Protein 1XLY (pdb70)

Solvent-accessible surface area: 18861 Å² total; per-residue (Å²): 159,52,69,9,58,115,30,0,27,114,6,1,80,79,5,6,55,6,0,10,75,0,0,46,10,0,20,102,5,2,57,72,4,13,53,28,2,142,163,29,80,73,0,128,27,11,65,42,5,0,42,35,6,5,108,0,0,108,16,2,13,83,8,6,121,70,16,83,0,66,125,63,18,69,73,28,178,114,129,65,127,124,110,6,24,26,0,45,40,7,0,2,27,0,0,8,1,0,2,9,0,0,3,8,0,17,6,0,10,63,12,5,8,75,5,1,16,108,12,0,70,81,60,39,158,61,128,86,6,15,20,24,70,90,0,35,131,14,0,65,51,2,16,45,35,0,0,21,1,0,23,14,0,10,77,8,18,211,13,35,21,52,0,4,40,6,28,38,10,59,141,18,71,161,57,77,122,205,181,97,51,19,60,142,88,122,32,103,52,119,45,11,135,57,8,55,91,58,7,65,52,31,71,75,76,0,54,42,54,0,53,52,0,46,102,42,9,76,70,0,18,114,72,55,132,64,132,25,18,61,79,13,2,56,5,0,12,88,0,0,46,6,0,20,93,6,2,59,84,1,16,75,89,2,164,237,40,84,78,0,148,36,13,42,38,5,0,41,38,5,2,105,0,0,101,25,1,11,84,8,5,108,65,3,101,19,99,134,212,44,62,32,61,16,6,14,5,6,1,0,2,6,0,0,3,6,0,15,5,0,10,61,13,3,8,63,4,2,17,95,12,0,81,52,51,32,150,67,117,92,16,11,18,28,69,101,0,36,122,14,0,58,54,2,17,70,45,0,5,124,2,0,51,43,10,11,111,52,62,223,31,34,15,40,3,14,63,7,20,47,58,112,194,104,132,169,132,81,32,86,74,58,8,65,50,36,55,79,77,0,49,39,52,4,62,47,0,52,112,43,4,76,77,0,20,112,80,48

Nearest PDB structures (foldseek):
  1xly-assembly1_A  TM=1.004E+00  e=1.108E-32  Saccharomyces cerevisiae
  5m0j-assembly1_D  TM=9.889E-01  e=7.949E-29  Saccharomyces cerevisiae RM11-1a
  5m0j-assembly1_B  TM=9.896E-01  e=7.174E-29  Saccharomyces cerevisiae RM11-1a
  5m0j-assembly1_C  TM=9.853E-01  e=4.551E-28  Saccharomyces cerevisiae RM11-1a
  5m0i-assembly1_B  TM=9.832E-01  e=1.337E-27  Saccharomyces cerevisiae RM11-1a

CATH classification: 1.20.200.20

Secondary structure (DSSP, 8-state):
--B--TTHHHHHHHHHHHHHHHHHHHHHHHHHHHHHHTT-GGGHHHHHHHHHHHHHHHHHHHHHHH--GGGG----SS--TTTSPBHHHHHHHHHHHHHHHHHHHHHHHHIIIIIHHHHHHHHH--GGGSPPHHHHHHHHHHHHHHHHHHHHHHHHTT---GGG--HHHHHHHHT-----TTSS-------HHHHHHHHHHHHHHHHHHHHHHHHHHHHHHHT-/-HHHHHHHHHHHHHHHHHHHHHHHHHHHHHTT-GGGHHHHHHHHHHHHHHHHHHHHHHH------HHHHHHHHHHHHHHHHHHHHHHHIIIIIHHHHHHHHHSSSTTSPPHHHHHHHHHHHHHHHHHHHHHHHHTT---TTT--HHHHH---HHHHHHHHHHHHHHHHHHHHHHHHHHHHHHH-

Organism: Saccharomyces cerevisiae (strain ATCC 204508 / S288c) (NCBI:txid559292)

B-factor: mean 51.94, std 16.59, range [25.86, 110.29]

InterPro domains:
  IPR024261 RNA binding protein She2 [PF11435] (18-222)
  IPR036827 She2 domain superfamily [G3DSA:1.20.200.20] (6-239)
  IPR036827 She2 domain superfamily [SSF116942] (7-237)

Structure (mmCIF, N/CA/C/O backbone):
data_1XLY
#
_entry.id   1XLY
#
_cell.length_a   97.199
_cell.length_b   103.647
_cell.length_c   56.733
_cell.angle_alpha   90.00
_cell.angle_beta   110.51
_cell.angle_gamma   90.00
#
_symmetry.space_group_name_H-M   'C 1 2 1'
#
loop_
_entity.id
_entity.type
_entity.pdbx_description
1 polymer SHE2p
2 water water
#
loop_
_atom_site.group_PDB
_atom_site.id
_atom_site.type_symbol
_atom_site.label_atom_id
_atom_site.label_alt_id
_atom_site.label_comp_id
_atom_site.label_asym_id
_atom_site.label_entity_id
_atom_site.label_seq_id
_atom_site.pdbx_PDB_ins_code
_atom_site.Cartn_x
_atom_site.Cartn_y
_atom_site.Cartn_z
_atom_site.occupancy
_atom_site.B_iso_or_equiv
_atom_site.auth_seq_id
_atom_site.auth_comp_id
_atom_site.auth_asym_id
_atom_site.auth_atom_id
_atom_site.pdbx_PDB_model_num
ATOM 1 N N . ASP A 1 1 ? -0.417 69.304 33.038 1.00 79.85 6 ASP A N 1
ATOM 2 C CA . ASP A 1 1 ? -1.105 67.997 33.323 1.00 80.01 6 ASP A CA 1
ATOM 3 C C . ASP A 1 1 ? -0.173 66.973 33.993 1.00 77.18 6 ASP A C 1
ATOM 4 O O . ASP A 1 1 ? -0.306 66.695 35.193 1.00 77.53 6 ASP A O 1
ATOM 9 N N . ILE A 1 2 ? 0.735 66.386 33.219 1.00 73.13 7 ILE A N 1
ATOM 10 C CA . ILE A 1 2 ? 1.664 65.419 33.788 1.00 70.67 7 ILE A CA 1
ATOM 11 C C . ILE A 1 2 ? 2.606 66.139 34.743 1.00 68.54 7 ILE A C 1
ATOM 12 O O . ILE A 1 2 ? 3.135 67.200 34.430 1.00 66.40 7 ILE A O 1
ATOM 17 N N . LYS A 1 3 ? 2.758 65.563 35.927 1.00 67.82 8 LYS A N 1
ATOM 18 C CA . LYS A 1 3 ? 3.599 66.148 36.956 1.00 66.94 8 LYS A CA 1
ATOM 19 C C . LYS A 1 3 ? 4.914 65.373 37.086 1.00 65.98 8 LYS A C 1
ATOM 20 O O . LYS A 1 3 ? 4.964 64.172 36.798 1.00 64.09 8 LYS A O 1
ATOM 26 N N . VAL A 1 4 ? 5.973 66.072 37.504 1.00 64.89 9 VAL A N 1
ATOM 27 C CA . VAL A 1 4 ? 7.251 65.403 37.786 1.00 65.26 9 VAL A CA 1
ATOM 28 C C . VAL A 1 4 ? 7.147 64.500 39.015 1.00 66.44 9 VAL A C 1
ATOM 29 O O . VAL A 1 4 ? 6.352 64.768 39.935 1.00 66.75 9 VAL A O 1
ATOM 33 N N . THR A 1 5 ? 7.947 63.447 39.037 1.00 66.75 10 THR A N 1
ATOM 34 C CA . THR A 1 5 ? 8.014 62.565 40.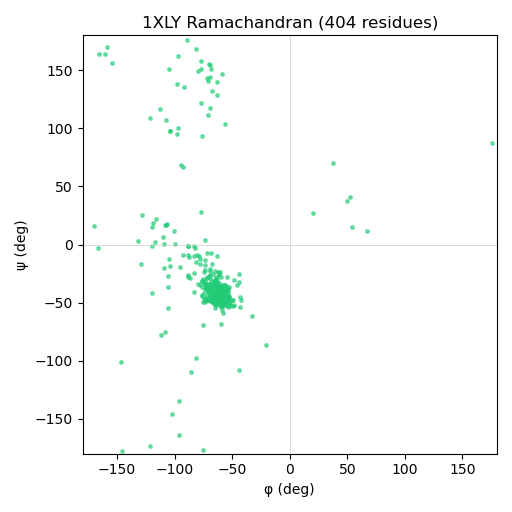192 1.00 68.65 10 THR A CA 1
ATOM 35 C C . THR A 1 5 ? 9.429 62.497 40.766 1.00 68.62 10 THR A C 1
ATOM 36 O O . THR A 1 5 ? 10.278 63.273 40.338 1.00 68.23 10 THR A O 1
ATOM 40 N N . PRO A 1 6 ? 9.687 61.618 41.753 1.00 68.56 11 PRO A N 1
ATOM 41 C CA . PRO A 1 6 ? 11.032 61.531 42.350 1.00 67.27 11 PRO A CA 1
ATOM 42 C C . PRO A 1 6 ? 12.064 60.764 41.480 1.00 64.62 11 PRO A C 1
ATOM 43 O O . PRO A 1 6 ? 13.255 60.900 41.774 1.00 65.05 11 PRO A O 1
ATOM 47 N N . GLY A 1 7 ? 11.609 59.983 40.488 1.00 61.59 12 GLY A N 1
ATOM 48 C CA . GLY A 1 7 ? 12.441 59.408 39.418 1.00 58.72 12 GLY A CA 1
ATOM 49 C C . GLY A 1 7 ? 12.777 60.359 38.223 1.00 56.87 12 GLY A C 1
ATOM 50 O O . GLY A 1 7 ? 13.684 60.083 37.476 1.00 56.13 12 GLY A O 1
ATOM 51 N N . THR A 1 8 ? 12.088 61.484 38.064 1.00 54.32 13 THR A N 1
ATOM 52 C CA . THR A 1 8 ? 12.322 62.389 36.936 1.00 53.22 13 THR A CA 1
ATOM 53 C C . THR A 1 8 ? 13.776 62.922 36.830 1.00 53.00 13 THR A C 1
ATOM 54 O O . THR A 1 8 ? 14.342 62.945 35.738 1.00 51.33 13 THR A O 1
ATOM 58 N N . SER A 1 9 ? 14.348 63.386 37.945 1.00 51.32 14 SER A N 1
ATOM 59 C CA . SER A 1 9 ? 15.676 63.938 37.836 1.00 51.74 14 SER A CA 1
ATOM 60 C C . SER A 1 9 ? 16.622 62.877 37.252 1.00 48.38 14 SER A C 1
ATOM 61 O O . SER A 1 9 ? 17.433 63.196 36.407 1.00 46.81 14 SER A O 1
ATOM 64 N N . GLU A 1 10 ? 16.494 61.625 37.673 1.00 47.41 15 GLU A N 1
ATOM 65 C CA . GLU A 1 10 ? 17.251 60.511 37.108 1.00 48.43 15 GLU A CA 1
ATOM 66 C C . GLU A 1 10 ? 17.018 60.373 35.581 1.00 48.20 15 GLU A C 1
ATOM 67 O O . GLU A 1 10 ? 17.928 60.133 34.780 1.00 45.47 15 GLU A O 1
ATOM 73 N N . LEU A 1 11 ? 15.767 60.485 35.170 1.00 45.43 16 LEU A N 1
ATOM 74 C CA . LEU A 1 11 ? 15.505 60.241 33.767 1.00 42.29 16 LEU A CA 1
ATOM 75 C C . LEU A 1 11 ? 16.230 61.383 32.956 1.00 39.07 16 LEU A C 1
ATOM 76 O O . LEU A 1 11 ? 16.849 61.097 31.912 1.00 38.94 16 LEU A O 1
ATOM 81 N N . VAL A 1 12 ? 16.124 62.632 33.440 1.00 39.46 17 VAL A N 1
ATOM 82 C CA . VAL A 1 12 ? 16.706 63.782 32.753 1.00 40.16 17 VAL A CA 1
ATOM 83 C C . VAL A 1 12 ? 18.235 63.572 32.632 1.00 41.91 17 VAL A C 1
ATOM 84 O O . VAL A 1 12 ? 18.849 63.855 31.592 1.00 38.68 17 VAL A O 1
ATOM 88 N N . GLU A 1 13 ? 18.870 63.070 33.701 1.00 41.31 18 GLU A N 1
ATOM 89 C CA . GLU A 1 13 ? 20.336 62.887 33.664 1.00 42.93 18 GLU A CA 1
ATOM 90 C C . GLU A 1 13 ? 20.750 61.791 32.720 1.00 42.62 18 GLU A C 1
ATOM 91 O O . GLU A 1 13 ? 21.768 61.912 32.056 1.00 39.67 18 GLU A O 1
ATOM 97 N N . GLN A 1 14 ? 19.931 60.742 32.616 1.00 42.23 19 GLN A N 1
ATOM 98 C CA . GLN A 1 14 ? 20.191 59.698 31.629 1.00 44.16 19 GLN A CA 1
ATOM 99 C C . GLN A 1 14 ? 20.053 60.184 30.180 1.00 40.30 19 GLN A C 1
ATOM 100 O O . GLN A 1 14 ? 20.798 59.781 29.305 1.00 39.92 19 GLN A O 1
ATOM 106 N N . ILE A 1 15 ? 19.052 61.010 29.924 1.00 40.78 20 ILE A N 1
ATOM 107 C CA . ILE A 1 15 ? 18.907 61.570 28.598 1.00 37.27 20 ILE A CA 1
ATOM 108 C C . ILE A 1 15 ? 20.084 62.483 28.265 1.00 38.18 20 ILE A C 1
ATOM 109 O O . ILE A 1 15 ? 20.669 62.360 27.179 1.00 35.15 20 ILE A O 1
ATOM 114 N N . LEU A 1 16 ? 20.469 63.357 29.219 1.00 38.08 21 LEU A N 1
ATOM 115 C CA . LEU A 1 16 ? 21.597 64.234 28.997 1.00 40.23 21 LEU A CA 1
ATOM 116 C C . LEU A 1 16 ? 22.901 63.457 28.854 1.00 38.31 21 LEU A C 1
ATOM 117 O O . LEU A 1 16 ? 23.848 63.923 28.152 1.00 37.70 21 LEU A O 1
ATOM 122 N N . ALA A 1 17 ? 22.996 62.311 29.519 1.00 40.26 22 ALA A N 1
ATOM 123 C CA . ALA A 1 17 ? 24.248 61.460 29.411 1.00 37.56 22 ALA A CA 1
ATOM 124 C C . ALA A 1 17 ? 24.426 60.941 28.001 1.00 38.22 22 ALA A C 1
ATOM 125 O O . ALA A 1 17 ? 25.501 60.783 27.551 1.00 34.89 22 ALA A O 1
ATOM 127 N N . LEU A 1 18 ? 23.347 60.584 27.305 1.00 34.07 23 LEU A N 1
ATOM 128 C CA . LEU A 1 18 ? 23.506 60.246 25.891 1.00 35.13 23 LEU A CA 1
ATOM 129 C C . LEU A 1 18 ? 24.088 61.343 25.054 1.00 32.26 23 LEU A C 1
ATOM 130 O O . LEU A 1 18 ? 24.915 61.050 24.223 1.00 33.89 23 LEU A O 1
ATOM 135 N N . LEU A 1 19 ? 23.591 62.568 25.208 1.00 31.94 24 LEU A N 1
ATOM 136 C CA . LEU A 1 19 ? 24.132 63.741 24.512 1.00 32.12 24 LEU A CA 1
ATOM 137 C C . LEU A 1 19 ? 25.612 63.945 24.862 1.00 33.38 24 LEU A C 1
ATOM 138 O O . LEU A 1 19 ? 26.443 64.199 23.992 1.00 33.87 24 LEU A O 1
ATOM 143 N N . SER A 1 20 ? 25.921 63.854 26.134 1.00 33.96 25 SER A N 1
ATOM 144 C CA . SER A 1 20 ? 27.383 63.926 26.485 1.00 33.23 25 SER A CA 1
ATOM 145 C C . SER A 1 20 ? 28.233 62.880 25.722 1.00 32.62 25 SER A C 1
ATOM 146 O O . SER A 1 20 ? 29.287 63.184 25.155 1.00 32.31 25 SER A O 1
ATOM 149 N N . ARG A 1 21 ? 27.700 61.619 25.601 1.00 34.83 26 ARG A N 1
ATOM 150 C CA . ARG A 1 21 ? 28.410 60.575 24.873 1.00 37.08 26 ARG A CA 1
ATOM 151 C C . ARG A 1 21 ? 28.516 60.899 23.391 1.00 32.89 26 ARG A C 1
ATOM 152 O O . ARG A 1 21 ? 29.527 60.617 22.765 1.00 34.70 26 ARG A O 1
ATOM 160 N N . TYR A 1 22 ? 27.455 61.464 22.799 1.00 34.36 27 TYR A N 1
ATOM 161 C CA . TYR A 1 22 ? 27.582 61.836 21.400 1.00 29.74 27 TYR A CA 1
ATOM 162 C C . TYR A 1 22 ? 28.678 62.956 21.223 1.00 33.17 27 TYR A C 1
ATOM 163 O O . TYR A 1 22 ? 29.589 62.841 20.374 1.00 34.38 27 TYR A O 1
ATOM 172 N N . LEU A 1 23 ? 28.634 63.992 22.069 1.00 32.55 28 LEU A N 1
ATOM 173 C CA . LEU A 1 23 ? 29.579 65.117 22.012 1.00 32.17 28 LEU A CA 1
ATOM 174 C C . LEU A 1 23 ? 31.008 64.596 22.232 1.00 35.23 28 LEU A C 1
ATOM 175 O O . LEU A 1 23 ? 31.918 64.971 21.487 1.00 34.47 28 LEU A O 1
ATOM 180 N N . SER A 1 24 ? 31.177 63.797 23.300 1.00 34.59 29 SER A N 1
ATOM 181 C CA . SER A 1 24 ? 32.545 63.211 23.698 1.00 35.86 29 SER A CA 1
ATOM 182 C C . SER A 1 24 ? 33.161 62.355 22.624 1.00 39.97 29 SER A C 1
ATOM 183 O O . SER A 1 24 ? 34.369 62.384 22.434 1.00 37.42 29 SER A O 1
ATOM 186 N N . SER A 1 25 ? 32.345 61.605 21.863 1.00 36.92 30 SER A N 1
ATOM 187 C CA . SER A 1 25 ? 32.864 60.846 20.735 1.00 40.35 30 SER A CA 1
ATOM 188 C C . SER A 1 25 ? 33.465 61.677 19.614 1.00 37.72 30 SER A C 1
ATOM 189 O O . SER A 1 25 ? 34.473 61.283 19.076 1.00 36.85 30 SER A O 1
ATOM 192 N N . TYR A 1 26 ? 32.798 62.744 19.161 1.00 36.56 31 TYR A N 1
ATOM 193 C CA . TYR A 1 26 ? 33.422 63.648 18.222 1.00 34.07 31 TYR A CA 1
ATOM 194 C C . TYR A 1 26 ? 34.660 64.344 18.872 1.00 32.80 31 TYR A C 1
ATOM 195 O O . TYR A 1 26 ? 35.692 64.506 18.265 1.00 32.97 31 TYR A O 1
ATOM 204 N N . ILE A 1 27 ? 34.491 64.748 20.115 1.00 30.77 32 ILE A N 1
ATOM 205 C CA . ILE A 1 27 ? 35.654 65.482 20.715 1.00 32.92 32 ILE A CA 1
ATOM 206 C C . ILE A 1 27 ? 36.902 64.565 20.492 1.00 33.37 32 ILE A C 1
ATOM 207 O O . ILE A 1 27 ? 37.926 65.010 19.973 1.00 35.89 32 ILE A O 1
ATOM 212 N N . HIS A 1 28 ? 36.764 63.317 20.869 1.00 35.43 33 HIS A N 1
ATOM 213 C CA . HIS A 1 28 ? 37.860 62.295 20.806 1.00 39.05 33 HIS A CA 1
ATOM 214 C C . HIS A 1 28 ? 38.392 62.107 19.400 1.00 37.39 33 HIS A C 1
ATOM 215 O O . HIS A 1 28 ? 39.571 62.178 19.168 1.00 35.34 33 HIS A O 1
ATOM 222 N N . VAL A 1 29 ? 37.529 61.839 18.402 1.00 33.83 34 VAL A N 1
ATOM 223 C CA . VAL A 1 29 ? 38.117 61.634 17.155 1.00 32.56 34 VAL A CA 1
ATOM 224 C C . VAL A 1 29 ? 38.620 62.946 16.532 1.00 30.60 34 VAL A C 1
ATOM 225 O O . VAL A 1 29 ? 39.577 62.945 15.753 1.00 35.69 34 VAL A O 1
ATOM 229 N N . LEU A 1 30 ? 37.957 64.078 16.742 1.00 30.89 35 LEU A N 1
ATOM 230 C CA . LEU A 1 30 ? 38.466 65.222 16.084 1.00 28.93 35 LEU A CA 1
ATOM 231 C C . LEU A 1 30 ? 39.792 65.699 16.817 1.00 31.10 35 LEU A C 1
ATOM 232 O O . LEU A 1 30 ? 40.664 66.231 16.210 1.00 31.14 35 LEU A O 1
ATOM 237 N N . ASN A 1 31 ? 39.854 65.524 18.086 1.00 31.39 36 ASN A N 1
ATOM 238 C CA . ASN A 1 31 ? 41.206 65.869 18.776 1.00 32.08 36 ASN A CA 1
ATOM 239 C C . ASN A 1 31 ? 42.362 65.098 18.061 1.00 34.07 36 ASN A C 1
ATOM 240 O O . ASN A 1 31 ? 43.437 65.643 17.800 1.00 36.92 36 ASN A O 1
ATOM 245 N N . LYS A 1 32 ? 42.147 63.810 17.759 1.00 36.54 37 LYS A N 1
ATOM 246 C CA . LYS A 1 32 ? 43.125 62.977 17.054 1.00 36.39 37 LYS A CA 1
ATOM 247 C C . LYS A 1 32 ? 43.396 63.439 15.639 1.00 35.77 37 LYS A C 1
ATOM 248 O O . LYS A 1 32 ? 44.527 63.513 15.210 1.00 32.97 37 LYS A O 1
ATOM 254 N N . PHE A 1 33 ? 42.336 63.710 14.869 1.00 33.75 38 PHE A N 1
ATOM 255 C CA . PHE A 1 33 ? 42.558 64.281 13.547 1.00 30.52 38 PHE A CA 1
ATOM 256 C C . PHE A 1 33 ? 43.226 65.613 13.543 1.00 30.03 38 PHE A C 1
ATOM 257 O O . PHE A 1 33 ? 44.046 65.849 12.676 1.00 33.56 38 PHE A O 1
ATOM 265 N N . ILE A 1 34 ? 42.833 66.555 14.430 1.00 31.71 39 ILE A N 1
ATOM 266 C CA . ILE A 1 34 ? 43.440 67.858 14.498 1.00 32.16 39 ILE A CA 1
ATOM 267 C C . ILE A 1 34 ? 44.918 67.658 14.850 1.00 32.58 39 ILE A C 1
ATOM 268 O O . ILE A 1 34 ? 45.804 68.335 14.292 1.00 33.73 39 ILE A O 1
ATOM 273 N N . SER A 1 35 ? 45.186 66.746 15.739 1.00 33.39 40 SER A N 1
ATOM 274 C CA . SER A 1 35 ? 46.642 66.557 16.097 1.00 33.06 40 SER A CA 1
ATOM 275 C C . SER A 1 35 ? 47.458 66.047 14.844 1.00 35.98 40 SER A C 1
ATOM 276 O O . SER A 1 35 ? 48.512 66.563 14.505 1.00 33.87 40 SER A O 1
ATOM 279 N N . HIS A 1 36 ? 46.946 65.059 14.124 1.00 33.44 41 HIS A N 1
ATOM 280 C CA . HIS A 1 36 ? 47.591 64.544 12.895 1.00 35.94 41 HIS A CA 1
ATOM 281 C C . HIS A 1 36 ? 47.761 65.687 11.839 1.00 35.09 41 HIS A C 1
ATOM 282 O O . HIS A 1 36 ? 48.756 65.732 11.090 1.00 35.65 41 HIS A O 1
ATOM 289 N N . LEU A 1 37 ? 46.774 66.586 11.753 1.00 34.98 42 LEU A N 1
ATOM 290 C CA . LEU A 1 37 ? 46.757 67.592 10.713 1.00 35.50 42 LEU A CA 1
ATOM 291 C C . LEU A 1 37 ? 47.878 68.602 11.069 1.00 33.59 42 LEU A C 1
ATOM 292 O O . LEU A 1 37 ? 48.338 69.400 10.237 1.00 32.29 42 LEU A O 1
ATOM 297 N N . ARG A 1 38 ? 48.513 68.475 12.270 1.00 34.53 43 ARG A N 1
ATOM 298 C CA . ARG A 1 38 ? 49.623 69.356 12.415 1.00 30.77 43 ARG A CA 1
ATOM 299 C C . ARG A 1 38 ? 50.700 69.112 11.382 1.00 30.58 43 ARG A C 1
ATOM 300 O O . ARG A 1 38 ? 51.524 69.993 11.105 1.00 34.18 43 ARG A O 1
ATOM 308 N N . ARG A 1 39 ? 50.793 67.909 10.832 1.00 30.85 44 ARG A N 1
ATOM 309 C CA . ARG A 1 39 ? 51.874 67.577 9.922 1.00 34.02 44 ARG A CA 1
ATOM 310 C C . ARG A 1 39 ? 51.672 67.985 8.491 1.00 36.29 44 ARG A C 1
ATOM 311 O O . ARG A 1 39 ? 52.602 67.868 7.715 1.00 37.61 44 ARG A O 1
ATOM 319 N N . VAL A 1 40 ? 50.444 68.421 8.163 1.00 34.44 45 VAL A N 1
ATOM 320 C CA . VAL A 1 40 ? 50.057 68.748 6.768 1.00 34.67 45 VAL A CA 1
ATOM 321 C C . VAL A 1 40 ? 49.941 70.266 6.622 1.00 34.19 45 VAL A C 1
ATOM 322 O O . VAL A 1 40 ? 48.992 70.876 7.062 1.00 37.20 45 VAL A O 1
ATOM 326 N N . ALA A 1 41 ? 50.881 70.878 5.957 1.00 34.04 46 ALA A N 1
ATOM 327 C CA . ALA A 1 41 ? 50.994 72.294 6.014 1.00 36.00 46 ALA A CA 1
ATOM 328 C C . ALA A 1 41 ? 49.932 72.976 5.213 1.00 36.87 46 ALA A C 1
ATOM 329 O O . ALA A 1 41 ? 49.544 74.065 5.584 1.00 41.28 46 ALA A O 1
ATOM 331 N N . THR A 1 42 ? 49.364 72.312 4.219 1.00 32.96 47 THR A N 1
ATOM 332 C CA . THR A 1 42 ? 48.313 73.021 3.420 1.00 35.75 47 THR A CA 1
ATOM 333 C C . THR A 1 42 ? 46.908 73.015 4.026 1.00 35.52 47 THR A C 1
ATOM 334 O O . THR A 1 42 ? 45.892 73.512 3.414 1.00 34.61 47 THR A O 1
ATOM 338 N N . LEU A 1 43 ? 46.752 72.334 5.161 1.00 33.44 48 LEU A N 1
ATOM 339 C CA . LEU A 1 43 ? 45.440 72.246 5.781 1.00 31.38 48 LEU A CA 1
ATOM 340 C C . LEU A 1 43 ? 45.385 73.077 7.032 1.00 34.85 48 LEU A C 1
ATOM 341 O O . LEU A 1 43 ? 44.558 72.801 7.863 1.00 33.84 48 LEU A O 1
ATOM 346 N N . ARG A 1 44 ? 46.356 74.008 7.190 1.00 34.34 49 ARG A N 1
ATOM 347 C CA . ARG A 1 44 ? 46.456 74.943 8.322 1.00 34.57 49 ARG A CA 1
ATOM 348 C C . ARG A 1 44 ? 45.153 75.554 8.754 1.00 36.86 49 ARG A C 1
ATOM 349 O O . ARG A 1 44 ? 44.877 75.619 9.935 1.00 31.20 49 ARG A O 1
ATOM 357 N N . PHE A 1 45 ? 44.349 76.072 7.768 1.00 30.76 50 PHE A N 1
ATOM 358 C CA . PHE A 1 45 ? 43.145 76.790 8.117 1.00 34.38 50 PHE A CA 1
ATOM 359 C C . PHE A 1 45 ? 41.894 75.933 8.271 1.00 32.28 50 PHE A C 1
ATOM 360 O O . PHE A 1 45 ? 41.087 76.258 9.093 1.00 31.16 50 PHE A O 1
ATOM 368 N N . GLU A 1 46 ? 41.832 74.795 7.616 1.00 33.29 51 GLU A N 1
ATOM 369 C CA . GLU A 1 46 ? 40.808 73.788 7.933 1.00 32.00 51 GLU A CA 1
ATOM 370 C C . GLU A 1 46 ? 41.010 73.295 9.352 1.00 34.57 51 GLU A C 1
ATOM 371 O O . GLU A 1 46 ? 40.107 73.028 10.070 1.00 34.45 51 GLU A O 1
ATOM 377 N N . ARG A 1 47 ? 42.274 73.169 9.760 1.00 32.99 52 ARG A N 1
ATOM 378 C CA . ARG A 1 47 ? 42.553 72.684 11.071 1.00 33.05 52 ARG A CA 1
ATOM 379 C C . ARG A 1 47 ? 42.035 73.636 12.127 1.00 32.37 52 ARG A C 1
ATOM 380 O O . ARG A 1 47 ? 41.358 73.174 13.073 1.00 31.81 52 ARG A O 1
ATOM 388 N N . THR A 1 48 ? 42.214 74.948 11.905 1.00 34.28 53 THR A N 1
ATOM 389 C CA . THR A 1 48 ? 41.664 75.932 12.832 1.00 35.26 53 THR A CA 1
ATOM 390 C C . THR A 1 48 ? 40.182 76.029 12.859 1.00 32.14 53 THR A C 1
ATOM 391 O O . THR A 1 48 ? 39.585 76.287 13.897 1.00 30.41 53 THR A O 1
ATOM 395 N N . THR A 1 49 ? 39.517 75.817 11.677 1.00 31.50 54 THR A N 1
ATOM 396 C CA . THR A 1 49 ? 38.133 75.624 11.780 1.00 28.54 54 THR A CA 1
ATOM 397 C C . THR A 1 49 ? 37.688 74.461 12.579 1.00 28.54 54 THR A C 1
ATOM 398 O O . THR A 1 49 ? 36.760 74.614 13.366 1.00 30.64 54 THR A O 1
ATOM 402 N N . LEU A 1 50 ? 38.325 73.291 12.426 1.00 27.14 55 LEU A N 1
ATOM 403 C CA . LEU A 1 50 ? 37.884 72.151 13.206 1.00 29.42 55 LEU A CA 1
ATOM 404 C C . LEU A 1 50 ? 38.128 72.444 14.666 1.00 30.75 55 LEU A C 1
ATOM 405 O O . LEU A 1 50 ? 37.341 72.021 15.525 1.00 29.74 55 LEU A O 1
ATOM 410 N N . ILE A 1 51 ? 39.274 73.090 14.965 1.00 30.83 56 ILE A N 1
ATOM 411 C CA . ILE A 1 51 ? 39.459 73.450 16.377 1.00 28.37 56 ILE A CA 1
ATOM 412 C C . ILE A 1 51 ? 38.389 74.408 16.998 1.00 27.71 56 ILE A C 1
ATOM 413 O O . ILE A 1 51 ? 37.863 74.164 18.096 1.00 29.10 56 ILE A O 1
ATOM 418 N N . LYS A 1 52 ? 37.935 75.359 16.205 1.00 31.06 57 LYS A N 1
ATOM 419 C CA . LYS A 1 52 ? 36.743 76.106 16.574 1.00 30.62 57 LYS A CA 1
ATOM 420 C C . LYS A 1 52 ? 35.560 75.179 16.936 1.00 29.96 57 LYS A C 1
ATOM 421 O O . LYS A 1 52 ? 34.869 75.422 17.961 1.00 29.25 57 LYS A O 1
ATOM 427 N N . PHE A 1 53 ? 35.225 74.237 16.057 1.00 32.43 58 PHE A N 1
ATOM 428 C CA . PHE A 1 53 ? 34.058 73.393 16.281 1.00 29.36 58 PHE A CA 1
ATOM 429 C C . PHE A 1 53 ? 34.336 72.530 17.512 1.00 30.69 58 PHE A C 1
ATOM 430 O O . PHE A 1 53 ? 33.464 72.353 18.346 1.00 31.33 58 PHE A O 1
ATOM 438 N N . VAL A 1 54 ? 35.551 71.990 17.631 1.00 34.63 59 VAL A N 1
ATOM 439 C CA . VAL A 1 54 ? 35.771 71.240 18.876 1.00 33.34 59 VAL A CA 1
ATOM 440 C C . VAL A 1 54 ? 35.627 71.985 20.162 1.00 31.43 59 VAL A C 1
ATOM 441 O O . VAL A 1 54 ? 35.132 71.417 21.119 1.00 31.07 59 VAL A O 1
ATOM 445 N N . LYS A 1 55 ? 36.105 73.217 20.203 1.00 34.89 60 LYS A N 1
ATOM 446 C CA . LYS A 1 55 ? 35.935 74.060 21.415 1.00 34.89 60 LYS A CA 1
ATOM 447 C C . LYS A 1 55 ? 34.474 74.216 21.738 1.00 34.32 60 LYS A C 1
ATOM 448 O O . LYS A 1 55 ? 34.036 74.216 22.888 1.00 28.21 60 LYS A O 1
ATOM 454 N N . LYS A 1 56 ? 33.639 74.335 20.671 1.00 30.56 61 LYS A N 1
ATOM 455 C CA . LYS A 1 56 ? 32.240 74.459 20.984 1.00 29.21 61 LYS A CA 1
ATOM 456 C C . LYS A 1 56 ? 31.599 73.188 21.572 1.00 30.08 61 LYS A C 1
ATOM 457 O O . LYS A 1 56 ? 30.826 73.285 22.555 1.00 30.96 61 LYS A O 1
ATOM 463 N N . LEU A 1 57 ? 31.896 72.019 20.974 1.00 28.27 62 LEU A N 1
ATOM 464 C CA . LEU A 1 57 ? 31.375 70.774 21.409 1.00 28.35 62 LEU A CA 1
ATOM 465 C C . LEU A 1 57 ? 31.857 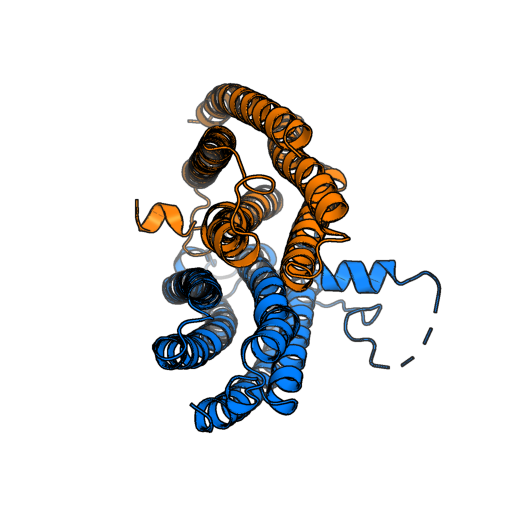70.499 22.836 1.00 32.24 62 LEU A C 1
ATOM 466 O O . LEU A 1 57 ? 31.110 70.014 23.655 1.00 26.79 62 LEU A O 1
ATOM 471 N N . ARG A 1 58 ? 33.120 70.834 23.088 1.00 30.31 63 ARG A N 1
ATOM 472 C CA . ARG A 1 58 ? 33.567 70.667 24.514 1.00 32.32 63 ARG A CA 1
ATOM 473 C C . ARG A 1 58 ? 32.826 71.571 25.439 1.00 29.93 63 ARG A C 1
ATOM 474 O O . ARG A 1 58 ? 32.543 71.203 26.587 1.00 36.99 63 ARG A O 1
ATOM 482 N N . PHE A 1 59 ? 32.573 72.816 25.012 1.00 34.09 64 PHE A N 1
ATOM 483 C CA . PHE A 1 59 ? 31.740 73.683 25.807 1.00 31.56 64 PHE A CA 1
ATOM 484 C C . PHE A 1 59 ? 30.395 73.131 26.090 1.00 32.40 64 PHE A C 1
ATOM 485 O O . PHE A 1 59 ? 29.908 73.090 27.237 1.00 29.56 64 PHE A O 1
ATOM 493 N N . TYR A 1 60 ? 29.685 72.663 25.038 1.00 31.25 65 TYR A N 1
ATOM 494 C CA . TYR A 1 60 ? 28.409 71.955 25.339 1.00 31.15 65 TYR A CA 1
ATOM 495 C C . TYR A 1 60 ? 28.488 70.732 26.248 1.00 32.15 65 TYR A C 1
ATOM 496 O O . TYR A 1 60 ? 27.633 70.512 27.076 1.00 33.95 65 TYR A O 1
ATOM 505 N N . ASN A 1 61 ? 29.510 69.910 26.050 1.00 31.65 66 ASN A N 1
ATOM 506 C CA . ASN A 1 61 ? 29.646 68.744 26.841 1.00 34.37 66 ASN A CA 1
ATOM 507 C C . ASN A 1 61 ? 29.918 69.171 28.298 1.00 32.00 66 ASN A C 1
ATOM 508 O O . ASN A 1 61 ? 29.334 68.585 29.205 1.00 30.21 66 ASN A O 1
ATOM 513 N N . ASP A 1 62 ? 30.851 70.055 28.498 1.00 35.04 67 ASP A N 1
ATOM 514 C CA . ASP A 1 62 ? 31.070 70.566 29.904 1.00 36.66 67 ASP A CA 1
ATOM 515 C C . ASP A 1 62 ? 29.749 71.189 30.538 1.00 37.63 67 ASP A C 1
ATOM 516 O O . ASP A 1 62 ? 29.410 70.933 31.689 1.00 36.36 67 ASP A O 1
ATOM 521 N N . SER A 1 63 ? 28.918 71.908 29.747 1.00 34.58 68 SER A N 1
ATOM 522 C CA . SER A 1 63 ? 27.655 72.396 30.264 1.00 33.51 68 SER A CA 1
ATOM 523 C C . SER A 1 63 ? 26.697 71.230 30.662 1.00 33.99 68 SER A C 1
ATOM 524 O O . SER A 1 63 ? 26.026 71.283 31.719 1.00 33.26 68 SER A O 1
ATOM 527 N N . VAL A 1 64 ? 26.497 70.256 29.755 1.00 34.20 69 VAL A N 1
ATOM 528 C CA . VAL A 1 64 ? 25.657 69.121 30.062 1.00 34.44 69 VAL A CA 1
ATOM 529 C C . VAL A 1 64 ? 26.094 68.355 31.346 1.00 36.95 69 VAL A C 1
ATOM 530 O O . VAL A 1 64 ? 25.278 67.947 32.182 1.00 35.05 69 VAL A O 1
ATOM 534 N N . LEU A 1 65 ? 27.396 68.194 31.490 1.00 35.83 70 LEU A N 1
ATOM 535 C CA . LEU A 1 65 ? 27.880 67.406 32.606 1.00 38.66 70 LEU A CA 1
ATOM 536 C C . LEU A 1 65 ? 27.845 68.217 33.927 1.00 38.61 70 LEU A C 1
ATOM 537 O O . LEU A 1 65 ? 28.150 67.662 35.006 1.00 41.26 70 LEU A O 1
ATOM 542 N N . SER A 1 66 ? 27.645 69.517 33.822 1.00 39.16 71 SER A N 1
ATOM 543 C CA . SER A 1 66 ? 27.494 70.391 34.977 1.00 41.45 71 SER A CA 1
ATOM 544 C C . SER A 1 66 ? 26.077 70.594 35.385 1.00 42.42 71 SER A C 1
ATOM 545 O O . SER A 1 66 ? 25.854 71.185 36.428 1.00 38.72 71 SER A O 1
ATOM 548 N N . TYR A 1 67 ? 25.100 70.131 34.579 1.00 39.04 72 TYR A N 1
ATOM 549 C CA . TYR A 1 67 ? 23.721 70.425 34.902 1.00 40.53 72 TYR A CA 1
ATOM 550 C C . TYR A 1 67 ? 23.240 69.531 36.017 1.00 36.32 7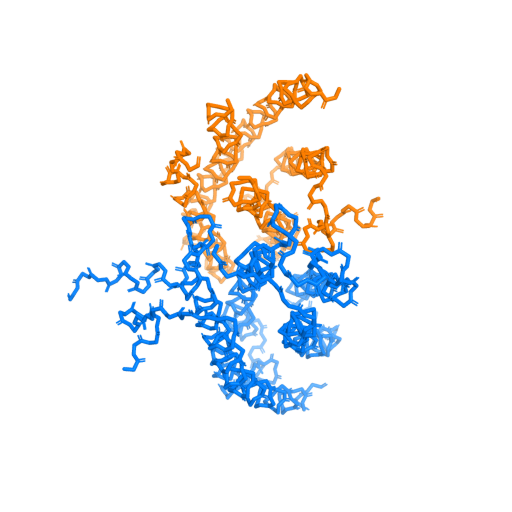2 TYR A C 1
ATOM 551 O O . TYR A 1 67 ? 23.277 68.332 35.945 1.00 37.66 72 TYR A O 1
ATOM 560 N N . ASN A 1 68 ? 22.795 70.147 37.091 1.00 37.26 73 ASN A N 1
ATOM 561 C CA . ASN A 1 68 ? 22.281 69.399 38.222 1.00 40.32 73 ASN A CA 1
ATOM 562 C C . ASN A 1 68 ? 20.757 69.392 38.065 1.00 40.29 73 ASN A C 1
ATOM 563 O O . ASN A 1 68 ? 20.124 70.408 38.389 1.00 42.05 73 ASN A O 1
ATOM 568 N N . ALA A 1 69 ? 20.188 68.344 37.457 1.00 41.28 74 ALA A N 1
ATOM 569 C CA . ALA A 1 69 ? 18.750 68.391 37.067 1.00 42.83 74 ALA A CA 1
ATOM 570 C C . ALA A 1 69 ? 17.799 68.745 38.223 1.00 44.55 74 ALA A C 1
ATOM 571 O O . ALA A 1 69 ? 16.803 69.529 38.036 1.00 45.17 74 ALA A O 1
ATOM 573 N N . SER A 1 70 ? 18.098 68.165 39.391 1.00 44.95 75 SER A N 1
ATOM 574 C CA . SER A 1 70 ? 17.466 68.455 40.689 1.00 49.86 75 SER A CA 1
ATOM 575 C C . SER A 1 70 ? 17.240 69.941 41.012 1.00 51.85 75 SER A C 1
ATOM 576 O O . SER A 1 70 ? 16.170 70.328 41.520 1.00 52.46 75 SER A O 1
ATOM 579 N N . GLU A 1 71 ? 18.243 70.769 40.765 1.00 51.59 76 GLU A N 1
ATOM 580 C CA . GLU A 1 71 ? 18.118 72.204 40.970 1.00 53.62 76 GLU A CA 1
ATOM 581 C C . GLU A 1 71 ? 16.904 72.792 40.206 1.00 53.74 76 GLU A C 1
ATOM 582 O O . GLU A 1 71 ? 16.359 73.797 40.621 1.00 52.19 76 GLU A O 1
ATOM 588 N N . PHE A 1 72 ? 16.498 72.179 39.092 1.00 54.19 77 PHE A N 1
ATOM 589 C CA . PHE A 1 72 ? 15.533 72.822 38.190 1.00 53.25 77 PHE A CA 1
ATOM 590 C C . PHE A 1 72 ? 14.204 72.073 38.281 1.00 54.06 77 PHE A C 1
ATOM 591 O O . PHE A 1 72 ? 13.234 72.348 37.527 1.00 53.65 77 PHE A O 1
ATOM 599 N N . ILE A 1 73 ? 14.156 71.122 39.212 1.00 51.73 78 ILE A N 1
ATOM 600 C CA . ILE A 1 73 ? 12.985 70.282 39.302 1.00 53.66 78 ILE A CA 1
ATOM 601 C C . ILE A 1 73 ? 12.358 70.409 40.705 1.00 57.63 78 ILE A C 1
ATOM 602 O O . ILE A 1 73 ? 12.949 69.976 41.697 1.00 54.88 78 ILE A O 1
ATOM 607 N N . ASN A 1 74 ? 11.197 71.076 40.763 1.00 60.37 79 ASN A N 1
ATOM 608 C CA . ASN A 1 74 ? 10.387 71.125 41.976 1.00 65.80 79 ASN A CA 1
ATOM 609 C C . ASN A 1 74 ? 9.267 70.096 41.973 1.00 67.10 79 ASN A C 1
ATOM 610 O O . ASN A 1 74 ? 8.210 70.268 41.347 1.00 68.47 79 ASN A O 1
ATOM 615 N N . GLU A 1 75 ? 9.517 69.011 42.678 1.00 71.33 80 GLU A N 1
ATOM 616 C CA . GLU A 1 75 ? 8.507 68.010 42.935 1.00 75.41 80 GLU A CA 1
ATOM 617 C C . GLU A 1 75 ? 7.519 68.505 43.999 1.00 78.28 80 GLU A C 1
ATOM 618 O O . GLU A 1 75 ? 7.607 69.648 44.481 1.00 78.66 80 GLU A O 1
ATOM 624 N N . GLY A 1 76 ? 6.577 67.644 44.376 1.00 81.64 81 GLY A N 1
ATOM 625 C CA . GLY A 1 76 ? 5.749 67.914 45.545 1.00 86.69 81 GLY A CA 1
ATOM 626 C C . GLY A 1 76 ? 6.174 67.112 46.770 1.00 89.67 81 GLY A C 1
ATOM 627 O O . GLY A 1 76 ? 7.380 66.871 46.994 1.00 89.74 81 GLY A O 1
ATOM 628 N N . LYS A 1 77 ? 5.183 66.734 47.582 1.00 91.80 82 LYS A N 1
ATOM 629 C CA . LYS A 1 77 ? 5.332 65.633 48.535 1.00 94.66 82 LYS A CA 1
ATOM 630 C C . LYS A 1 77 ? 4.536 64.465 47.926 1.00 96.89 82 LYS A C 1
ATOM 631 O O . LYS A 1 77 ? 4.833 63.282 48.153 1.00 97.14 82 LYS A O 1
ATOM 637 N N . ASN A 1 78 ? 3.534 64.844 47.130 1.00 98.08 83 ASN A N 1
ATOM 638 C CA . ASN A 1 78 ? 2.610 63.950 46.438 1.00 99.23 83 ASN A CA 1
ATOM 639 C C . ASN A 1 78 ? 1.654 64.941 45.792 1.00 100.17 83 ASN A C 1
ATOM 640 O O . ASN A 1 78 ? 0.644 65.313 46.396 1.00 100.21 83 ASN A O 1
ATOM 645 N N . GLU A 1 79 ? 2.007 65.399 44.587 1.00 100.45 84 GLU A N 1
ATOM 646 C CA . GLU A 1 79 ? 1.321 66.520 43.914 1.00 100.92 84 GLU A CA 1
ATOM 647 C C . GLU A 1 79 ? 0.880 67.648 44.862 1.00 100.29 84 GLU A C 1
ATOM 648 O O . GLU A 1 79 ? -0.329 67.815 45.108 1.00 99.90 84 GLU A O 1
ATOM 654 N N . LEU A 1 80 ? 1.863 68.392 45.399 1.00 99.50 85 LEU A N 1
ATOM 655 C CA . LEU A 1 80 ? 1.596 69.679 46.047 1.00 98.79 85 LEU A CA 1
ATOM 656 C C . LEU A 1 80 ? 0.866 70.539 45.013 1.00 98.20 85 LEU A C 1
ATOM 657 O O . LEU A 1 80 ? 1.474 71.023 44.054 1.00 98.24 85 LEU A O 1
ATOM 662 N N . ASP A 1 81 ? -0.449 70.675 45.203 1.00 97.61 86 ASP A N 1
ATOM 663 C CA . ASP A 1 81 ? -1.354 71.295 44.232 1.00 96.43 86 ASP A CA 1
ATOM 664 C C . ASP A 1 81 ? -0.633 72.208 43.237 1.00 95.31 86 ASP A C 1
ATOM 665 O O . ASP A 1 81 ? -0.230 71.754 42.145 1.00 96.30 86 ASP A O 1
ATOM 670 N N . PRO A 1 82 ? -0.445 73.473 43.642 1.00 93.10 87 PRO A N 1
ATOM 671 C CA . PRO A 1 82 ? 0.087 74.541 42.772 1.00 89.59 87 PRO A CA 1
ATOM 672 C C . PRO A 1 82 ? 1.619 74.585 42.534 1.00 86.66 87 PRO A C 1
ATOM 673 O O . PRO A 1 82 ? 2.022 75.363 41.657 1.00 86.73 87 PRO A O 1
ATOM 677 N N . GLU A 1 83 ? 2.426 73.800 43.267 1.00 82.88 88 GLU A N 1
ATOM 678 C CA . GLU A 1 83 ? 3.907 73.869 43.188 1.00 79.02 88 GLU A CA 1
ATOM 679 C C . GLU A 1 83 ? 4.694 72.688 42.525 1.00 76.12 88 GLU A C 1
ATOM 680 O O . GLU A 1 83 ? 5.858 72.872 42.150 1.00 75.68 88 GLU A O 1
ATOM 686 N N . ALA A 1 84 ? 4.107 71.492 42.405 1.00 72.57 89 ALA A N 1
ATOM 687 C CA . ALA A 1 84 ? 4.796 70.409 41.684 1.00 69.88 89 ALA A CA 1
ATOM 688 C C . ALA A 1 84 ? 4.953 70.857 40.236 1.00 67.59 89 ALA A C 1
ATOM 689 O O . ALA A 1 84 ? 3.967 71.304 39.585 1.00 66.85 89 ALA A O 1
ATOM 691 N N . ASP A 1 85 ? 6.194 70.752 39.749 1.00 64.74 90 ASP A N 1
ATOM 692 C CA . ASP A 1 85 ? 6.503 71.079 38.357 1.00 62.63 90 ASP A CA 1
ATOM 693 C C . ASP A 1 85 ? 5.783 70.155 37.363 1.00 59.21 90 ASP A C 1
ATOM 694 O O . ASP A 1 85 ? 5.636 68.956 37.567 1.00 57.44 90 ASP A O 1
ATOM 699 N N . SER A 1 86 ? 5.304 70.761 36.292 1.00 57.19 91 SER A N 1
ATOM 700 C CA . SER A 1 86 ? 4.767 70.024 35.176 1.00 56.56 91 SER A CA 1
ATOM 701 C C . SER A 1 86 ? 5.950 69.347 34.469 1.00 54.86 91 SER A C 1
ATOM 702 O O . SER A 1 86 ? 7.005 69.939 34.346 1.00 52.62 91 SER A O 1
ATOM 705 N N . PHE A 1 87 ? 5.741 68.118 34.026 1.00 51.97 92 PHE A N 1
ATOM 706 C CA . PHE A 1 87 ? 6.720 67.348 33.293 1.00 50.92 92 PHE A CA 1
ATOM 707 C C . PHE A 1 87 ? 7.170 68.018 32.010 1.00 51.23 92 PHE A C 1
ATOM 708 O O . PHE A 1 87 ? 8.381 68.129 31.771 1.00 49.13 92 PHE A O 1
ATOM 716 N N . ASP A 1 88 ? 6.213 68.437 31.161 1.00 51.59 93 ASP A N 1
ATOM 717 C CA . ASP A 1 88 ? 6.581 69.091 29.933 1.00 51.87 93 ASP A CA 1
ATOM 718 C C . ASP A 1 88 ? 7.528 70.257 30.196 1.00 52.47 93 ASP A C 1
ATOM 719 O O . ASP A 1 88 ? 8.479 70.462 29.420 1.00 53.64 93 ASP A O 1
ATOM 724 N N . LYS A 1 89 ? 7.337 70.976 31.300 1.00 49.50 94 LYS A N 1
ATOM 725 C CA . LYS A 1 89 ? 8.215 72.119 31.588 1.00 50.63 94 LYS A CA 1
ATOM 726 C C . LYS A 1 89 ? 9.609 71.651 32.008 1.00 47.87 94 LYS A C 1
ATOM 727 O O . LYS A 1 89 ? 10.605 72.359 31.782 1.00 49.84 94 LYS A O 1
ATOM 733 N N . VAL A 1 90 ? 9.703 70.492 32.608 1.00 47.47 95 VAL A N 1
ATOM 734 C CA . VAL A 1 90 ? 11.050 69.994 32.993 1.00 47.92 95 VAL A CA 1
ATOM 735 C C . VAL A 1 90 ? 11.866 69.511 31.752 1.00 46.64 95 VAL A C 1
ATOM 736 O O . VAL A 1 90 ? 13.077 69.772 31.637 1.00 43.63 95 VAL A O 1
ATOM 740 N N . ILE A 1 91 ? 11.184 68.869 30.812 1.00 43.07 96 ILE A N 1
ATOM 741 C CA . ILE A 1 91 ? 11.825 68.437 29.606 1.00 42.75 96 ILE A CA 1
ATOM 742 C C . ILE A 1 91 ? 12.210 69.556 28.583 1.00 42.17 96 ILE A C 1
ATOM 743 O O . ILE A 1 91 ? 13.155 69.357 27.807 1.00 40.86 96 ILE A O 1
ATOM 748 N N . LEU A 1 92 ? 11.501 70.680 28.550 1.00 40.14 97 LEU A N 1
ATOM 749 C CA . LEU A 1 92 ? 11.722 71.723 27.528 1.00 43.76 97 LEU A CA 1
ATOM 750 C C . LEU A 1 92 ? 13.217 72.202 27.397 1.00 43.58 97 LEU A C 1
ATOM 751 O O . LEU A 1 92 ? 13.795 72.310 26.332 1.00 43.21 97 LEU A O 1
ATOM 756 N N . PRO A 1 93 ? 13.823 72.551 28.517 1.00 42.55 98 PRO A N 1
ATOM 757 C CA . PRO A 1 93 ? 15.230 72.985 28.465 1.00 41.14 98 PRO A CA 1
ATOM 758 C C . PRO A 1 93 ? 16.161 71.870 27.903 1.00 38.15 98 PRO A C 1
ATOM 759 O O . P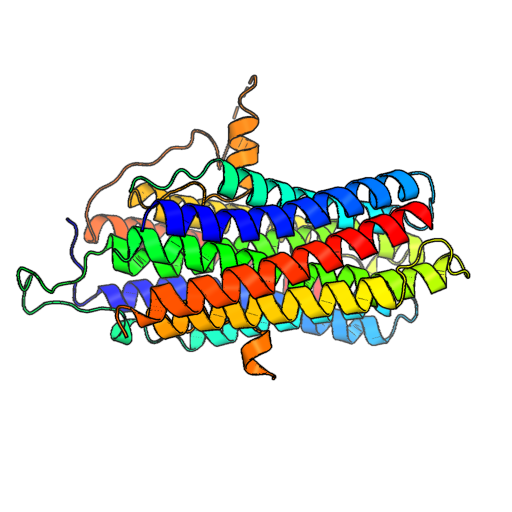RO A 1 93 ? 17.155 72.184 27.242 1.00 38.83 98 PRO A O 1
ATOM 763 N N . ILE A 1 94 ? 15.864 70.607 28.220 1.00 37.34 99 ILE A N 1
ATOM 764 C CA . ILE A 1 94 ? 16.639 69.469 27.727 1.00 37.42 99 ILE A CA 1
ATOM 765 C C . ILE A 1 94 ? 16.472 69.357 26.221 1.00 37.76 99 ILE A C 1
ATOM 766 O O . ILE A 1 94 ? 17.426 69.197 25.460 1.00 36.02 99 ILE A O 1
ATOM 771 N N . ALA A 1 95 ? 15.216 69.358 25.776 1.00 38.65 100 ALA A N 1
ATOM 772 C CA . ALA A 1 95 ? 14.941 69.369 24.330 1.00 39.70 100 ALA A CA 1
ATOM 773 C C . ALA A 1 95 ? 15.571 70.505 23.590 1.00 39.17 100 ALA A C 1
ATOM 774 O O . ALA A 1 95 ? 16.117 70.290 22.510 1.00 38.04 100 ALA A O 1
ATOM 776 N N . SER A 1 96 ? 15.518 71.705 24.182 1.00 38.97 101 SER A N 1
ATOM 777 C CA . SER A 1 96 ? 16.254 72.884 23.691 1.00 40.25 101 SER A CA 1
ATOM 778 C C . SER A 1 96 ? 17.769 72.628 23.514 1.00 38.41 101 SER A C 1
ATOM 779 O O . SER A 1 96 ? 18.358 72.933 22.474 1.00 38.46 101 SER A O 1
ATOM 782 N N . MET A 1 97 ? 18.375 72.016 24.521 1.00 37.00 102 MET A N 1
ATOM 783 C CA . MET A 1 97 ? 19.813 71.701 24.411 1.00 37.91 102 MET A CA 1
ATOM 784 C C . MET A 1 97 ? 20.075 70.658 23.269 1.00 35.34 102 MET A C 1
ATOM 785 O O . MET A 1 97 ? 21.015 70.785 22.470 1.00 32.69 102 MET A O 1
ATOM 790 N N . PHE A 1 98 ? 19.162 69.695 23.132 1.00 35.67 103 PHE A N 1
ATOM 791 C CA . PHE A 1 98 ? 19.291 68.734 22.056 1.00 35.06 103 PHE A CA 1
ATOM 792 C C . PHE A 1 98 ? 19.222 69.411 20.742 1.00 31.10 103 PHE A C 1
ATOM 793 O O . PHE A 1 98 ? 20.015 69.071 19.819 1.00 33.37 103 PHE A O 1
ATOM 801 N N . VAL A 1 99 ? 18.217 70.264 20.586 1.00 36.56 104 VAL A N 1
ATOM 802 C CA . VAL A 1 99 ? 18.034 70.979 19.287 1.00 34.60 104 VAL A CA 1
ATOM 803 C C . VAL A 1 99 ? 19.268 71.816 18.916 1.00 35.34 104 VAL A C 1
ATOM 804 O O . VAL A 1 99 ? 19.803 71.700 17.835 1.00 31.33 104 VAL A O 1
ATOM 808 N N . LYS A 1 100 ? 19.804 72.581 19.876 1.00 36.24 105 LYS A N 1
ATOM 809 C CA . LYS A 1 100 ? 20.942 73.428 19.579 1.00 35.60 105 LYS A CA 1
ATOM 810 C C . LYS A 1 100 ? 22.124 72.494 19.213 1.00 32.42 105 LYS A C 1
ATOM 811 O O . LYS A 1 100 ? 22.905 72.816 18.322 1.00 33.11 105 LYS A O 1
ATOM 817 N N . SER A 1 101 ? 22.304 71.383 19.936 1.00 32.48 106 SER A N 1
ATOM 818 C CA . SER A 1 101 ? 23.426 70.497 19.655 1.00 32.52 106 SER A CA 1
ATOM 819 C C . SER A 1 101 ? 23.256 69.778 18.331 1.00 34.75 106 SER A C 1
ATOM 820 O O . SER A 1 101 ? 24.174 69.669 17.555 1.00 34.70 106 SER A O 1
ATOM 823 N N . VAL A 1 102 ? 22.045 69.305 18.040 1.00 34.44 107 VAL A N 1
ATOM 824 C CA . VAL A 1 102 ? 21.837 68.725 16.702 1.00 34.46 107 VAL A CA 1
ATOM 825 C C . VAL A 1 102 ? 22.138 69.681 15.548 1.00 31.59 107 VAL A C 1
ATOM 826 O O . VAL A 1 102 ? 22.736 69.293 14.571 1.00 32.96 107 VAL A O 1
ATOM 830 N N . GLU A 1 103 ? 21.712 70.923 15.613 1.00 35.39 108 GLU A N 1
ATOM 831 C CA . GLU A 1 103 ? 22.000 71.894 14.554 1.00 35.70 108 GLU A CA 1
ATOM 832 C C . GLU A 1 103 ? 23.508 72.187 14.453 1.00 34.63 108 GLU A C 1
ATOM 833 O O . GLU A 1 103 ? 24.049 72.334 13.361 1.00 33.04 108 GLU A O 1
ATOM 839 N N . THR A 1 104 ? 24.238 72.151 15.573 1.00 32.45 109 THR A N 1
ATOM 840 C CA . THR A 1 104 ? 25.685 72.255 15.426 1.00 29.51 109 THR A CA 1
ATOM 841 C C . THR A 1 104 ? 26.253 71.067 14.676 1.00 30.17 109 THR A C 1
ATOM 842 O O . THR A 1 104 ? 27.119 71.231 13.830 1.00 30.93 109 THR A O 1
ATOM 846 N N . PHE A 1 105 ? 25.804 69.833 15.007 1.00 30.08 110 PHE A N 1
ATOM 847 C CA . PHE A 1 105 ? 26.369 68.634 14.432 1.00 30.78 110 PHE A CA 1
ATOM 848 C C . PHE A 1 105 ? 25.967 68.658 12.969 1.00 30.50 110 PHE A C 1
ATOM 849 O O . PHE A 1 105 ? 26.694 68.181 12.145 1.00 33.27 110 PHE A O 1
ATOM 857 N N . ASP A 1 106 ? 24.809 69.243 12.674 1.00 31.29 111 ASP A N 1
ATOM 858 C CA . ASP A 1 106 ? 24.452 69.321 11.186 1.00 31.22 111 ASP A CA 1
ATOM 859 C C . ASP A 1 106 ? 25.547 70.115 10.425 1.00 33.94 111 ASP A C 1
ATOM 860 O O . ASP A 1 106 ? 26.008 69.675 9.356 1.00 33.47 111 ASP A O 1
ATOM 865 N N . LEU A 1 107 ? 25.971 71.275 10.961 1.00 32.21 112 LEU A N 1
ATOM 866 C CA . LEU A 1 107 ? 26.947 72.160 10.326 1.00 32.31 112 LEU A CA 1
ATOM 867 C C . LEU A 1 107 ? 28.284 71.460 10.334 1.00 33.06 112 LEU A C 1
ATOM 868 O O . LEU A 1 107 ? 29.035 71.425 9.349 1.00 31.80 112 LEU A O 1
ATOM 873 N N . LEU A 1 108 ? 28.636 70.918 11.496 1.00 31.25 113 LEU A N 1
ATOM 874 C CA . LEU A 1 108 ? 29.954 70.245 11.543 1.00 30.17 113 LEU A CA 1
ATOM 875 C C . LEU A 1 108 ? 30.036 68.978 10.611 1.00 30.69 113 LEU A C 1
ATOM 876 O O . LEU A 1 108 ? 31.017 68.799 9.922 1.00 31.54 113 LEU A O 1
ATOM 881 N N . ASN A 1 109 ? 29.032 68.103 10.638 1.00 31.84 114 ASN A N 1
ATOM 882 C CA . ASN A 1 109 ? 28.994 66.967 9.709 1.00 34.83 114 ASN A CA 1
ATOM 883 C C . ASN A 1 109 ? 29.149 67.363 8.293 1.00 28.89 114 ASN A C 1
ATOM 884 O O . ASN A 1 109 ? 29.808 66.688 7.538 1.00 30.62 114 ASN A O 1
ATOM 889 N N . TYR A 1 110 ? 28.462 68.395 7.892 1.00 32.95 115 TYR A N 1
ATOM 890 C CA . TYR A 1 110 ? 28.551 68.845 6.492 1.00 35.32 115 TYR A CA 1
ATOM 891 C C . TYR A 1 110 ? 30.006 69.368 6.196 1.00 36.43 115 TYR A C 1
ATOM 892 O O . TYR A 1 110 ? 30.684 68.956 5.221 1.00 35.79 115 TYR A O 1
ATOM 901 N N . TYR A 1 111 ? 30.558 70.152 7.106 1.00 33.46 116 TYR A N 1
ATOM 902 C CA . TYR A 1 111 ? 31.929 70.590 6.880 1.00 33.13 116 TYR A CA 1
ATOM 903 C C . TYR A 1 111 ? 32.874 69.338 6.819 1.00 30.49 116 TYR A C 1
ATOM 904 O O . TYR A 1 111 ? 33.708 69.192 5.898 1.00 31.77 116 TYR A O 1
ATOM 913 N N . LEU A 1 112 ? 32.711 68.432 7.757 1.00 32.80 117 LEU A N 1
ATOM 914 C CA . LEU A 1 112 ? 33.722 67.381 8.000 1.00 33.25 117 LEU A CA 1
ATOM 915 C C . LEU A 1 112 ? 33.588 66.257 6.908 1.00 36.33 117 LEU A C 1
ATOM 916 O O . LEU A 1 112 ? 34.601 65.816 6.320 1.00 36.79 117 LEU A O 1
ATOM 921 N N . THR A 1 113 ? 32.350 65.992 6.476 1.00 35.42 118 THR A N 1
ATOM 922 C CA . THR A 1 113 ? 32.122 64.870 5.558 1.00 36.69 118 THR A CA 1
ATOM 923 C C . THR A 1 113 ? 31.896 65.253 4.143 1.00 38.90 118 THR A C 1
ATOM 924 O O . THR A 1 113 ? 32.035 64.391 3.269 1.00 38.04 118 THR A O 1
ATOM 928 N N . GLN A 1 114 ? 31.543 66.495 3.866 1.00 37.54 119 GLN A N 1
ATOM 929 C CA . GLN A 1 114 ? 31.420 66.911 2.521 1.00 39.27 119 GLN A CA 1
ATOM 930 C C . GLN A 1 114 ? 32.547 67.838 2.118 1.00 39.90 119 GLN A C 1
ATOM 931 O O . GLN A 1 114 ? 33.476 67.401 1.436 1.00 39.86 119 GLN A O 1
ATOM 937 N N . SER A 1 115 ? 32.489 69.087 2.580 1.00 36.49 120 SER A N 1
ATOM 938 C CA . SER A 1 115 ? 33.351 70.178 2.102 1.00 37.77 120 SER A CA 1
ATOM 939 C C . SER A 1 115 ? 34.792 69.824 2.312 1.00 36.58 120 SER A C 1
ATOM 940 O O . SER A 1 115 ? 35.618 70.005 1.421 1.00 35.44 120 SER A O 1
ATOM 943 N N . LEU A 1 116 ? 35.112 69.434 3.529 1.00 34.86 121 LEU A N 1
ATOM 944 C CA . LEU A 1 116 ? 36.538 69.192 3.890 1.00 34.20 121 LEU A CA 1
ATOM 945 C C . LEU A 1 116 ? 37.068 67.998 3.138 1.00 33.88 121 LEU A C 1
ATOM 946 O O . LEU A 1 116 ? 38.237 67.939 2.751 1.00 34.70 121 LEU A O 1
ATOM 951 N N . GLN A 1 117 ? 36.235 66.976 2.957 1.00 33.70 122 GLN A N 1
ATOM 952 C CA . GLN A 1 117 ? 36.753 65.815 2.268 1.00 32.02 122 GLN A CA 1
ATOM 953 C C . GLN A 1 117 ? 37.185 66.169 0.856 1.00 32.82 122 GLN A C 1
ATOM 954 O O . GLN A 1 117 ? 38.174 65.631 0.326 1.00 30.09 122 GLN A O 1
ATOM 960 N N . LYS A 1 118 ? 36.300 66.897 0.124 1.00 32.95 123 LYS A N 1
ATOM 961 C CA . LYS A 1 118 ? 36.691 67.334 -1.177 1.00 34.56 123 LYS A CA 1
ATOM 962 C C . LYS A 1 118 ? 37.925 68.202 -1.141 1.00 35.99 123 LYS A C 1
ATOM 963 O O . LYS A 1 118 ? 38.748 68.073 -2.014 1.00 35.19 123 LYS A O 1
ATOM 969 N N . GLU A 1 119 ? 38.006 69.113 -0.174 1.00 30.93 124 GLU A N 1
ATOM 970 C CA . GLU A 1 119 ? 39.134 69.993 -0.141 1.00 32.92 124 GLU A CA 1
ATOM 971 C C . GLU A 1 119 ? 40.406 69.197 0.105 1.00 30.97 124 GLU A C 1
ATOM 972 O O . GLU A 1 119 ? 41.473 69.494 -0.495 1.00 32.93 124 GLU A O 1
ATOM 978 N N . ILE A 1 120 ? 40.303 68.191 0.961 1.00 32.00 125 ILE A N 1
ATOM 979 C CA . ILE A 1 120 ? 41.565 67.397 1.281 1.00 31.66 125 ILE A CA 1
ATOM 980 C C . ILE A 1 120 ? 42.024 66.667 0.064 1.00 33.54 125 ILE A C 1
ATOM 981 O O . ILE A 1 120 ? 43.223 66.649 -0.271 1.00 32.00 125 ILE A O 1
ATOM 986 N N . LEU A 1 121 ? 41.049 66.161 -0.717 1.00 35.37 126 LEU A N 1
ATOM 987 C CA . LEU A 1 121 ? 41.466 65.442 -1.909 1.00 34.36 126 LEU A CA 1
ATOM 988 C C . LEU A 1 121 ? 42.066 66.407 -2.943 1.00 33.79 126 LEU A C 1
ATOM 989 O O . LEU A 1 121 ? 43.084 66.042 -3.657 1.00 37.24 126 LEU A O 1
ATOM 994 N N . SER A 1 122 ? 41.446 67.600 -3.067 1.00 33.07 127 SER A N 1
ATOM 995 C CA . SER A 1 122 ? 41.856 68.580 -4.059 1.00 33.53 127 SER A CA 1
ATOM 996 C C . SER A 1 122 ? 43.264 69.105 -3.722 1.00 35.02 127 SER A C 1
ATOM 997 O O . SER A 1 122 ? 44.038 69.298 -4.626 1.00 32.06 127 SER A O 1
ATOM 1000 N N . LYS A 1 123 ? 43.589 69.199 -2.424 1.00 33.29 128 LYS A N 1
ATOM 1001 C CA . LYS A 1 123 ? 44.888 69.787 -2.004 1.00 36.26 128 LYS A CA 1
ATOM 1002 C C . LYS A 1 123 ? 46.064 68.779 -1.923 1.00 34.75 128 LYS A C 1
ATOM 1003 O O . LYS A 1 123 ? 47.274 69.156 -2.094 1.00 35.44 128 LYS A O 1
ATOM 1009 N N . THR A 1 124 ? 45.718 67.546 -1.664 1.00 34.71 129 THR A N 1
ATOM 1010 C CA . THR A 1 124 ? 46.718 66.525 -1.358 1.00 35.05 129 THR A CA 1
ATOM 1011 C C . THR A 1 124 ? 46.615 65.249 -2.153 1.00 36.35 129 THR A C 1
ATOM 1012 O O . THR A 1 124 ? 47.548 64.477 -2.151 1.00 31.74 129 THR A O 1
ATOM 1016 N N . LEU A 1 125 ? 45.468 64.992 -2.798 1.00 33.84 130 LEU A N 1
ATOM 1017 C CA . LEU A 1 125 ? 45.247 63.616 -3.305 1.00 37.24 130 LEU A CA 1
ATOM 1018 C C . LEU A 1 125 ? 45.379 62.434 -2.282 1.00 37.34 130 LEU A C 1
ATOM 1019 O O . LEU A 1 125 ? 45.513 61.256 -2.659 1.00 38.96 130 LEU A O 1
ATOM 1024 N N . ASN A 1 126 ? 45.364 62.746 -1.002 1.00 35.85 131 ASN A N 1
ATOM 1025 C CA . ASN A 1 126 ? 45.837 61.836 -0.016 1.00 31.25 131 ASN A CA 1
ATOM 1026 C C . ASN A 1 126 ? 44.693 61.179 0.723 1.00 32.67 131 ASN A C 1
ATOM 1027 O O . ASN A 1 126 ? 44.043 61.754 1.643 1.00 32.40 131 ASN A O 1
ATOM 1032 N N . GLU A 1 127 ? 44.358 59.950 0.277 1.00 38.23 132 GLU A N 1
ATOM 1033 C CA . GLU A 1 127 ? 43.164 59.231 0.798 1.00 40.30 132 GLU A CA 1
ATOM 1034 C C . GLU A 1 127 ? 43.331 58.794 2.213 1.00 42.00 132 GLU A C 1
ATOM 1035 O O . GLU A 1 127 ? 42.343 58.581 2.929 1.00 42.47 132 GLU A O 1
ATOM 1041 N N . ASP A 1 128 ? 44.567 58.689 2.664 1.00 39.25 133 ASP A N 1
ATOM 1042 C CA . ASP A 1 128 ? 44.754 58.504 4.057 1.00 41.85 133 ASP A CA 1
ATOM 1043 C C . ASP A 1 128 ? 44.227 59.608 4.972 1.00 41.24 133 ASP A C 1
ATOM 1044 O O . ASP A 1 128 ? 44.088 59.385 6.161 1.00 45.82 133 ASP A O 1
ATOM 1049 N N . LEU A 1 129 ? 44.081 60.814 4.480 1.00 39.29 134 LEU A N 1
ATOM 1050 C CA . LEU A 1 129 ? 43.566 61.907 5.304 1.00 37.43 134 LEU A CA 1
ATOM 1051 C C . LEU A 1 129 ? 42.035 62.001 5.264 1.00 38.66 134 LEU A C 1
ATOM 1052 O O . LEU A 1 129 ? 41.454 62.870 5.896 1.00 39.95 134 LEU A O 1
ATOM 1057 N N . THR A 1 130 ? 41.393 61.135 4.501 1.00 37.61 135 THR A N 1
ATOM 1058 C CA . THR A 1 130 ? 39.928 61.189 4.390 1.00 39.95 135 THR A CA 1
ATOM 1059 C C . THR A 1 130 ? 39.215 60.191 5.330 1.00 41.21 135 THR A C 1
ATOM 1060 O O . THR A 1 130 ? 39.808 59.249 5.855 1.00 41.97 135 THR A O 1
ATOM 1064 N N . LEU A 1 131 ? 37.950 60.433 5.546 1.00 40.45 136 LEU A N 1
ATOM 1065 C CA . LEU A 1 131 ? 37.141 59.532 6.317 1.00 40.18 136 LEU A CA 1
ATOM 1066 C C . LEU A 1 131 ? 36.808 58.358 5.419 1.00 46.04 136 LEU A C 1
ATOM 1067 O O . LEU A 1 131 ? 36.636 58.485 4.227 1.00 47.46 136 LEU A O 1
ATOM 1072 N N . THR A 1 132 ? 36.617 57.230 6.054 1.00 46.66 137 THR A N 1
ATOM 1073 C CA . THR A 1 132 ? 36.125 56.050 5.410 1.00 49.42 137 THR A CA 1
ATOM 1074 C C . THR A 1 132 ? 34.641 56.208 5.019 1.00 49.09 137 THR A C 1
ATOM 1075 O O . THR A 1 132 ? 33.849 56.984 5.613 1.00 43.10 137 THR A O 1
ATOM 1079 N N . ALA A 1 133 ? 34.213 55.465 4.017 1.00 48.16 138 ALA A N 1
ATOM 1080 C CA . ALA A 1 133 ? 32.820 55.539 3.686 1.00 47.99 138 ALA A CA 1
ATOM 1081 C C . ALA A 1 133 ? 31.944 55.011 4.846 1.00 49.47 138 ALA A C 1
ATOM 1082 O O . ALA A 1 133 ? 30.837 55.497 5.050 1.00 48.63 138 ALA A O 1
ATOM 1084 N N . GLU A 1 134 ? 32.469 54.092 5.668 1.00 48.39 139 GLU A N 1
ATOM 1085 C CA . GLU A 1 134 ? 31.642 53.535 6.699 1.00 49.07 139 GLU A CA 1
ATOM 1086 C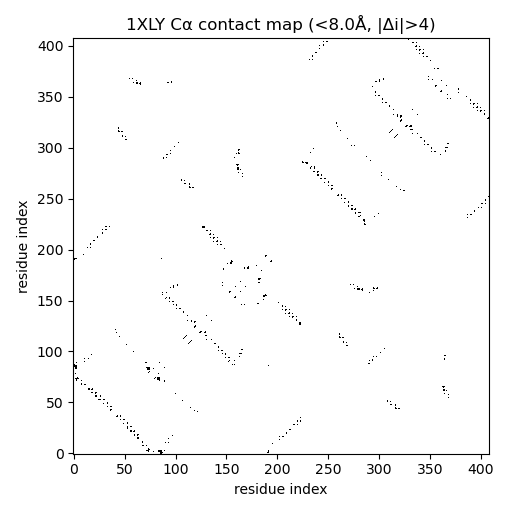 C . GLU A 1 134 ? 31.504 54.553 7.816 1.00 47.33 139 GLU A C 1
ATOM 1087 O O . GLU A 1 134 ? 30.472 54.610 8.468 1.00 45.29 139 GLU A O 1
ATOM 1093 N N . SER A 1 135 ? 32.527 55.380 8.045 1.00 45.60 140 SER A N 1
ATOM 1094 C CA . SER A 1 135 ? 32.400 56.376 9.108 1.00 40.22 140 SER A CA 1
ATOM 1095 C C . SER A 1 135 ? 31.353 57.396 8.673 1.00 39.62 140 SER A C 1
ATOM 1096 O O . SER A 1 135 ? 30.570 57.810 9.465 1.00 40.69 140 SER A O 1
ATOM 1099 N N . ILE A 1 136 ? 31.330 57.811 7.426 1.00 36.89 141 ILE A N 1
ATOM 1100 C CA . ILE A 1 136 ? 30.354 58.871 7.067 1.00 41.29 141 ILE A CA 1
ATOM 1101 C C . ILE A 1 136 ? 28.943 58.284 7.269 1.00 43.01 141 ILE A C 1
ATOM 1102 O O . ILE A 1 136 ? 28.058 58.891 7.849 1.00 42.59 141 ILE A O 1
ATOM 1107 N N . LEU A 1 137 ? 28.773 57.045 6.830 1.00 45.87 142 LEU A N 1
ATOM 1108 C CA . LEU A 1 137 ? 27.493 56.355 7.018 1.00 47.06 142 LEU A CA 1
ATOM 1109 C C . LEU A 1 137 ? 27.101 56.346 8.497 1.00 43.93 142 LEU A C 1
ATOM 1110 O O . LEU A 1 137 ? 25.987 56.684 8.825 1.00 42.61 142 LEU A O 1
ATOM 1115 N N . ALA A 1 138 ? 28.022 55.975 9.403 1.00 42.77 143 ALA A N 1
ATOM 1116 C CA . ALA A 1 138 ? 27.702 55.974 10.812 1.00 39.62 143 ALA A CA 1
ATOM 1117 C C . ALA A 1 138 ? 27.420 57.405 11.350 1.00 37.76 143 ALA A C 1
ATOM 1118 O O . ALA A 1 138 ? 26.621 57.576 12.256 1.00 42.72 143 ALA A O 1
ATOM 1120 N N . ILE A 1 139 ? 28.113 58.413 10.816 1.00 35.42 144 ILE A N 1
ATOM 1121 C CA . ILE A 1 139 ? 27.853 59.793 11.257 1.00 35.43 144 ILE A CA 1
ATOM 1122 C C . ILE A 1 139 ? 26.441 60.129 10.851 1.00 36.33 144 ILE A C 1
ATOM 1123 O O . ILE A 1 139 ? 25.699 60.692 11.606 1.00 35.88 144 ILE A O 1
ATOM 1128 N N . ASP A 1 140 ? 26.085 59.808 9.614 1.00 35.76 145 ASP A N 1
ATOM 1129 C CA . ASP A 1 140 ? 24.735 60.251 9.162 1.00 39.49 145 ASP A CA 1
ATOM 1130 C C . ASP A 1 140 ? 23.637 59.514 9.969 1.00 39.17 145 ASP A C 1
ATOM 1131 O O . ASP A 1 140 ? 22.622 60.092 10.331 1.00 41.25 145 ASP A O 1
ATOM 1136 N N . ASP A 1 141 ? 23.912 58.269 10.323 1.00 39.78 146 ASP A N 1
ATOM 1137 C CA . ASP A 1 141 ? 22.907 57.389 10.969 1.00 40.96 146 ASP A CA 1
ATOM 1138 C C . ASP A 1 141 ? 22.703 57.878 12.358 1.00 39.60 146 ASP A C 1
ATOM 1139 O O . ASP A 1 141 ? 21.562 57.952 12.896 1.00 37.73 146 ASP A O 1
ATOM 1144 N N . THR A 1 142 ? 23.829 58.197 13.028 1.00 35.40 147 THR A N 1
ATOM 1145 C CA . THR A 1 142 ? 23.626 58.688 14.363 1.00 37.08 147 THR A CA 1
ATOM 1146 C C . THR A 1 142 ? 22.949 59.982 14.402 1.00 34.66 147 THR A C 1
ATOM 1147 O O . THR A 1 142 ? 22.090 60.240 15.248 1.00 39.03 147 THR A O 1
ATOM 1151 N N . TYR A 1 143 ? 23.348 60.873 13.517 1.00 36.17 148 TYR A N 1
ATOM 1152 C CA . TYR A 1 143 ? 22.707 62.147 13.517 1.00 35.22 148 TYR A CA 1
ATOM 1153 C C . TYR A 1 143 ? 21.173 61.967 13.270 1.00 37.15 148 TYR A C 1
ATOM 1154 O O . TYR A 1 143 ? 20.322 62.649 13.906 1.00 36.89 148 TYR A O 1
ATOM 1163 N N . ASN A 1 144 ? 20.817 61.159 12.262 1.00 35.35 149 ASN A N 1
ATOM 1164 C CA . ASN A 1 144 ? 19.376 61.045 11.980 1.00 36.83 149 ASN A CA 1
ATOM 1165 C C . ASN A 1 144 ? 18.603 60.527 13.209 1.00 34.52 149 ASN A C 1
ATOM 1166 O O . ASN A 1 144 ? 17.541 60.990 13.525 1.00 37.59 149 ASN A O 1
ATOM 1171 N N . HIS A 1 145 ? 19.177 59.623 13.969 1.00 37.17 150 HIS A N 1
ATOM 1172 C CA . HIS A 1 145 ? 18.498 59.115 15.135 1.00 38.36 150 HIS A CA 1
ATOM 1173 C C . HIS A 1 145 ? 18.435 60.097 16.304 1.00 37.17 150 HIS A C 1
ATOM 1174 O O . HIS A 1 145 ? 17.489 60.044 17.089 1.00 35.15 150 HIS A O 1
ATOM 1181 N N . PHE A 1 146 ? 19.444 60.982 16.487 1.00 39.20 151 PHE A N 1
ATOM 1182 C CA . PHE A 1 146 ? 19.320 61.989 17.522 1.00 33.98 151 PHE A CA 1
ATOM 1183 C C . PHE A 1 146 ? 18.259 63.037 17.082 1.00 34.36 151 PHE A C 1
ATOM 1184 O O . PHE A 1 146 ? 17.581 63.614 17.883 1.00 34.27 151 PHE A O 1
ATOM 1192 N N . VAL A 1 147 ? 18.225 63.318 15.811 1.00 33.19 152 VAL A N 1
ATOM 1193 C CA . VAL A 1 147 ? 17.217 64.249 15.304 1.00 35.92 152 VAL A CA 1
ATOM 1194 C C . VAL A 1 147 ? 15.847 63.613 15.638 1.00 35.92 152 VAL A C 1
ATOM 1195 O O . VAL A 1 147 ? 14.976 64.283 16.175 1.00 40.48 152 VAL A O 1
ATOM 1199 N N . LYS A 1 148 ? 15.636 62.358 15.255 1.00 40.96 153 LYS A N 1
ATOM 1200 C CA . LYS A 1 148 ? 14.309 61.706 15.517 1.00 39.27 153 LYS A CA 1
ATOM 1201 C C . LYS A 1 148 ? 14.031 61.613 17.006 1.00 40.12 153 LYS A C 1
ATOM 1202 O O . LYS A 1 148 ? 12.922 61.896 17.462 1.00 38.28 153 LYS A O 1
ATOM 1208 N N . PHE A 1 149 ? 15.055 61.286 17.824 1.00 36.42 154 PHE A N 1
ATOM 1209 C CA . PHE A 1 149 ? 14.798 61.314 19.242 1.00 36.33 154 PHE A CA 1
ATOM 1210 C C . PHE A 1 149 ? 14.316 62.648 19.705 1.00 36.58 154 PHE A C 1
ATOM 1211 O O . PHE A 1 149 ? 13.402 62.723 20.540 1.00 37.17 154 PHE A O 1
ATOM 1219 N N . SER A 1 150 ? 14.957 63.726 19.241 1.00 38.45 155 SER A N 1
ATOM 1220 C CA . SER A 1 150 ? 14.643 65.063 19.692 1.00 38.13 155 SER A CA 1
ATOM 1221 C C . SER A 1 150 ? 13.181 65.365 19.230 1.00 39.13 155 SER A C 1
ATOM 1222 O O . SER A 1 150 ? 12.377 65.876 19.965 1.00 34.40 155 SER A O 1
ATOM 1225 N N . GLN A 1 151 ? 12.879 65.069 17.981 1.00 41.86 156 GLN A N 1
ATOM 1226 C CA . GLN A 1 151 ? 11.509 65.291 17.518 1.00 43.94 156 GLN A CA 1
ATOM 1227 C C . GLN A 1 151 ? 10.550 64.529 18.448 1.00 43.57 156 GLN A C 1
ATOM 1228 O O . GLN A 1 151 ? 9.545 65.069 18.832 1.00 47.94 156 GLN A O 1
ATOM 1234 N N . TRP A 1 152 ? 10.891 63.283 18.813 1.00 43.76 157 TRP A N 1
ATOM 1235 C CA . TRP A 1 152 ? 10.076 62.413 19.662 1.00 41.38 157 TRP A CA 1
ATOM 1236 C C . TRP A 1 152 ? 9.770 63.018 21.023 1.00 45.57 157 TRP A C 1
ATOM 1237 O O . TRP A 1 152 ? 8.589 63.142 21.416 1.00 42.56 157 TRP A O 1
ATOM 1248 N N . MET A 1 153 ? 10.817 63.463 21.760 1.00 39.48 158 MET A N 1
ATOM 1249 C CA . MET A 1 153 ? 10.568 64.176 22.976 1.00 39.14 158 MET A CA 1
ATOM 1250 C C . MET A 1 153 ? 9.658 65.384 22.848 1.00 40.65 158 MET A C 1
ATOM 1251 O O . MET A 1 153 ? 8.777 65.603 23.709 1.00 43.06 158 MET A O 1
ATOM 1256 N N . ILE A 1 154 ? 9.874 66.184 21.812 1.00 39.32 159 ILE A N 1
ATOM 1257 C CA . ILE A 1 154 ? 9.234 67.463 21.714 1.00 41.51 159 ILE A CA 1
ATOM 1258 C C . ILE A 1 154 ? 7.735 67.240 21.361 1.00 44.15 159 ILE A C 1
ATOM 1259 O O . ILE A 1 154 ? 6.822 67.753 22.068 1.00 41.71 159 ILE A O 1
ATOM 1264 N N . GLU A 1 155 ? 7.513 66.406 20.336 1.00 45.30 160 GLU A N 1
ATOM 1265 C CA . GLU A 1 155 ? 6.138 66.135 19.850 1.00 48.60 160 GLU A CA 1
ATOM 1266 C C . GLU A 1 155 ? 5.323 65.250 20.789 1.00 49.11 160 GLU A C 1
ATOM 1267 O O . GLU A 1 155 ? 4.173 65.519 20.974 1.00 50.48 160 GLU A O 1
ATOM 1273 N N . SER A 1 156 ? 5.925 64.246 21.452 1.00 48.16 161 SER A N 1
ATOM 1274 C CA . SER A 1 156 ? 5.190 63.436 22.405 1.00 47.48 161 SER A CA 1
ATOM 1275 C C . SER A 1 156 ? 4.714 64.247 23.621 1.00 49.24 161 SER A C 1
ATOM 1276 O O . SER A 1 156 ? 3.756 63.864 24.255 1.00 48.14 161 SER A O 1
ATOM 1279 N N . LEU A 1 157 ? 5.355 65.380 23.932 1.00 47.24 162 LEU A N 1
ATOM 1280 C CA . LEU A 1 157 ? 4.898 66.274 24.991 1.00 47.08 162 LEU A CA 1
ATOM 1281 C C . LEU A 1 157 ? 4.130 67.456 24.450 1.00 47.73 162 LEU A C 1
ATOM 1282 O O . LEU A 1 157 ? 3.721 68.300 25.211 1.00 48.51 162 LEU A O 1
ATOM 1287 N N . ARG A 1 158 ? 3.959 67.546 23.135 1.00 49.69 163 ARG A N 1
ATOM 1288 C CA . ARG A 1 158 ? 3.331 68.726 22.554 1.00 51.17 163 ARG A CA 1
ATOM 1289 C C . ARG A 1 158 ? 4.000 70.010 23.011 1.00 51.83 163 ARG A C 1
ATOM 1290 O O . ARG A 1 158 ? 3.303 70.980 23.289 1.00 49.76 163 ARG A O 1
ATOM 1298 N N . ILE A 1 159 ? 5.342 70.025 23.093 1.00 49.72 164 ILE A N 1
ATOM 1299 C CA . ILE A 1 159 ? 6.061 71.273 23.429 1.00 48.27 164 ILE A CA 1
ATOM 1300 C C . ILE A 1 159 ? 6.661 71.978 22.195 1.00 48.76 164 ILE A C 1
ATOM 1301 O O . ILE A 1 159 ? 7.433 72.918 22.322 1.00 48.86 164 ILE A O 1
ATOM 1306 N N . GLY A 1 160 ? 6.270 71.544 21.005 1.00 46.08 165 GLY A N 1
ATOM 1307 C CA . GLY A 1 160 ? 6.908 72.008 19.794 1.00 49.47 165 GLY A CA 1
ATOM 1308 C C . GLY A 1 160 ? 6.450 73.392 19.411 1.00 51.12 165 GLY A C 1
ATOM 1309 O O . GLY A 1 160 ? 5.400 73.844 19.854 1.00 53.21 165 GLY A O 1
ATOM 1310 N N . SER A 1 161 ? 7.256 74.084 18.623 1.00 51.68 166 SER A N 1
ATOM 1311 C CA . SER A 1 161 ? 6.928 75.432 18.147 1.00 50.86 166 SER A CA 1
ATOM 1312 C C . SER A 1 161 ? 7.904 75.696 17.031 1.00 51.00 166 SER A C 1
ATOM 1313 O O . SER A 1 161 ? 8.876 74.927 16.886 1.00 48.14 166 SER A O 1
ATOM 1316 N N . ASN A 1 162 ? 7.628 76.714 16.203 1.00 47.73 167 ASN A N 1
ATOM 1317 C CA . ASN A 1 162 ? 8.594 77.145 15.218 1.00 49.41 167 ASN A CA 1
ATOM 1318 C C . ASN A 1 162 ? 10.050 77.277 15.790 1.00 48.50 167 ASN A C 1
ATOM 1319 O O . ASN A 1 162 ? 11.025 77.060 15.086 1.00 48.46 167 ASN A O 1
ATOM 1324 N N . LEU A 1 163 ? 10.149 77.691 17.035 1.00 46.44 168 LEU A N 1
ATOM 1325 C CA . LEU A 1 163 ? 11.437 78.013 17.637 1.00 48.01 168 LEU A CA 1
ATOM 1326 C C . LEU A 1 163 ? 12.202 76.775 18.106 1.00 48.50 168 LEU A C 1
ATOM 1327 O O . LEU A 1 163 ? 13.358 76.883 18.552 1.00 53.49 168 LEU A O 1
ATOM 1332 N N . LEU A 1 164 ? 11.564 75.618 18.088 1.00 44.62 169 LEU A N 1
ATOM 1333 C CA . LEU A 1 164 ? 12.176 74.402 18.555 1.00 46.40 169 LEU A CA 1
ATOM 1334 C C . LEU A 1 164 ? 12.258 73.438 17.321 1.00 45.75 169 LEU A C 1
ATOM 1335 O O . LEU A 1 164 ? 12.736 72.305 17.388 1.00 47.97 169 LEU A O 1
ATOM 1340 N N . ASP A 1 165 ? 11.821 73.909 16.146 1.00 44.55 170 ASP A N 1
ATOM 1341 C CA . ASP A 1 165 ? 11.872 73.044 14.968 1.00 44.11 170 ASP A CA 1
ATOM 1342 C C . ASP A 1 165 ? 13.335 72.860 14.491 1.00 41.51 170 ASP A C 1
ATOM 1343 O O . ASP A 1 165 ? 14.122 73.807 14.489 1.00 40.84 170 ASP A O 1
ATOM 1348 N N . LEU A 1 166 ? 13.639 71.653 14.020 1.00 38.92 171 LEU A N 1
ATOM 1349 C CA . LEU A 1 166 ? 14.881 71.333 13.340 1.00 40.98 171 LEU A CA 1
ATOM 1350 C C . LEU A 1 166 ? 14.781 71.490 11.849 1.00 40.73 171 LEU A C 1
ATOM 1351 O O . LEU A 1 166 ? 13.808 70.972 11.252 1.00 42.58 171 LEU A O 1
ATOM 1356 N N . GLU A 1 167 ? 15.804 72.113 11.270 1.00 41.44 172 GLU A N 1
ATOM 1357 C CA . GLU A 1 167 ? 15.992 72.252 9.808 1.00 40.24 172 GLU A CA 1
ATOM 1358 C C . GLU A 1 167 ? 15.729 71.047 9.006 1.00 43.91 172 GLU A C 1
ATOM 1359 O O . GLU A 1 167 ? 14.849 71.115 8.082 1.00 40.99 172 GLU A O 1
ATOM 1365 N N . VAL A 1 168 ? 16.364 69.945 9.343 1.00 37.46 173 VAL A N 1
ATOM 1366 C CA . VAL A 1 168 ? 16.274 68.771 8.521 1.00 41.74 173 VAL A CA 1
ATOM 1367 C C . VAL A 1 168 ? 14.813 68.179 8.500 1.00 46.20 173 VAL A C 1
ATOM 1368 O O . VAL A 1 168 ? 14.426 67.570 7.503 1.00 44.72 173 VAL A O 1
ATOM 1372 N N . VAL A 1 169 ? 14.077 68.330 9.597 1.00 46.64 174 VAL A N 1
ATOM 1373 C CA . VAL A 1 169 ? 12.737 67.744 9.740 1.00 48.57 174 VAL A CA 1
ATOM 1374 C C . VAL A 1 169 ? 11.801 68.622 8.893 1.00 49.59 174 VAL A C 1
ATOM 1375 O O . VAL A 1 169 ? 11.022 68.128 8.047 1.00 50.08 174 VAL A O 1
ATOM 1379 N N . GLN A 1 170 ? 11.904 69.929 9.092 1.00 48.14 175 GLN A N 1
ATOM 1380 C CA . GLN A 1 170 ? 11.123 70.863 8.286 1.00 50.46 175 GLN A CA 1
ATOM 1381 C C . GLN A 1 170 ? 11.370 70.730 6.796 1.00 52.73 175 GLN A C 1
ATOM 1382 O O . GLN A 1 170 ? 10.402 70.884 5.976 1.00 52.33 175 GLN A O 1
ATOM 1388 N N . PHE A 1 171 ? 12.638 70.483 6.441 1.00 51.54 176 PHE A N 1
ATOM 1389 C CA . PHE A 1 171 ? 13.033 70.201 5.077 1.00 53.97 176 PHE A CA 1
ATOM 1390 C C . PHE A 1 171 ? 12.339 68.947 4.529 1.00 55.91 176 PHE A C 1
ATOM 1391 O O . PHE A 1 171 ? 11.827 69.000 3.409 1.00 53.87 176 PHE A O 1
ATOM 1399 N N . ALA A 1 172 ? 12.346 67.840 5.290 1.00 56.03 177 ALA A N 1
ATOM 1400 C CA . ALA A 1 172 ? 11.668 66.614 4.910 1.00 59.23 177 ALA A CA 1
ATOM 1401 C C . ALA A 1 172 ? 10.156 66.853 4.757 1.00 62.94 177 ALA A C 1
ATOM 1402 O O . ALA A 1 172 ? 9.544 66.347 3.810 1.00 63.52 177 ALA A O 1
ATOM 1404 N N . ILE A 1 173 ? 9.569 67.591 5.693 1.00 65.29 178 ILE A N 1
ATOM 1405 C CA . ILE A 1 173 ? 8.160 67.942 5.620 1.00 68.93 178 ILE A CA 1
ATOM 1406 C C . ILE A 1 173 ? 7.941 68.725 4.334 1.00 72.41 178 ILE A C 1
ATOM 1407 O O . ILE A 1 173 ? 7.348 68.170 3.418 1.00 74.24 178 ILE A O 1
ATOM 1412 N N . LYS A 1 174 ? 8.467 69.945 4.228 1.00 75.10 179 LYS A N 1
ATOM 1413 C CA . LYS A 1 174 ? 8.344 70.782 3.011 1.00 79.36 179 LYS A CA 1
ATOM 1414 C C . LYS A 1 174 ? 8.587 70.056 1.675 1.00 81.22 179 LYS A C 1
ATOM 1415 O O . LYS A 1 174 ? 8.078 70.470 0.611 1.00 81.78 179 LYS A O 1
ATOM 1421 N N . SER A 1 175 ? 9.351 68.975 1.733 1.00 83.11 180 SER A N 1
ATOM 1422 C CA . SER A 1 175 ? 9.486 68.091 0.601 1.00 85.55 180 SER A CA 1
ATOM 1423 C C . SER A 1 175 ? 8.226 67.199 0.481 1.00 88.31 180 SER A C 1
ATOM 1424 O O . SER A 1 175 ? 8.308 66.075 -0.023 1.00 88.68 180 SER A O 1
ATOM 1427 N N . ALA A 1 176 ? 7.084 67.722 0.972 1.00 91.61 181 ALA A N 1
ATOM 1428 C CA . ALA A 1 176 ? 5.709 67.238 0.674 1.00 94.41 181 ALA A CA 1
ATOM 1429 C C . ALA A 1 176 ? 5.135 68.051 -0.486 1.00 96.12 181 ALA A C 1
ATOM 1430 O O . ALA A 1 176 ? 4.223 68.872 -0.313 1.00 95.70 181 ALA A O 1
ATOM 1432 N N . ASP A 1 177 ? 5.736 67.822 -1.652 1.00 98.81 182 ASP A N 1
ATOM 1433 C CA . ASP A 1 177 ? 5.323 68.353 -2.939 1.00 101.35 182 ASP A CA 1
ATOM 1434 C C . ASP A 1 177 ? 5.246 67.141 -3.847 1.00 102.62 182 ASP A C 1
ATOM 1435 O O . ASP A 1 177 ? 5.403 67.240 -5.066 1.00 103.03 182 ASP A O 1
ATOM 1440 N N . GLU A 1 178 ? 5.032 65.988 -3.215 1.00 104.06 183 GLU A N 1
ATOM 1441 C CA . GLU A 1 178 ? 4.858 64.707 -3.894 1.00 105.26 183 GLU A CA 1
ATOM 1442 C C . GLU A 1 178 ? 3.877 63.842 -3.099 1.00 105.00 183 GLU A C 1
ATOM 1443 O O . GLU A 1 178 ? 2.901 64.354 -2.540 1.00 104.56 183 GLU A O 1
ATOM 1449 N N . ASP A 1 187 ? 10.625 54.108 4.584 1.00 84.34 192 ASP A N 1
ATOM 1450 C CA . ASP A 1 187 ? 11.851 54.235 5.372 1.00 84.92 192 ASP A CA 1
ATOM 1451 C C . ASP A 1 187 ? 12.124 55.698 5.712 1.00 83.32 192 ASP A C 1
ATOM 1452 O O . ASP A 1 187 ? 13.280 56.083 5.937 1.00 83.79 192 ASP A O 1
ATOM 1457 N N . ASN A 1 188 ? 11.026 56.462 5.773 1.00 80.79 193 ASN A N 1
ATOM 1458 C CA . ASN A 1 188 ? 10.945 57.925 5.644 1.00 78.06 193 ASN A CA 1
ATOM 1459 C C . ASN A 1 188 ? 11.018 58.648 7.031 1.00 75.37 193 ASN A C 1
ATOM 1460 O O . ASN A 1 188 ? 10.039 59.247 7.506 1.00 72.07 193 ASN A O 1
ATOM 1465 N N . ILE A 1 189 ? 12.175 58.547 7.684 1.00 72.09 194 ILE A N 1
ATOM 1466 C CA . ILE A 1 189 ? 12.257 58.648 9.158 1.00 69.91 194 ILE A CA 1
ATOM 1467 C C . ILE A 1 189 ? 11.653 59.874 9.851 1.00 66.64 194 ILE A C 1
ATOM 1468 O O . ILE A 1 189 ? 11.024 59.760 10.902 1.00 65.13 194 ILE A O 1
ATOM 1473 N N . PHE A 1 190 ? 11.794 61.037 9.243 1.00 64.37 195 PHE A N 1
ATOM 1474 C CA . PHE A 1 190 ? 11.358 62.276 9.880 1.00 64.66 195 PHE A CA 1
ATOM 1475 C C . PHE A 1 190 ? 9.920 62.620 9.615 1.00 68.14 195 PHE A C 1
ATOM 1476 O O . PHE A 1 190 ? 9.370 63.552 10.188 1.00 66.77 195 PHE A O 1
ATOM 1484 N N . LEU A 1 191 ? 9.310 61.871 8.710 1.00 73.96 196 LEU A N 1
ATOM 1485 C CA . LEU A 1 191 ? 8.295 62.481 7.864 1.00 79.83 196 LEU A CA 1
ATOM 1486 C C . LEU A 1 191 ? 6.905 62.624 8.451 1.00 83.50 196 LEU A C 1
ATOM 1487 O O . LEU A 1 191 ? 6.589 63.620 9.129 1.00 86.27 196 LEU A O 1
ATOM 1492 N N . GLN A 1 192 ? 6.053 61.671 8.097 1.00 86.62 197 GLN A N 1
ATOM 1493 C CA . GLN A 1 192 ? 4.674 61.630 8.548 1.00 89.04 197 GLN A CA 1
ATOM 1494 C C . GLN A 1 192 ? 4.723 60.346 9.350 1.00 90.86 197 GLN A C 1
ATOM 1495 O O . GLN A 1 192 ? 3.683 59.653 9.537 1.00 91.54 197 GLN A O 1
ATOM 1501 N N . GLU A 1 193 ? 5.961 60.000 9.757 1.00 90.11 198 GLU A N 1
ATOM 1502 C CA . GLU A 1 193 ? 6.156 59.057 10.829 1.00 89.05 198 GLU A CA 1
ATOM 1503 C C . GLU A 1 193 ? 5.819 59.966 11.991 1.00 87.48 198 GLU A C 1
ATOM 1504 O O . GLU A 1 193 ? 6.634 60.764 12.426 1.00 86.86 198 GLU A O 1
ATOM 1510 N N . ILE A 1 194 ? 4.547 59.911 12.388 1.00 86.64 199 ILE A N 1
ATOM 1511 C CA . ILE A 1 194 ? 3.990 60.765 13.438 1.00 84.77 199 ILE A CA 1
ATOM 1512 C C . ILE A 1 194 ? 4.159 60.081 14.784 1.00 82.70 199 ILE A C 1
ATOM 1513 O O . ILE A 1 194 ? 4.639 58.948 14.859 1.00 81.51 199 ILE A O 1
ATOM 1518 N N . LEU A 1 195 ? 3.770 60.788 15.837 1.00 82.25 200 LEU A N 1
ATOM 1519 C CA . LEU A 1 195 ? 3.733 60.240 17.189 1.00 82.28 200 LEU A CA 1
ATOM 1520 C C . LEU A 1 195 ? 2.714 60.987 18.036 1.00 82.63 200 LEU A C 1
ATOM 1521 O O . LEU A 1 195 ? 2.392 62.145 17.707 1.00 81.13 200 LEU A O 1
ATOM 1526 N N . PRO A 1 196 ? 2.206 60.330 19.103 1.00 84.25 201 PRO A N 1
ATOM 1527 C CA . PRO A 1 196 ? 1.144 60.887 19.974 1.00 84.61 201 PRO A CA 1
ATOM 1528 C C . PRO A 1 196 ? 1.277 61.171 21.514 1.00 84.03 201 PRO A C 1
ATOM 1529 O O . PRO A 1 196 ? 0.773 62.212 21.942 1.00 83.84 201 PRO A O 1
ATOM 1533 N N . VAL A 1 197 ? 1.904 60.280 22.297 1.00 84.31 202 VAL A N 1
ATOM 1534 C CA . VAL A 1 197 ? 1.337 59.784 23.599 1.00 82.36 202 VAL A CA 1
ATOM 1535 C C . VAL A 1 197 ? 1.701 60.371 25.011 1.00 81.62 202 VAL A C 1
ATOM 1536 O O . VAL A 1 197 ? 2.374 61.364 25.019 1.00 79.44 202 VAL A O 1
ATOM 1540 N N . ASN A 1 198 ? 1.394 59.640 26.138 1.00 81.40 203 ASN A N 1
ATOM 1541 C CA . ASN A 1 198 ? 0.459 60.006 27.299 1.00 79.58 203 ASN A CA 1
ATOM 1542 C C . ASN A 1 198 ? 0.608 59.967 28.902 1.00 78.53 203 ASN A C 1
ATOM 1543 O O . ASN A 1 198 ? -0.398 60.246 29.587 1.00 78.51 203 ASN A O 1
ATOM 1548 N N . SER A 1 199 ? 1.753 59.607 29.510 1.00 75.51 204 SER A N 1
ATOM 1549 C CA . SER A 1 199 ? 1.983 59.769 30.981 1.00 71.32 204 SER A CA 1
ATOM 1550 C C . SER A 1 199 ? 3.491 59.782 31.260 1.00 69.23 204 SER A C 1
ATOM 1551 O O . SER A 1 199 ? 4.217 59.437 30.356 1.00 66.46 204 SER A O 1
ATOM 1554 N N . GLU A 1 200 ? 3.976 60.118 32.465 1.00 67.45 205 GLU A N 1
ATOM 1555 C CA . GLU A 1 200 ? 5.454 60.053 32.695 1.00 67.33 205 GLU A CA 1
ATOM 1556 C C . GLU A 1 200 ? 5.992 58.627 32.602 1.00 66.15 205 GLU A C 1
ATOM 1557 O O . GLU A 1 200 ? 7.098 58.401 32.103 1.00 64.70 205 GLU A O 1
ATOM 1563 N N . GLU A 1 201 ? 5.223 57.680 33.123 1.00 64.72 206 GLU A N 1
ATOM 1564 C CA . GLU A 1 201 ? 5.483 56.256 32.920 1.00 62.19 206 GLU A CA 1
ATOM 1565 C C . GLU A 1 201 ? 5.591 55.870 31.429 1.00 58.94 206 GLU A C 1
ATOM 1566 O O . GLU A 1 201 ? 6.483 55.131 31.033 1.00 56.98 206 GLU A O 1
ATOM 1572 N N . GLU A 1 202 ? 4.691 56.365 30.592 1.00 58.24 207 GLU A N 1
ATOM 1573 C CA . GLU A 1 202 ? 4.761 55.993 29.197 1.00 56.48 207 GLU A CA 1
ATOM 1574 C C . GLU A 1 202 ? 5.975 56.690 28.493 1.00 53.35 207 GLU A C 1
ATOM 1575 O O . GLU A 1 202 ? 6.666 56.086 27.680 1.00 51.87 207 GLU A O 1
ATOM 1581 N N . PHE A 1 203 ? 6.240 57.935 28.877 1.00 51.55 208 PHE A N 1
ATOM 1582 C CA . PHE A 1 203 ? 7.437 58.630 28.449 1.00 49.34 208 PHE A CA 1
ATOM 1583 C C . PHE A 1 203 ? 8.667 57.830 28.848 1.00 49.89 208 PHE A C 1
ATOM 1584 O O . PHE A 1 203 ? 9.588 57.705 28.043 1.00 49.02 208 PHE A O 1
ATOM 1592 N N . GLN A 1 204 ? 8.693 57.314 30.079 1.00 50.21 209 GLN A N 1
ATOM 1593 C CA . GLN A 1 204 ? 9.926 56.687 30.610 1.00 52.38 209 GLN A CA 1
ATOM 1594 C C . GLN A 1 204 ? 10.200 55.408 29.778 1.00 52.42 209 GLN A C 1
ATOM 1595 O O . GLN A 1 204 ? 11.339 55.079 29.457 1.00 55.67 209 GLN A O 1
ATOM 1601 N N . THR A 1 205 ? 9.136 54.716 29.395 1.00 50.35 210 THR A N 1
ATOM 1602 C CA . THR A 1 205 ? 9.245 53.493 28.646 1.00 48.90 210 THR A CA 1
ATOM 1603 C C . THR A 1 205 ? 9.829 53.695 27.253 1.00 45.93 210 THR A C 1
ATOM 1604 O O . THR A 1 205 ? 10.694 52.928 26.799 1.00 43.50 210 THR A O 1
ATOM 1608 N N . LEU A 1 206 ? 9.289 54.671 26.551 1.00 45.68 211 LEU A N 1
ATOM 1609 C CA . LEU A 1 206 ? 9.728 54.928 25.208 1.00 46.03 211 LEU A CA 1
ATOM 1610 C C . LEU A 1 206 ? 11.136 55.501 25.250 1.00 46.10 211 LEU A C 1
ATOM 1611 O O . LEU A 1 206 ? 11.890 55.275 24.356 1.00 43.63 211 LEU A O 1
ATOM 1616 N N . SER A 1 207 ? 11.501 56.171 26.353 1.00 45.38 212 SER A N 1
ATOM 1617 C CA . SER A 1 207 ? 12.799 56.804 26.393 1.00 47.33 212 SER A CA 1
ATOM 1618 C C . SER A 1 207 ? 13.782 55.704 26.804 1.00 46.57 212 SER A C 1
ATOM 1619 O O . SER A 1 207 ? 14.940 55.739 26.393 1.00 44.79 212 SER A O 1
ATOM 1622 N N . ALA A 1 208 ? 13.302 54.660 27.499 1.00 44.76 213 ALA A N 1
ATOM 1623 C CA . ALA A 1 208 ? 14.156 53.485 27.696 1.00 44.18 213 ALA A CA 1
ATOM 1624 C C . ALA A 1 208 ? 14.510 52.771 26.374 1.00 43.06 213 ALA A C 1
ATOM 1625 O O . ALA A 1 208 ? 15.628 52.359 26.176 1.00 41.37 213 ALA A O 1
ATOM 1627 N N . ALA A 1 209 ? 13.530 52.583 25.488 1.00 41.28 214 ALA A N 1
ATOM 1628 C CA . ALA A 1 209 ? 13.777 52.045 24.160 1.00 43.40 214 ALA A CA 1
ATOM 1629 C C . ALA A 1 209 ? 14.766 52.971 23.356 1.00 42.48 214 ALA A C 1
ATOM 1630 O O . ALA A 1 209 ? 15.717 52.486 22.765 1.00 41.59 214 ALA A O 1
ATOM 1632 N N . TRP A 1 210 ? 14.453 54.265 23.283 1.00 43.06 215 TRP A N 1
ATOM 1633 C CA . TRP A 1 210 ? 15.334 55.233 22.566 1.00 43.00 215 TRP A CA 1
ATOM 1634 C C . TRP A 1 210 ? 16.778 55.220 23.159 1.00 43.15 215 TRP A C 1
ATOM 1635 O O . TRP A 1 210 ? 17.766 55.253 22.459 1.00 45.98 215 TRP A O 1
ATOM 1646 N N . HIS A 1 211 ? 16.873 55.132 24.449 1.00 45.11 216 HIS A N 1
ATOM 1647 C CA . HIS A 1 211 ? 18.210 55.059 25.081 1.00 44.75 216 HIS A CA 1
ATOM 1648 C C . HIS A 1 211 ? 18.972 53.928 24.481 1.00 45.66 216 HIS A C 1
ATOM 1649 O O . HIS A 1 211 ? 20.179 54.042 24.174 1.00 45.32 216 HIS A O 1
ATOM 1656 N N . SER A 1 212 ? 18.297 52.780 24.309 1.00 43.72 217 SER A N 1
ATOM 1657 C CA . SER A 1 212 ? 18.969 51.623 23.792 1.00 41.43 217 SER A CA 1
ATOM 1658 C C . SER A 1 212 ? 19.315 51.772 22.288 1.00 39.09 217 SER A C 1
ATOM 1659 O O . SER A 1 212 ? 20.349 51.347 21.816 1.00 42.52 217 SER A O 1
ATOM 1662 N N . ILE A 1 213 ? 18.425 52.324 21.492 1.00 38.69 218 ILE A N 1
ATOM 1663 C CA . ILE A 1 213 ? 18.710 52.533 20.094 1.00 40.15 218 ILE A CA 1
ATOM 1664 C C . ILE A 1 213 ? 19.953 53.544 19.961 1.00 41.31 218 ILE A C 1
ATOM 1665 O O . ILE A 1 213 ? 20.924 53.314 19.200 1.00 40.65 218 ILE A O 1
ATOM 1670 N N . LEU A 1 214 ? 19.920 54.609 20.749 1.00 40.21 219 LEU A N 1
ATOM 1671 C CA . LEU A 1 214 ? 20.983 55.635 20.664 1.00 41.44 219 LEU A CA 1
ATOM 1672 C C . LEU A 1 214 ? 22.307 55.096 21.199 1.00 42.76 219 LEU A C 1
ATOM 1673 O O . LEU A 1 214 ? 23.368 55.310 20.612 1.00 45.10 219 LEU A O 1
ATOM 1678 N N . ASP A 1 215 ? 22.230 54.332 22.255 1.00 43.47 220 ASP A N 1
ATOM 1679 C CA . ASP A 1 215 ? 23.442 53.697 22.775 1.00 47.26 220 ASP A CA 1
ATOM 1680 C C . ASP A 1 215 ? 24.107 52.762 21.734 1.00 46.86 220 ASP A C 1
ATOM 1681 O O . ASP A 1 215 ? 25.365 52.748 21.567 1.00 45.29 220 ASP A O 1
ATOM 1686 N N . GLY A 1 216 ? 23.289 51.995 21.005 1.00 44.26 221 GLY A N 1
ATOM 1687 C CA . GLY A 1 216 ? 23.799 51.210 19.885 1.00 44.63 221 GLY A CA 1
ATOM 1688 C C . GLY A 1 216 ? 24.371 52.048 18.705 1.00 44.01 221 GLY A C 1
ATOM 1689 O O . GLY A 1 216 ? 25.369 51.678 18.097 1.00 41.54 221 GLY A O 1
ATOM 1690 N N . LYS A 1 217 ? 23.670 53.093 18.285 1.00 42.81 222 LYS A N 1
ATOM 1691 C CA . LYS A 1 217 ? 24.244 53.977 17.276 1.00 42.20 222 LYS A CA 1
ATOM 1692 C C . LYS A 1 217 ? 25.628 54.540 17.719 1.00 41.50 222 LYS A C 1
ATOM 1693 O O . LYS A 1 217 ? 26.549 54.613 16.929 1.00 44.93 222 LYS A O 1
ATOM 1699 N N . LEU A 1 218 ? 25.702 54.968 18.950 1.00 38.51 223 LEU A N 1
ATOM 1700 C CA . LEU A 1 218 ? 26.955 55.542 19.492 1.00 42.72 223 LEU A CA 1
ATOM 1701 C C . LEU A 1 218 ? 28.088 54.543 19.573 1.00 44.86 223 LEU A C 1
ATOM 1702 O O . LEU A 1 218 ? 29.250 54.906 19.346 1.00 45.32 223 LEU A O 1
ATOM 1707 N N . SER A 1 219 ? 27.788 53.279 19.890 1.00 44.94 224 SER A N 1
ATOM 1708 C CA . SER A 1 219 ? 28.889 52.264 19.876 1.00 44.96 224 SER A CA 1
ATOM 1709 C C . SER A 1 219 ? 29.297 51.989 18.473 1.00 43.46 224 SER A C 1
ATOM 1710 O O . SER A 1 219 ? 30.453 51.829 18.165 1.00 43.66 224 SER A O 1
ATOM 1713 N N . ALA A 1 220 ? 28.351 51.972 17.541 1.00 41.76 225 ALA A N 1
ATOM 1714 C CA . ALA A 1 220 ? 28.793 51.770 16.203 1.00 43.06 225 ALA A CA 1
ATOM 1715 C C . ALA A 1 220 ? 29.692 52.925 15.717 1.00 44.72 225 ALA A C 1
ATOM 1716 O O . ALA A 1 220 ? 30.650 52.676 14.990 1.00 44.85 225 ALA A O 1
ATOM 1718 N N . LEU A 1 221 ? 29.337 54.174 16.082 1.00 44.67 226 LEU A N 1
ATOM 1719 C CA . LEU A 1 221 ? 30.037 55.379 15.641 1.00 43.33 226 LEU A CA 1
ATOM 1720 C C . LEU A 1 221 ? 31.466 55.301 16.149 1.00 42.32 226 LEU A C 1
ATOM 1721 O O . LEU A 1 221 ? 32.391 55.572 15.421 1.00 40.85 226 LEU A O 1
ATOM 1726 N N . ASP A 1 222 ? 31.587 55.028 17.437 1.00 46.21 227 ASP A N 1
ATOM 1727 C CA . ASP A 1 222 ? 32.884 54.872 18.115 1.00 49.44 227 ASP A CA 1
ATOM 1728 C C . ASP A 1 222 ? 33.738 53.837 17.470 1.00 52.00 227 ASP A C 1
ATOM 1729 O O . ASP A 1 222 ? 34.984 54.009 17.426 1.00 51.08 227 ASP A O 1
ATOM 1734 N N . GLU A 1 223 ? 33.095 52.765 16.972 1.00 50.54 228 GLU A N 1
ATOM 1735 C CA . GLU A 1 223 ? 33.871 51.730 16.322 1.00 49.81 228 GLU A CA 1
ATOM 1736 C C . GLU A 1 223 ? 34.371 52.257 14.978 1.00 48.67 228 GLU A C 1
ATOM 1737 O O . GLU A 1 223 ? 35.508 52.059 14.642 1.00 48.07 228 GLU A O 1
ATOM 1743 N N . GLU A 1 224 ? 33.512 52.870 14.174 1.00 48.70 229 GLU A N 1
ATOM 1744 C CA . GLU A 1 224 ? 33.989 53.460 12.945 1.00 46.65 229 GLU A CA 1
ATOM 1745 C C . GLU A 1 224 ? 35.058 54.561 13.231 1.00 44.22 229 GLU A C 1
ATOM 1746 O O . GLU A 1 224 ? 36.009 54.693 12.477 1.00 42.59 229 GLU A O 1
ATOM 1752 N N . PHE A 1 225 ? 34.862 55.355 14.265 1.00 46.18 230 PHE A N 1
ATOM 1753 C CA . PHE A 1 225 ? 35.821 56.408 14.588 1.00 48.53 230 PHE A CA 1
ATOM 1754 C C . PHE A 1 225 ? 37.159 55.750 14.937 1.00 50.64 230 PHE A C 1
ATOM 1755 O O . PHE A 1 225 ? 38.224 56.293 14.579 1.00 51.95 230 PHE A O 1
ATOM 1763 N N . ASP A 1 226 ? 37.128 54.617 15.654 1.00 51.85 231 ASP A N 1
ATOM 1764 C CA . ASP A 1 226 ? 38.415 53.947 16.035 1.00 53.70 231 ASP A CA 1
ATOM 1765 C C . ASP A 1 226 ? 39.111 53.436 14.812 1.00 50.73 231 ASP A C 1
ATOM 1766 O O . ASP A 1 226 ? 40.300 53.498 14.743 1.00 49.36 231 ASP A O 1
ATOM 1771 N N . VAL A 1 227 ? 38.340 52.973 13.826 1.00 49.53 232 VAL A N 1
ATOM 1772 C CA . VAL A 1 227 ? 38.909 52.457 12.606 1.00 48.60 232 VAL A CA 1
ATOM 1773 C C . VAL A 1 227 ? 39.546 53.596 11.777 1.00 49.71 232 VAL A C 1
ATOM 1774 O O . VAL A 1 227 ? 40.657 53.448 11.287 1.00 50.06 232 VAL A O 1
ATOM 1778 N N . VAL A 1 228 ? 38.850 54.709 11.567 1.00 45.43 233 VAL A N 1
ATOM 1779 C CA . VAL A 1 228 ? 39.411 55.741 10.754 1.00 46.62 233 VAL A CA 1
ATOM 1780 C C . VAL A 1 228 ? 40.671 56.318 11.408 1.00 45.78 233 VAL A C 1
ATOM 1781 O O . VAL A 1 228 ? 41.607 56.666 10.706 1.00 49.26 233 VAL A O 1
ATOM 1785 N N . ALA A 1 229 ? 40.706 56.384 12.721 1.00 45.08 234 ALA A N 1
ATOM 1786 C CA . ALA A 1 229 ? 41.848 57.027 13.406 1.00 48.89 234 ALA A CA 1
ATOM 1787 C C . ALA A 1 229 ? 43.089 56.151 13.362 1.00 51.02 234 ALA A C 1
ATOM 1788 O O . ALA A 1 229 ? 44.190 56.630 13.650 1.00 52.22 234 ALA A O 1
ATOM 1790 N N . THR A 1 230 ? 42.890 54.887 12.984 1.00 52.31 235 THR A N 1
ATOM 1791 C CA . THR A 1 230 ? 43.946 53.936 12.593 1.00 56.19 235 THR A CA 1
ATOM 1792 C C . THR A 1 230 ? 44.844 54.511 11.522 1.00 56.02 235 THR A C 1
ATOM 1793 O O . THR A 1 230 ? 46.055 54.380 11.594 1.00 57.27 235 THR A O 1
ATOM 1797 N N . LYS A 1 231 ? 44.231 55.130 10.513 1.00 56.98 236 LYS A N 1
ATOM 1798 C CA . LYS A 1 231 ? 44.961 55.695 9.405 1.00 56.00 236 LYS A CA 1
ATOM 1799 C C . LYS A 1 231 ? 45.891 56.831 9.804 1.00 55.59 236 LYS A C 1
ATOM 1800 O O . LYS A 1 231 ? 46.617 57.253 8.914 1.00 58.35 236 LYS A O 1
ATOM 1806 N N . TRP A 1 232 ? 45.844 57.361 11.052 1.00 52.97 237 TRP A N 1
ATOM 1807 C CA . TRP A 1 232 ? 46.495 58.648 11.432 1.00 52.41 237 TRP A CA 1
ATOM 1808 C C . TRP A 1 232 ? 47.607 58.470 12.454 1.00 55.35 237 TRP A C 1
ATOM 1809 O O . TRP A 1 232 ? 47.489 58.986 13.592 1.00 57.64 237 TRP A O 1
ATOM 1820 N N . THR B 1 8 ? 3.367 92.849 26.595 1.00 83.17 13 THR B N 1
ATOM 1821 C CA . THR B 1 8 ? 4.316 91.714 26.705 1.00 82.77 13 THR B CA 1
ATOM 1822 C C . THR B 1 8 ? 4.367 90.976 25.376 1.00 82.08 13 THR B C 1
ATOM 1823 O O . THR B 1 8 ? 5.426 90.521 24.962 1.00 81.71 13 THR B O 1
ATOM 1827 N N . SER B 1 9 ? 3.222 90.868 24.706 1.00 81.47 14 SER B N 1
ATOM 1828 C CA . SER B 1 9 ? 3.155 90.220 23.393 1.00 79.92 14 SER B CA 1
ATOM 1829 C C . SER B 1 9 ? 3.958 91.020 22.346 1.00 78.86 14 SER B C 1
ATOM 1830 O O . SER B 1 9 ? 4.770 90.444 21.603 1.00 77.84 14 SER B O 1
ATOM 1833 N N . GLU B 1 10 ? 3.738 92.337 22.307 1.00 76.11 15 GLU B N 1
ATOM 1834 C CA . GLU B 1 10 ? 4.371 93.215 21.327 1.00 73.43 15 GLU B CA 1
ATOM 1835 C C . GLU B 1 10 ? 5.846 93.405 21.701 1.00 71.38 15 GLU B C 1
ATOM 1836 O O . GLU B 1 10 ? 6.656 93.843 20.884 1.00 70.26 15 GLU B O 1
ATOM 1842 N N . LEU B 1 11 ? 6.171 93.092 22.949 1.00 68.57 16 LEU B N 1
ATOM 1843 C CA . LEU B 1 11 ? 7.544 93.120 23.410 1.00 66.16 16 LEU B CA 1
ATOM 1844 C C . LEU B 1 11 ? 8.294 91.893 22.877 1.00 64.21 16 LEU B C 1
ATOM 1845 O O . LEU B 1 11 ? 9.418 92.017 22.402 1.00 62.82 16 LEU B O 1
ATOM 1850 N N . VAL B 1 12 ? 7.669 90.721 22.945 1.00 62.70 17 VAL B N 1
ATOM 1851 C CA . VAL B 1 12 ? 8.285 89.563 22.327 1.00 63.16 17 VAL B CA 1
ATOM 1852 C C . VAL B 1 12 ? 8.424 89.707 20.797 1.00 63.49 17 VAL B C 1
ATOM 1853 O O . VAL B 1 12 ? 9.394 89.214 20.218 1.00 60.06 17 VAL B O 1
ATOM 1857 N N . GLU B 1 13 ? 7.507 90.420 20.157 1.00 61.82 18 GLU B N 1
ATOM 1858 C CA . GLU B 1 13 ? 7.621 90.625 18.729 1.00 64.40 18 GLU B CA 1
ATOM 1859 C C . GLU B 1 13 ? 8.755 91.599 18.418 1.00 62.82 18 GLU B C 1
ATOM 1860 O O . GLU B 1 13 ? 9.451 91.448 17.414 1.00 62.76 18 GLU B O 1
ATOM 1866 N N . GLN B 1 14 ? 8.961 92.576 19.292 1.00 61.35 19 GLN B N 1
ATOM 1867 C CA . GLN B 1 14 ? 10.070 93.482 19.129 1.00 60.52 19 GLN B CA 1
ATOM 1868 C C . GLN B 1 14 ? 11.418 92.761 19.276 1.00 58.30 19 GLN B C 1
ATOM 1869 O O . GLN B 1 14 ? 12.350 93.072 18.572 1.00 55.61 19 GLN B O 1
ATOM 1875 N N . ILE B 1 15 ? 11.519 91.859 20.245 1.00 56.47 20 ILE B N 1
ATOM 1876 C CA . ILE B 1 15 ? 12.796 91.206 20.542 1.00 54.51 20 ILE B CA 1
ATOM 1877 C C . ILE B 1 15 ? 13.110 90.283 19.362 1.00 52.52 20 ILE B C 1
ATOM 1878 O O . ILE B 1 15 ? 14.200 90.277 18.855 1.00 52.55 20 ILE B O 1
ATOM 1883 N N . LEU B 1 16 ? 12.122 89.522 18.920 1.00 51.33 21 LEU B N 1
ATOM 1884 C CA . LEU B 1 16 ? 12.302 88.602 17.812 1.00 50.95 21 LEU B CA 1
ATOM 1885 C C . LEU B 1 16 ? 12.622 89.306 16.507 1.00 51.24 21 LEU B C 1
ATOM 1886 O O . LEU B 1 16 ? 13.434 88.798 15.715 1.00 51.43 21 LEU B O 1
ATOM 1891 N N . ALA B 1 17 ? 12.010 90.479 16.275 1.00 50.02 22 ALA B N 1
ATOM 1892 C CA . ALA B 1 17 ? 12.370 91.307 15.123 1.00 48.30 22 ALA B CA 1
ATOM 1893 C C . ALA B 1 17 ? 13.841 91.741 15.105 1.00 47.51 22 ALA B C 1
ATOM 1894 O O . ALA B 1 17 ? 14.413 91.843 14.047 1.00 48.15 22 ALA B O 1
ATOM 1896 N N . LEU B 1 18 ? 14.458 92.043 16.249 1.00 45.99 23 LEU B N 1
ATOM 1897 C CA . LEU B 1 18 ? 15.895 92.338 16.231 1.00 45.79 23 LEU B CA 1
ATOM 1898 C C . LEU B 1 18 ? 16.644 91.102 15.722 1.00 43.17 23 LEU B C 1
ATOM 1899 O O . LEU B 1 18 ? 17.510 91.210 14.892 1.00 44.42 23 LEU B O 1
ATOM 1904 N N . LEU B 1 19 ? 16.291 89.938 16.243 1.00 44.54 24 LEU B N 1
ATOM 1905 C CA . LEU B 1 19 ? 16.949 88.696 15.803 1.00 44.03 24 LEU B CA 1
ATOM 1906 C C . LEU B 1 19 ? 16.733 88.477 14.303 1.00 43.48 24 LEU B C 1
ATOM 1907 O O . LEU B 1 19 ? 17.659 88.132 13.592 1.00 40.49 24 LEU B O 1
ATOM 1912 N N . SER B 1 20 ? 15.503 88.626 13.819 1.00 43.73 25 SER B N 1
ATOM 1913 C CA . SER B 1 20 ? 15.294 88.552 12.360 1.00 43.95 25 SER B CA 1
ATOM 1914 C C . SER B 1 20 ? 16.115 89.541 11.516 1.00 43.75 25 SER B C 1
ATOM 1915 O O . SER B 1 20 ? 16.545 89.219 10.405 1.00 44.80 25 SER B O 1
ATOM 1918 N N . ARG B 1 21 ? 16.335 90.728 12.032 1.00 43.99 26 ARG B N 1
ATOM 1919 C CA . ARG B 1 21 ? 17.141 91.699 11.298 1.00 47.23 26 ARG B CA 1
ATOM 1920 C C . ARG B 1 21 ? 18.623 91.265 11.234 1.00 42.97 26 ARG B C 1
ATOM 1921 O O . ARG B 1 21 ? 19.289 91.437 10.219 1.00 42.26 26 ARG B O 1
ATOM 1929 N N . TYR B 1 22 ? 19.127 90.750 12.347 1.00 44.26 27 TYR B N 1
ATOM 1930 C CA . TYR B 1 22 ? 20.526 90.242 12.405 1.00 40.95 27 TYR B CA 1
ATOM 1931 C C . TYR B 1 22 ? 20.713 89.120 11.438 1.00 40.42 27 TYR B C 1
ATOM 1932 O O . TYR B 1 22 ? 21.631 89.159 10.581 1.00 43.13 27 TYR B O 1
ATOM 1941 N N . LEU B 1 23 ? 19.805 88.146 11.498 1.00 40.79 28 LEU B N 1
ATOM 1942 C CA . LEU B 1 23 ? 19.838 87.040 10.551 1.00 41.64 28 LEU B CA 1
ATOM 1943 C C . LEU B 1 23 ? 19.713 87.484 9.081 1.00 44.91 28 LEU B C 1
ATOM 1944 O O . LEU B 1 23 ? 20.515 87.069 8.241 1.00 43.89 28 LEU B O 1
ATOM 1949 N N . SER B 1 24 ? 18.702 88.305 8.770 1.00 44.85 29 SER B N 1
ATOM 1950 C CA . SER B 1 24 ? 18.503 88.757 7.348 1.00 45.76 29 SER B CA 1
ATOM 1951 C C . SER B 1 24 ? 19.615 89.551 6.746 1.00 45.05 29 SER B C 1
ATOM 1952 O O . SER B 1 24 ? 19.848 89.465 5.580 1.00 48.32 29 SER B O 1
ATOM 1955 N N . SER B 1 25 ? 20.293 90.328 7.557 1.00 46.34 30 SER B N 1
ATOM 1956 C CA . SER B 1 25 ? 21.449 91.078 7.161 1.00 48.03 30 SER B CA 1
ATOM 1957 C C . SER B 1 25 ? 22.641 90.163 6.700 1.00 47.55 30 SER B C 1
ATOM 1958 O O . SER B 1 25 ? 23.264 90.394 5.645 1.00 43.87 30 SER B O 1
ATOM 1961 N N . TYR B 1 26 ? 22.942 89.109 7.469 1.00 45.71 31 TYR B N 1
ATOM 1962 C CA . TYR B 1 26 ? 23.915 88.109 6.987 1.00 42.88 31 TYR B CA 1
ATOM 1963 C C . TYR B 1 26 ? 23.415 87.372 5.785 1.00 41.60 31 TYR B C 1
ATOM 1964 O O . TYR B 1 26 ? 24.161 87.148 4.868 1.00 43.15 31 TYR B O 1
ATOM 1973 N N . ILE B 1 27 ? 22.144 86.988 5.787 1.00 42.46 32 ILE B N 1
ATOM 1974 C CA . ILE B 1 27 ? 21.633 86.226 4.657 1.00 44.55 32 ILE B CA 1
ATOM 1975 C C . ILE B 1 27 ? 21.920 87.043 3.391 1.00 47.91 32 ILE B C 1
ATOM 1976 O O . ILE B 1 27 ? 22.450 86.517 2.402 1.00 47.39 32 ILE B O 1
ATOM 1981 N N . HIS B 1 28 ? 21.589 88.330 3.452 1.00 49.89 33 HIS B N 1
ATOM 1982 C CA . HIS B 1 28 ? 21.705 89.255 2.311 1.00 52.02 33 HIS B CA 1
ATOM 1983 C C . HIS B 1 28 ? 23.143 89.355 1.800 1.00 51.32 33 HIS B C 1
ATOM 1984 O O . HIS B 1 28 ? 23.380 89.109 0.628 1.00 49.67 33 HIS B O 1
ATOM 1991 N N . VAL B 1 29 ? 24.102 89.668 2.683 1.00 48.97 34 VAL B N 1
ATOM 1992 C CA . VAL B 1 29 ? 25.465 89.864 2.240 1.00 47.12 34 VAL B CA 1
ATOM 1993 C C . VAL B 1 29 ? 26.157 88.536 1.828 1.00 47.37 34 VAL B C 1
ATOM 1994 O O . VAL B 1 29 ? 26.875 88.496 0.857 1.00 47.13 34 VAL B O 1
ATOM 1998 N N . LEU B 1 30 ? 25.857 87.419 2.494 1.00 48.35 35 LEU B N 1
ATOM 1999 C CA . LEU B 1 30 ? 26.403 86.125 2.071 1.00 47.61 35 LEU B CA 1
ATOM 2000 C C . LEU B 1 30 ? 25.755 85.599 0.767 1.00 47.87 35 LEU B C 1
ATOM 2001 O O . LEU B 1 30 ? 26.402 84.977 -0.027 1.00 46.26 35 LEU B O 1
ATOM 2006 N N . ASN B 1 31 ? 24.473 85.843 0.561 1.00 49.21 36 ASN B N 1
ATOM 2007 C CA . ASN B 1 31 ? 23.894 85.503 -0.743 1.00 50.97 36 ASN B CA 1
ATOM 2008 C C . ASN B 1 31 ? 24.677 86.169 -1.879 1.00 48.64 36 ASN B C 1
ATOM 2009 O O . ASN B 1 31 ? 24.927 85.533 -2.879 1.00 48.10 36 ASN B O 1
ATOM 2014 N N . LYS B 1 32 ? 25.113 87.405 -1.678 1.00 50.36 37 LYS B N 1
ATOM 2015 C CA . LYS B 1 32 ? 25.911 88.184 -2.673 1.00 51.19 37 LYS B CA 1
ATOM 2016 C C . LYS B 1 32 ? 27.360 87.648 -2.790 1.00 51.15 37 LYS B C 1
ATOM 2017 O O . LYS B 1 32 ? 27.890 87.473 -3.890 1.00 49.55 37 LYS B O 1
ATOM 2023 N N . PHE B 1 33 ? 28.001 87.406 -1.645 1.00 49.33 38 PHE B N 1
ATOM 2024 C CA . PHE B 1 33 ? 29.285 86.718 -1.637 1.00 47.16 38 PHE B CA 1
ATOM 2025 C C . PHE B 1 33 ? 29.285 85.371 -2.360 1.00 45.99 38 PHE B C 1
ATOM 2026 O O . PHE B 1 33 ? 30.106 85.124 -3.232 1.00 48.72 38 PHE B O 1
ATOM 2034 N N . ILE B 1 34 ? 28.379 84.488 -1.999 1.00 47.16 39 ILE B N 1
ATOM 2035 C CA . ILE B 1 34 ? 28.181 83.202 -2.665 1.00 46.06 39 ILE B CA 1
ATOM 2036 C C . ILE B 1 34 ? 27.969 83.328 -4.197 1.00 48.22 39 ILE B C 1
ATOM 2037 O O . ILE B 1 34 ? 28.460 82.512 -4.970 1.00 46.04 39 ILE B O 1
ATOM 2042 N N . SER B 1 35 ? 27.249 84.354 -4.635 1.00 50.02 40 SER B N 1
ATOM 2043 C CA . SER B 1 35 ? 27.030 84.531 -6.078 1.00 53.25 40 SER B CA 1
ATOM 2044 C C . SER B 1 35 ? 28.365 84.870 -6.739 1.00 51.70 40 SER B C 1
ATOM 2045 O O . SER B 1 35 ? 28.783 84.251 -7.706 1.00 50.09 40 SER B O 1
ATOM 2048 N N . HIS B 1 36 ? 29.061 85.837 -6.165 1.00 53.82 41 HIS B N 1
ATOM 2049 C CA . HIS B 1 36 ? 30.316 86.272 -6.697 1.00 57.96 41 HIS B CA 1
ATOM 2050 C C . HIS B 1 36 ? 31.377 85.154 -6.692 1.00 59.68 41 HIS B C 1
ATOM 2051 O O . HIS B 1 36 ? 32.356 85.245 -7.448 1.00 57.99 41 HIS B O 1
ATOM 2058 N N . LEU B 1 37 ? 31.217 84.143 -5.816 1.00 57.42 42 LEU B N 1
ATOM 2059 C CA . LEU B 1 37 ? 32.234 83.078 -5.704 1.00 56.83 42 LEU B CA 1
ATOM 2060 C C . LEU B 1 37 ? 31.887 82.026 -6.703 1.00 56.37 42 LEU B C 1
ATOM 2061 O O . LEU B 1 37 ? 32.672 81.116 -6.921 1.00 55.18 42 LEU B O 1
ATOM 2066 N N . ARG B 1 38 ? 30.697 82.123 -7.280 1.00 58.54 43 ARG B N 1
ATOM 2067 C CA . ARG B 1 38 ? 30.205 81.111 -8.227 1.00 62.79 43 ARG B CA 1
ATOM 2068 C C . ARG B 1 38 ? 31.233 80.648 -9.271 1.00 63.60 43 ARG B C 1
ATOM 2069 O O . ARG B 1 38 ? 31.192 79.476 -9.686 1.00 63.79 43 ARG B O 1
ATOM 2077 N N . ARG B 1 39 ? 32.135 81.547 -9.692 1.00 64.01 44 ARG B N 1
ATOM 2078 C CA . ARG B 1 39 ? 33.071 81.223 -10.785 1.00 67.22 44 ARG B CA 1
ATOM 2079 C C . ARG B 1 39 ? 34.576 81.274 -10.411 1.00 65.83 44 ARG B C 1
ATOM 2080 O O . ARG B 1 39 ? 35.450 81.360 -11.307 1.00 66.02 44 ARG B O 1
ATOM 2088 N N . VAL B 1 40 ? 34.866 81.213 -9.108 1.00 60.86 45 VAL B N 1
ATOM 2089 C CA . VAL B 1 40 ? 36.236 81.171 -8.640 1.00 57.73 45 VAL B CA 1
ATOM 2090 C C . VAL B 1 40 ? 36.467 79.735 -8.243 1.00 55.93 45 VAL B C 1
ATOM 2091 O O . VAL B 1 40 ? 36.085 79.280 -7.134 1.00 54.30 45 VAL B O 1
ATOM 2095 N N . ALA B 1 41 ? 37.066 78.993 -9.162 1.00 53.33 46 ALA B N 1
ATOM 2096 C CA . ALA B 1 41 ? 37.076 77.554 -8.976 1.00 51.39 46 ALA B CA 1
ATOM 2097 C C . ALA B 1 41 ? 37.892 77.171 -7.731 1.00 49.59 46 ALA B C 1
ATOM 2098 O O . ALA B 1 41 ? 37.582 76.173 -7.113 1.00 49.75 46 ALA B O 1
ATOM 2100 N N . THR B 1 42 ? 38.919 77.944 -7.388 1.00 46.24 47 THR B N 1
ATOM 2101 C CA . THR B 1 42 ? 39.752 77.577 -6.231 1.00 47.11 47 THR B CA 1
ATOM 2102 C C . THR B 1 42 ? 38.967 77.711 -4.911 1.00 45.78 47 THR B C 1
ATOM 2103 O O . THR B 1 42 ? 39.479 77.288 -3.841 1.00 43.96 47 THR B O 1
ATOM 2107 N N . LEU B 1 43 ? 37.750 78.270 -4.983 1.00 42.44 48 LEU B N 1
ATOM 2108 C CA . LEU B 1 43 ? 36.984 78.575 -3.793 1.00 43.17 48 LEU B CA 1
ATOM 2109 C C . LEU B 1 43 ? 35.670 77.862 -3.739 1.00 42.14 48 LEU B C 1
ATOM 2110 O O . LEU B 1 43 ? 34.840 78.128 -2.897 1.00 42.92 48 LEU B O 1
ATOM 2115 N N . ARG B 1 44 ? 35.544 76.857 -4.591 1.00 43.29 49 ARG B N 1
ATOM 2116 C CA . ARG B 1 44 ? 34.347 76.057 -4.787 1.00 41.25 49 ARG B CA 1
ATOM 2117 C C . ARG B 1 44 ? 33.772 75.411 -3.463 1.00 41.04 49 ARG B C 1
ATOM 2118 O O . ARG B 1 44 ? 32.558 75.336 -3.205 1.00 37.73 49 ARG B O 1
ATOM 2126 N N . PHE B 1 45 ? 34.642 74.797 -2.663 1.00 38.66 50 PHE B N 1
ATOM 2127 C CA . PHE B 1 45 ? 34.155 74.004 -1.530 1.00 37.48 50 PHE B CA 1
ATOM 2128 C C . PHE B 1 45 ? 33.966 74.927 -0.352 1.00 37.70 50 PHE B C 1
ATOM 2129 O O . PHE B 1 45 ? 33.063 74.676 0.410 1.00 39.69 50 PHE B O 1
ATOM 2137 N N . GLU B 1 46 ? 34.726 76.013 -0.261 1.00 35.05 51 GLU B N 1
ATOM 2138 C CA . GLU B 1 46 ? 34.381 77.112 0.665 1.00 35.74 51 GLU B CA 1
ATOM 2139 C C . GLU B 1 46 ? 33.000 77.733 0.406 1.00 41.50 51 GLU B C 1
ATOM 2140 O O . GLU B 1 46 ? 32.263 78.053 1.355 1.00 38.70 51 GLU B O 1
ATOM 2146 N N . ARG B 1 47 ? 32.674 77.864 -0.878 1.00 38.82 52 ARG B N 1
ATOM 2147 C CA . ARG B 1 47 ? 31.415 78.442 -1.284 1.00 42.17 52 ARG B CA 1
ATOM 2148 C C . ARG B 1 47 ? 30.329 77.502 -0.773 1.00 39.84 52 ARG B C 1
ATOM 2149 O O . ARG B 1 47 ? 29.376 77.991 -0.197 1.00 40.84 52 ARG B O 1
ATOM 2157 N N . THR B 1 48 ? 30.502 76.181 -0.922 1.00 39.73 53 THR B N 1
ATOM 2158 C CA . THR B 1 48 ? 29.544 75.222 -0.405 1.00 40.61 53 THR B CA 1
ATOM 2159 C C . THR B 1 48 ? 29.385 75.221 1.096 1.00 38.38 53 THR B C 1
ATOM 2160 O O . THR B 1 48 ? 28.317 75.023 1.583 1.00 34.35 53 THR B O 1
ATOM 2164 N N . THR B 1 49 ? 30.477 75.393 1.861 1.00 35.78 54 THR B N 1
ATOM 2165 C CA . THR B 1 49 ? 30.247 75.604 3.275 1.00 34.44 54 THR B CA 1
ATOM 2166 C C . THR B 1 49 ? 29.518 76.851 3.663 1.00 33.37 54 THR B C 1
ATOM 2167 O O . THR B 1 49 ? 28.723 76.839 4.557 1.00 37.46 54 THR B O 1
ATOM 2171 N N . LEU B 1 50 ? 29.756 77.947 2.988 1.00 35.19 55 LEU B N 1
ATOM 2172 C CA . LEU B 1 50 ? 28.964 79.119 3.221 1.00 36.14 55 LEU B CA 1
ATOM 2173 C C . LEU B 1 50 ? 27.531 78.866 2.871 1.00 34.39 55 LEU B C 1
ATOM 2174 O O . LEU B 1 50 ? 26.638 79.371 3.549 1.00 35.16 55 LEU B O 1
ATOM 2179 N N . ILE B 1 51 ? 27.286 78.204 1.777 1.00 37.49 56 ILE B N 1
ATOM 2180 C CA . ILE B 1 51 ? 25.844 77.893 1.477 1.00 36.37 56 ILE B CA 1
ATOM 2181 C C . ILE B 1 51 ? 25.094 77.091 2.579 1.00 38.67 56 ILE B C 1
ATOM 2182 O O . ILE B 1 51 ? 23.934 77.358 2.944 1.00 37.71 56 ILE B O 1
ATOM 2187 N N . LYS B 1 52 ? 25.780 76.089 3.158 1.00 37.43 57 LYS B N 1
ATOM 2188 C CA . LYS B 1 52 ? 25.256 75.381 4.308 1.00 34.01 57 LYS B CA 1
ATOM 2189 C C . LYS B 1 52 ? 24.898 76.371 5.468 1.00 33.94 57 LYS B C 1
ATOM 2190 O O . LYS B 1 52 ? 23.828 76.220 6.073 1.00 33.71 57 LYS B O 1
ATOM 2196 N N . PHE B 1 53 ? 25.841 77.252 5.880 1.00 35.48 58 PHE B N 1
ATOM 2197 C CA . PHE B 1 53 ? 25.560 78.193 6.960 1.00 34.68 58 PHE B CA 1
ATOM 2198 C C . PHE B 1 53 ? 24.352 79.096 6.564 1.00 38.42 58 PHE B C 1
ATOM 2199 O O . PHE B 1 53 ? 23.471 79.398 7.366 1.00 37.47 58 PHE B O 1
ATOM 2207 N N . VAL B 1 54 ? 24.389 79.604 5.358 1.00 36.99 59 VAL B N 1
ATOM 2208 C CA . VAL B 1 54 ? 23.265 80.515 4.985 1.00 41.95 59 VAL B CA 1
ATOM 2209 C C . VAL B 1 54 ? 21.933 79.785 5.039 1.00 38.95 59 VAL B C 1
ATOM 2210 O O . VAL B 1 54 ? 20.925 80.361 5.454 1.00 41.97 59 VAL B O 1
ATOM 2214 N N . LYS B 1 55 ? 21.918 78.528 4.619 1.00 41.31 60 LYS B N 1
ATOM 2215 C CA . LYS B 1 55 ? 20.661 77.778 4.671 1.00 41.38 60 LYS B CA 1
ATOM 2216 C C . LYS B 1 55 ? 20.119 77.647 6.083 1.00 44.03 60 LYS B C 1
ATOM 2217 O O . LYS B 1 55 ? 18.880 77.638 6.304 1.00 39.52 60 LYS B O 1
ATOM 2223 N N . LYS B 1 56 ? 21.032 77.483 7.050 1.00 37.67 61 LYS B N 1
ATOM 2224 C CA . LYS B 1 56 ? 20.611 77.432 8.435 1.00 37.20 61 LYS B CA 1
ATOM 2225 C C . LYS B 1 56 ? 20.153 78.791 8.935 1.00 35.14 61 LYS B C 1
ATOM 2226 O O . LYS B 1 56 ? 19.238 78.822 9.737 1.00 36.40 61 LYS B O 1
ATOM 2232 N N . LEU B 1 57 ? 20.832 79.887 8.554 1.00 33.74 62 LEU B N 1
ATOM 2233 C CA . LEU B 1 57 ? 20.370 81.189 8.999 1.00 36.20 62 LEU B CA 1
ATOM 2234 C C . LEU B 1 57 ? 18.969 81.455 8.401 1.00 38.03 62 LEU B C 1
ATOM 2235 O O . LEU B 1 57 ? 18.112 82.024 9.072 1.00 39.14 62 LEU B O 1
ATOM 2240 N N . ARG B 1 58 ? 18.787 81.073 7.150 1.00 40.55 63 ARG B N 1
ATOM 2241 C CA . ARG B 1 58 ? 17.450 81.228 6.513 1.00 43.39 63 ARG B CA 1
ATOM 2242 C C . ARG B 1 58 ? 16.386 80.479 7.248 1.00 40.88 63 ARG B C 1
ATOM 2243 O O . ARG B 1 58 ? 15.259 80.990 7.413 1.00 45.95 63 ARG B O 1
ATOM 2251 N N . PHE B 1 59 ? 16.680 79.232 7.583 1.00 41.04 64 PHE B N 1
ATOM 2252 C CA . PHE B 1 59 ? 15.817 78.426 8.397 1.00 37.42 64 PHE B CA 1
ATOM 2253 C C . PHE B 1 59 ? 15.476 79.085 9.740 1.00 42.13 64 PHE B C 1
ATOM 2254 O O . PHE B 1 59 ? 14.282 79.195 10.112 1.00 40.69 64 PHE B O 1
ATOM 2262 N N . TYR B 1 60 ? 16.493 79.565 10.505 1.00 37.99 65 TYR B N 1
ATOM 2263 C CA . TYR B 1 60 ? 16.158 80.255 11.717 1.00 38.89 65 TYR B CA 1
ATOM 2264 C C . TYR B 1 60 ? 15.252 81.503 11.472 1.00 40.47 65 TYR B C 1
ATOM 2265 O O . TYR B 1 60 ? 14.406 81.811 12.303 1.00 39.90 65 TYR B O 1
ATOM 2274 N N . ASN B 1 61 ? 15.555 82.243 10.422 1.00 41.10 66 ASN B N 1
ATOM 2275 C CA . ASN B 1 61 ? 14.854 83.471 10.145 1.00 44.48 66 ASN B CA 1
ATOM 2276 C C . ASN B 1 61 ? 13.411 83.129 9.840 1.00 45.63 66 ASN B C 1
ATOM 2277 O O . ASN B 1 61 ? 12.519 83.715 10.445 1.00 50.75 66 ASN B O 1
ATOM 2282 N N . ASP B 1 62 ? 13.184 82.185 8.929 1.00 46.20 67 ASP B N 1
ATOM 2283 C CA . ASP B 1 62 ? 11.810 81.738 8.653 1.00 48.24 67 ASP B CA 1
ATOM 2284 C C . ASP B 1 62 ? 11.100 81.240 9.920 1.00 50.73 67 ASP B C 1
ATOM 2285 O O . ASP B 1 62 ? 9.858 81.391 10.099 1.00 48.53 67 ASP B O 1
ATOM 2290 N N . SER B 1 63 ? 11.864 80.592 10.802 1.00 46.30 68 SER B N 1
ATOM 2291 C CA . SER B 1 63 ? 11.238 80.086 12.003 1.00 47.17 68 SER B CA 1
ATOM 2292 C C . SER B 1 63 ? 10.737 81.234 12.845 1.00 47.64 68 SER B C 1
ATOM 2293 O O . SER B 1 63 ? 9.594 81.185 13.330 1.00 48.12 68 SER B O 1
ATOM 2296 N N . VAL B 1 64 ? 11.592 82.243 13.033 1.00 48.37 69 VAL B N 1
ATOM 2297 C CA . VAL B 1 64 ? 11.279 83.368 13.875 1.00 48.69 69 VAL B CA 1
ATOM 2298 C C . VAL B 1 64 ? 10.063 84.156 13.251 1.00 51.35 69 VAL B C 1
ATOM 2299 O O . VAL B 1 64 ? 9.096 84.492 13.951 1.00 50.08 69 VAL B O 1
ATOM 2303 N N . LEU B 1 65 ? 10.125 84.409 11.956 1.00 52.17 70 LEU B N 1
ATOM 2304 C CA . LEU B 1 65 ? 9.068 85.163 11.258 1.00 56.61 70 LEU B CA 1
ATOM 2305 C C . LEU B 1 65 ? 7.722 84.438 11.324 1.00 59.29 70 LEU B C 1
ATOM 2306 O O . LEU B 1 65 ? 6.700 85.077 11.519 1.00 62.46 70 LEU B O 1
ATOM 2311 N N . SER B 1 66 ? 7.721 83.116 11.199 1.00 61.03 71 SER B N 1
ATOM 2312 C CA . SER B 1 66 ? 6.518 82.322 11.387 1.00 62.40 71 SER B CA 1
ATOM 2313 C C . SER B 1 66 ? 6.010 82.265 12.806 1.00 63.75 71 SER B C 1
ATOM 2314 O O . SER B 1 66 ? 4.837 81.962 13.037 1.00 63.25 71 SER B O 1
ATOM 2317 N N . TYR B 1 67 ? 6.888 82.504 13.765 1.00 65.14 72 TYR B N 1
ATOM 2318 C CA . TYR B 1 67 ? 6.469 82.447 15.144 1.00 67.80 72 TYR B CA 1
ATOM 2319 C C . TYR B 1 67 ? 5.528 83.620 15.440 1.00 71.10 72 TYR B C 1
ATOM 2320 O O . TYR B 1 67 ? 5.894 84.814 15.368 1.00 71.62 72 TYR B O 1
ATOM 2329 N N . ASN B 1 68 ? 4.302 83.287 15.791 1.00 75.08 73 ASN B N 1
ATOM 2330 C CA . ASN B 1 68 ? 3.428 84.371 16.204 1.00 79.31 73 ASN B CA 1
ATOM 2331 C C . ASN B 1 68 ? 3.076 84.295 17.690 1.00 81.37 73 ASN B C 1
ATOM 2332 O O . ASN B 1 68 ? 2.557 83.286 18.185 1.00 80.92 73 ASN B O 1
ATOM 2337 N N . ALA B 1 69 ? 3.521 85.336 18.394 1.00 84.12 74 ALA B N 1
ATOM 2338 C CA . ALA B 1 69 ? 3.457 85.410 19.846 1.00 87.90 74 ALA B CA 1
ATOM 2339 C C . ALA B 1 69 ? 1.995 85.585 20.262 1.00 90.18 74 ALA B C 1
ATOM 2340 O O . ALA B 1 69 ? 1.384 86.629 19.994 1.00 90.69 74 ALA B O 1
ATOM 2342 N N . SER B 1 70 ? 1.452 84.542 20.896 1.00 92.96 75 SER B N 1
ATOM 2343 C CA . SER B 1 70 ? 0.008 84.359 21.075 1.00 95.29 75 SER B CA 1
ATOM 2344 C C . SER B 1 70 ? -0.218 83.268 22.094 1.00 96.96 75 SER B C 1
ATOM 2345 O O . SER B 1 70 ? -1.362 82.945 22.414 1.00 97.71 75 SER B O 1
ATOM 2348 N N . GLU B 1 71 ? 0.870 82.666 22.561 1.00 98.65 76 GLU B N 1
ATOM 2349 C CA . GLU B 1 71 ? 0.780 81.626 23.571 1.00 100.34 76 GLU B CA 1
ATOM 2350 C C . GLU B 1 71 ? 1.010 82.227 24.965 1.00 100.49 76 GLU B C 1
ATOM 2351 O O . GLU B 1 71 ? 0.744 83.421 25.191 1.00 100.63 76 GLU B O 1
ATOM 2357 N N . PHE B 1 87 ? 4.396 80.872 30.397 1.00 99.70 92 PHE B N 1
ATOM 2358 C CA . PHE B 1 87 ? 5.324 81.058 31.503 1.00 99.47 92 PHE B CA 1
ATOM 2359 C C . PHE B 1 87 ? 6.729 80.650 31.006 1.00 97.60 92 PHE B C 1
ATOM 2360 O O . PHE B 1 87 ? 7.334 81.332 30.173 1.00 96.53 92 PHE B O 1
ATOM 2368 N N . ASP B 1 88 ? 7.216 79.525 31.522 1.00 96.08 93 ASP B N 1
ATOM 2369 C CA . ASP B 1 88 ? 8.408 78.839 31.028 1.00 94.96 93 ASP B CA 1
ATOM 2370 C C . ASP B 1 88 ? 8.263 78.425 29.557 1.00 92.91 93 ASP B C 1
ATOM 2371 O O . ASP B 1 88 ? 9.256 78.303 28.833 1.00 91.46 93 ASP B O 1
ATOM 2376 N N . LYS B 1 89 ? 7.024 78.202 29.125 1.00 90.45 94 LYS B N 1
ATOM 2377 C CA . LYS B 1 89 ? 6.772 77.689 27.778 1.00 88.40 94 LYS B CA 1
ATOM 2378 C C . LYS B 1 89 ? 6.647 78.787 26.703 1.00 86.46 94 LYS B C 1
ATOM 2379 O O . LYS B 1 89 ? 6.466 78.487 25.523 1.00 86.06 94 LYS B O 1
ATOM 2385 N N . VAL B 1 90 ? 6.753 80.052 27.119 1.00 83.77 95 VAL B N 1
ATOM 2386 C CA . VAL B 1 90 ? 6.959 81.176 26.199 1.00 81.65 95 VAL B CA 1
ATOM 2387 C C . VAL B 1 90 ? 8.417 81.720 26.241 1.00 79.52 95 VAL B C 1
ATOM 2388 O O . VAL B 1 90 ? 9.085 81.797 25.194 1.00 79.41 95 VAL B O 1
ATOM 2392 N N . ILE B 1 91 ? 8.892 82.087 27.439 1.00 75.74 96 ILE B N 1
ATOM 2393 C CA . ILE B 1 91 ? 10.272 82.551 27.645 1.00 73.34 96 ILE B CA 1
ATOM 2394 C C . ILE B 1 91 ? 11.327 81.605 27.018 1.00 70.42 96 ILE B C 1
ATOM 2395 O O . ILE B 1 91 ? 12.155 82.021 26.224 1.00 69.37 96 ILE B O 1
ATOM 2400 N N . LEU B 1 92 ? 11.249 80.327 27.361 1.00 68.32 97 LEU B N 1
ATOM 2401 C CA . LEU B 1 92 ? 12.359 79.398 27.120 1.00 67.43 97 LEU B CA 1
ATOM 2402 C C . LEU B 1 92 ? 12.629 79.063 25.665 1.00 64.45 97 LEU B C 1
ATOM 2403 O O . LEU B 1 92 ? 13.793 79.049 25.290 1.00 64.99 97 LEU B O 1
ATOM 2408 N N . PRO B 1 93 ? 11.606 78.790 24.852 1.00 62.36 98 PRO B N 1
ATOM 2409 C CA . PRO B 1 93 ? 11.823 78.675 23.400 1.00 57.94 98 PRO B CA 1
ATOM 2410 C C . PRO B 1 93 ? 12.430 79.969 22.828 1.00 55.75 98 PRO B C 1
ATOM 2411 O O . PRO B 1 93 ? 13.272 79.818 21.964 1.00 53.48 98 PRO B O 1
ATOM 2415 N N . ILE B 1 94 ? 12.088 81.163 23.324 1.00 52.64 99 ILE B N 1
ATOM 2416 C CA . ILE B 1 94 ? 12.667 82.411 22.798 1.00 53.34 99 ILE B CA 1
ATOM 2417 C C . ILE B 1 94 ? 14.145 82.630 23.199 1.00 52.28 99 ILE B C 1
ATOM 2418 O O . ILE B 1 94 ? 14.965 82.978 22.349 1.00 49.88 99 ILE B O 1
ATOM 2423 N N . ALA B 1 95 ? 14.464 82.451 24.485 1.00 52.26 100 ALA B N 1
ATOM 2424 C CA . ALA B 1 95 ? 15.844 82.464 24.985 1.00 49.72 100 ALA B CA 1
ATOM 2425 C C . ALA B 1 95 ? 16.665 81.384 24.263 1.00 47.83 100 ALA B C 1
ATOM 2426 O O . ALA B 1 95 ? 17.817 81.604 23.949 1.00 48.02 100 ALA B O 1
ATOM 2428 N N . SER B 1 96 ? 16.037 80.245 24.027 1.00 45.85 101 SER B N 1
ATOM 2429 C CA . SER B 1 96 ? 16.661 79.110 23.410 1.00 48.16 101 SER B CA 1
ATOM 2430 C C . SER B 1 96 ? 17.012 79.472 21.972 1.00 46.91 101 SER B C 1
ATOM 2431 O O . SER B 1 96 ? 18.116 79.176 21.490 1.00 42.50 101 SER B O 1
ATOM 2434 N N . MET B 1 97 ? 16.081 80.166 21.296 1.00 43.67 102 MET B N 1
ATOM 2435 C CA . MET B 1 97 ? 16.326 80.563 19.956 1.00 42.68 102 MET B CA 1
ATOM 2436 C C . MET B 1 97 ? 17.487 81.569 19.920 1.00 40.56 102 MET B C 1
ATOM 2437 O O . MET B 1 97 ? 18.323 81.449 19.065 1.00 41.51 102 MET B O 1
ATOM 2442 N N . PHE B 1 98 ? 17.548 82.558 20.809 1.00 36.52 103 PHE B N 1
ATOM 2443 C CA . PHE B 1 98 ? 18.596 83.526 20.732 1.00 39.41 103 PHE B CA 1
ATOM 2444 C C . PHE B 1 98 ? 19.951 82.767 20.972 1.00 33.82 103 PHE B C 1
ATOM 2445 O O . PHE B 1 98 ? 20.921 83.055 20.310 1.00 37.64 103 PHE B O 1
ATOM 2453 N N . VAL B 1 99 ? 19.961 81.880 21.922 1.00 36.31 104 VAL B N 1
ATOM 2454 C CA . VAL B 1 99 ? 21.268 81.180 22.324 1.00 37.20 104 VAL B CA 1
ATOM 2455 C C . VAL B 1 99 ? 21.799 80.351 21.125 1.00 36.41 104 VAL B C 1
ATOM 2456 O O . VAL B 1 99 ? 22.946 80.469 20.683 1.00 35.73 104 VAL B O 1
ATOM 2460 N N . LYS B 1 100 ? 20.896 79.612 20.513 1.00 35.47 105 LYS B N 1
ATOM 2461 C CA . LYS B 1 100 ? 21.229 78.802 19.389 1.00 37.44 105 LYS B CA 1
ATOM 2462 C C . LYS B 1 100 ? 21.690 79.670 18.188 1.00 36.62 105 LYS B C 1
ATOM 2463 O O . LYS B 1 100 ? 22.681 79.306 17.491 1.00 35.07 105 LYS B O 1
ATOM 2469 N N . SER B 1 101 ? 20.988 80.806 17.929 1.00 35.74 106 SER B N 1
ATOM 2470 C CA . SER B 1 101 ? 21.370 81.732 16.861 1.00 37.27 106 SER B CA 1
ATOM 2471 C C . SER B 1 101 ? 22.765 82.343 17.163 1.00 38.24 106 SER B C 1
ATOM 2472 O O . SER B 1 101 ? 23.632 82.413 16.309 1.00 36.82 106 SER B O 1
ATOM 2475 N N . VAL B 1 102 ? 22.941 82.810 18.382 1.00 34.85 107 VAL B N 1
ATOM 2476 C CA . VAL B 1 102 ? 24.219 83.390 18.699 1.00 39.11 107 VAL B CA 1
ATOM 2477 C C . VAL B 1 102 ? 25.362 82.362 18.489 1.00 36.53 107 VAL B C 1
ATOM 2478 O O . VAL B 1 102 ? 26.437 82.749 18.074 1.00 36.18 107 VAL B O 1
ATOM 2482 N N . GLU B 1 103 ? 25.182 81.105 18.869 1.00 39.06 108 GLU B N 1
ATOM 2483 C CA . GLU B 1 103 ? 26.374 80.162 18.907 1.00 36.41 108 GLU B CA 1
ATOM 2484 C C . GLU B 1 103 ? 26.635 79.845 17.438 1.00 37.90 108 GLU B C 1
ATOM 2485 O O . GLU B 1 103 ? 27.747 79.596 16.949 1.00 34.21 108 GLU B O 1
ATOM 2491 N N . THR B 1 104 ? 25.580 79.867 16.653 1.00 31.79 109 THR B N 1
ATOM 2492 C CA . THR B 1 104 ? 25.851 79.788 15.229 1.00 32.31 109 THR B CA 1
ATOM 2493 C C . THR B 1 104 ? 26.610 80.892 14.592 1.00 30.96 109 THR B C 1
ATOM 2494 O O . THR B 1 104 ? 27.426 80.625 13.732 1.00 34.97 109 THR B O 1
ATOM 2498 N N . PHE B 1 105 ? 26.267 82.170 14.875 1.00 30.02 110 PHE B N 1
ATOM 2499 C CA . PHE B 1 105 ? 27.010 83.252 14.370 1.00 28.88 110 PHE B CA 1
ATOM 2500 C C . PHE B 1 105 ? 28.435 83.179 14.955 1.00 29.96 110 PHE B C 1
ATOM 2501 O O . PHE B 1 105 ? 29.368 83.611 14.346 1.00 32.22 110 PHE B O 1
ATOM 2509 N N . ASP B 1 106 ? 28.500 82.623 16.107 1.00 28.70 111 ASP B N 1
ATOM 2510 C CA . ASP B 1 106 ? 29.975 82.494 16.676 1.00 25.86 111 ASP B CA 1
ATOM 2511 C C . ASP B 1 106 ? 30.811 81.611 15.718 1.00 30.90 111 ASP B C 1
ATOM 2512 O O . ASP B 1 106 ? 31.910 81.994 15.235 1.00 34.06 111 ASP B O 1
ATOM 2517 N N . LEU B 1 107 ? 30.275 80.455 15.310 1.00 34.09 112 LEU B N 1
ATOM 2518 C CA . LEU B 1 107 ? 30.930 79.555 14.373 1.00 34.95 112 LEU B CA 1
ATOM 2519 C C . LEU B 1 107 ? 31.084 80.196 13.034 1.00 33.38 112 LEU B C 1
ATOM 2520 O O . LEU B 1 107 ? 32.138 80.116 12.426 1.00 30.11 112 LEU B O 1
ATOM 2525 N N . LEU B 1 108 ? 29.970 80.720 12.478 1.00 33.55 113 LEU B N 1
ATOM 2526 C CA . LEU B 1 108 ? 30.088 81.380 11.185 1.00 32.80 113 LEU B CA 1
ATOM 2527 C C . LEU B 1 108 ? 31.029 82.568 11.120 1.00 33.76 113 LEU B C 1
ATOM 2528 O O . LEU B 1 108 ? 31.768 82.651 10.147 1.00 33.58 113 LEU B O 1
ATOM 2533 N N . ASN B 1 109 ? 31.072 83.445 12.159 1.00 33.90 114 ASN B N 1
ATOM 2534 C CA . ASN B 1 109 ? 32.011 84.575 12.168 1.00 35.86 114 ASN B CA 1
ATOM 2535 C C . ASN B 1 109 ? 33.421 84.108 12.164 1.00 35.69 114 ASN B C 1
ATOM 2536 O O . ASN B 1 109 ? 34.305 84.753 11.579 1.00 35.04 114 ASN B O 1
ATOM 2541 N N . TYR B 1 110 ? 33.677 83.053 12.943 1.00 35.91 115 TYR B N 1
ATOM 2542 C CA . TYR B 1 110 ? 35.077 82.552 12.992 1.00 32.78 115 TYR B CA 1
ATOM 2543 C C . TYR B 1 110 ? 35.483 82.048 11.585 1.00 35.74 115 TYR B C 1
ATOM 2544 O O . TYR B 1 110 ? 36.589 82.275 11.122 1.00 35.11 115 TYR B O 1
ATOM 2553 N N . TYR B 1 111 ? 34.581 81.332 10.911 1.00 34.49 116 TYR B N 1
ATOM 2554 C CA . TYR B 1 111 ? 34.907 80.744 9.656 1.00 36.46 116 TYR B CA 1
ATOM 2555 C C . TYR B 1 111 ? 35.073 81.907 8.627 1.00 37.39 116 TYR B C 1
ATOM 2556 O O . TYR B 1 111 ? 35.962 81.960 7.813 1.00 35.10 116 TYR B O 1
ATOM 2565 N N . LEU B 1 112 ? 34.144 82.830 8.663 1.00 39.16 117 LEU B N 1
ATOM 2566 C CA . LEU B 1 112 ? 34.111 83.917 7.701 1.00 39.64 117 LEU B CA 1
ATOM 2567 C C . LEU B 1 112 ? 35.211 84.967 7.938 1.00 40.94 117 LEU B C 1
ATOM 2568 O O . LEU B 1 112 ? 35.846 85.382 6.962 1.00 42.07 117 LEU B O 1
ATOM 2573 N N . THR B 1 113 ? 35.565 85.302 9.192 1.00 38.19 118 THR B N 1
ATOM 2574 C CA . THR B 1 113 ? 36.513 86.408 9.342 1.00 38.47 118 THR B CA 1
ATOM 2575 C C . THR B 1 113 ? 37.880 85.976 9.690 1.00 41.12 118 THR B C 1
ATOM 2576 O O . THR B 1 113 ? 38.818 86.814 9.712 1.00 38.61 118 THR B O 1
ATOM 2580 N N . GLN B 1 114 ? 38.031 84.683 10.076 1.00 36.50 119 GLN B N 1
ATOM 2581 C CA . GLN B 1 114 ? 39.344 84.229 10.282 1.00 39.28 119 GLN B CA 1
ATOM 2582 C C . GLN B 1 114 ? 39.753 83.211 9.240 1.00 36.76 119 GLN B C 1
ATOM 2583 O O . GLN B 1 114 ? 40.495 83.549 8.307 1.00 39.00 119 GLN B O 1
ATOM 2589 N N . SER B 1 115 ? 39.306 81.979 9.377 1.00 35.66 120 SER B N 1
ATOM 2590 C CA . SER B 1 115 ? 39.827 80.958 8.499 1.00 37.75 120 SER B CA 1
ATOM 2591 C C . SER B 1 115 ? 39.637 81.244 7.029 1.00 37.54 120 SER B C 1
ATOM 2592 O O . SER B 1 115 ? 40.512 81.010 6.235 1.00 39.22 120 SER B O 1
ATOM 2595 N N . LEU B 1 116 ? 38.430 81.594 6.639 1.00 36.64 121 LEU B N 1
ATOM 2596 C CA . LEU B 1 116 ? 38.197 81.822 5.211 1.00 37.67 121 LEU B CA 1
ATOM 2597 C C . LEU B 1 116 ? 39.008 83.009 4.690 1.00 38.75 121 LEU B C 1
ATOM 2598 O O . LEU B 1 116 ? 39.561 82.946 3.560 1.00 39.37 121 LEU B O 1
ATOM 2603 N N . GLN B 1 117 ? 39.182 84.047 5.510 1.00 37.65 122 GLN B N 1
ATOM 2604 C CA . GLN B 1 117 ? 39.991 85.205 5.047 1.00 40.14 122 GLN B CA 1
ATOM 2605 C C . GLN B 1 117 ? 41.420 84.829 4.724 1.00 38.98 122 GLN B C 1
ATOM 2606 O O . GLN B 1 117 ? 41.992 85.216 3.692 1.00 38.95 122 GLN B O 1
ATOM 2612 N N . LYS B 1 118 ? 42.040 84.127 5.652 1.00 39.04 123 LYS B N 1
ATOM 2613 C CA . LYS B 1 118 ? 43.348 83.560 5.369 1.00 38.83 123 LYS B CA 1
ATOM 2614 C C . LYS B 1 118 ? 43.347 82.600 4.159 1.00 37.51 123 LYS B C 1
ATOM 2615 O O . LYS B 1 118 ? 44.210 82.688 3.336 1.00 38.77 123 LYS B O 1
ATOM 2621 N N . GLU B 1 119 ? 42.401 81.682 4.091 1.00 35.42 124 GLU B N 1
ATOM 2622 C CA . GLU B 1 119 ? 42.397 80.837 2.957 1.00 36.12 124 GLU B CA 1
ATOM 2623 C C . GLU B 1 119 ? 42.280 81.644 1.671 1.00 37.99 124 GLU B C 1
ATOM 2624 O O . GLU B 1 119 ? 42.894 81.271 0.645 1.00 36.62 124 GLU B O 1
ATOM 2630 N N . ILE B 1 120 ? 41.437 82.676 1.673 1.00 36.62 125 ILE B N 1
ATOM 2631 C CA . ILE B 1 120 ? 41.256 83.443 0.425 1.00 40.01 125 ILE B CA 1
ATOM 2632 C C . ILE B 1 120 ? 42.611 84.098 0.003 1.00 37.80 125 ILE B C 1
ATOM 2633 O O . ILE B 1 120 ? 43.049 84.020 -1.136 1.00 39.48 125 ILE B O 1
ATOM 2638 N N . LEU B 1 121 ? 43.329 84.648 0.966 1.00 39.27 126 LEU B N 1
ATOM 2639 C CA . LEU B 1 121 ? 44.564 85.312 0.701 1.00 41.41 126 LEU B CA 1
ATOM 2640 C C . LEU B 1 121 ? 45.554 84.283 0.180 1.00 40.53 126 LEU B C 1
ATOM 2641 O O . LEU B 1 121 ? 46.335 84.580 -0.757 1.00 37.62 126 LEU B O 1
ATOM 2646 N N . SER B 1 122 ? 45.513 83.069 0.752 1.00 40.16 127 SER B N 1
ATOM 2647 C CA . SER B 1 122 ? 46.476 82.029 0.357 1.00 39.01 127 SER B CA 1
ATOM 2648 C C . SER B 1 122 ? 46.273 81.494 -1.052 1.00 40.01 127 SER B C 1
ATOM 2649 O O . SER B 1 122 ? 47.268 81.197 -1.732 1.00 39.76 127 SER B O 1
ATOM 2652 N N . LYS B 1 123 ? 45.004 81.324 -1.452 1.00 37.17 128 LYS B N 1
ATOM 2653 C CA . LYS B 1 123 ? 44.628 80.777 -2.750 1.00 40.54 128 LYS B CA 1
ATOM 2654 C C . LYS B 1 123 ? 44.642 81.847 -3.867 1.00 41.19 128 LYS B C 1
ATOM 2655 O O . LYS B 1 123 ? 45.059 81.588 -4.981 1.00 39.05 128 LYS B O 1
ATOM 2661 N N . THR B 1 124 ? 44.164 83.039 -3.575 1.00 40.69 129 THR B N 1
ATOM 2662 C CA . THR B 1 124 ? 44.085 84.040 -4.645 1.00 41.28 129 THR B CA 1
ATOM 2663 C C . THR B 1 124 ? 45.263 84.960 -4.676 1.00 43.08 129 THR B C 1
ATOM 2664 O O . THR B 1 124 ? 45.471 85.641 -5.672 1.00 44.12 129 THR B O 1
ATOM 2668 N N . LEU B 1 125 ? 46.006 85.054 -3.582 1.00 41.43 130 LEU B N 1
ATOM 2669 C CA . LEU B 1 125 ? 47.117 85.981 -3.564 1.00 45.22 130 LEU B CA 1
ATOM 2670 C C . LEU B 1 125 ? 46.764 87.469 -3.618 1.00 48.06 130 LEU B C 1
ATOM 2671 O O . LEU B 1 125 ? 47.664 88.300 -3.779 1.00 50.12 130 LEU B O 1
ATOM 2676 N N . ASN B 1 126 ? 45.498 87.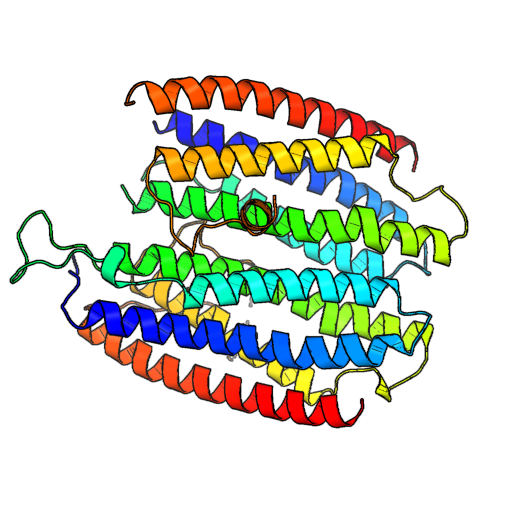838 -3.446 1.00 51.44 131 ASN B N 1
ATOM 2677 C CA . ASN B 1 126 ? 45.167 89.274 -3.400 1.00 53.67 131 ASN B CA 1
ATOM 2678 C C . ASN B 1 126 ? 44.014 89.543 -2.446 1.00 54.77 131 ASN B C 1
ATOM 2679 O O . ASN B 1 126 ? 43.480 88.580 -1.843 1.00 53.05 131 ASN B O 1
ATOM 2684 N N . GLU B 1 127 ? 43.583 90.813 -2.361 1.00 55.57 132 GLU B N 1
ATOM 2685 C CA . GLU B 1 127 ? 42.566 91.236 -1.398 1.00 54.57 132 GLU B CA 1
ATOM 2686 C C . GLU B 1 127 ? 41.227 91.549 -2.022 1.00 56.45 132 GLU B C 1
ATOM 2687 O O . GLU B 1 127 ? 40.355 92.146 -1.375 1.00 58.15 132 GLU B O 1
ATOM 2693 N N . ASP B 1 128 ? 41.006 91.101 -3.241 1.00 54.28 133 ASP B N 1
ATOM 2694 C CA . ASP B 1 128 ? 39.778 91.488 -3.905 1.00 57.30 133 ASP B CA 1
ATOM 2695 C C . ASP B 1 128 ? 38.511 90.796 -3.388 1.00 57.12 133 ASP B C 1
ATOM 2696 O O . ASP B 1 128 ? 37.376 91.269 -3.652 1.00 57.16 133 ASP B O 1
ATOM 2701 N N . LEU B 1 129 ? 38.683 89.645 -2.743 1.00 51.97 134 LEU B N 1
ATOM 2702 C CA . LEU B 1 129 ? 37.515 88.954 -2.211 1.00 50.95 134 LEU B CA 1
ATOM 2703 C C . LEU B 1 129 ? 37.462 88.999 -0.695 1.00 49.21 134 LEU B C 1
ATOM 2704 O O . LEU B 1 129 ? 36.569 88.422 -0.136 1.00 52.00 134 LEU B O 1
ATOM 2709 N N . THR B 1 130 ? 38.416 89.641 -0.014 1.00 46.16 135 THR B N 1
ATOM 2710 C CA . THR B 1 130 ? 38.334 89.646 1.392 1.00 47.22 135 THR B CA 1
ATOM 2711 C C . THR B 1 130 ? 37.369 90.691 1.975 1.00 50.54 135 THR B C 1
ATOM 2712 O O . THR B 1 130 ? 36.958 91.644 1.290 1.00 51.52 135 THR B O 1
ATOM 2716 N N . LEU B 1 131 ? 37.096 90.554 3.271 1.00 49.37 136 LEU B N 1
ATOM 2717 C CA . LEU B 1 131 ? 36.267 91.498 4.018 1.00 50.19 136 LEU B CA 1
ATOM 2718 C C . LEU B 1 131 ? 37.118 92.704 4.381 1.00 51.94 136 LEU B C 1
ATOM 2719 O O . LEU B 1 131 ? 38.323 92.539 4.624 1.00 52.59 136 LEU B O 1
ATOM 2724 N N . THR B 1 132 ? 36.500 93.899 4.474 1.00 51.79 137 THR B N 1
ATOM 2725 C CA . THR B 1 132 ? 37.217 95.062 4.997 1.00 51.56 137 THR B CA 1
ATOM 2726 C C . THR B 1 132 ? 37.490 94.924 6.483 1.00 51.52 137 THR B C 1
ATOM 2727 O O . THR B 1 132 ? 36.742 94.262 7.204 1.00 50.38 137 THR B O 1
ATOM 2731 N N . ALA B 1 133 ? 38.527 95.591 6.962 1.00 51.30 138 ALA B N 1
ATOM 2732 C CA . ALA B 1 133 ? 38.839 95.557 8.372 1.00 53.79 138 ALA B CA 1
ATOM 2733 C C . ALA B 1 133 ? 37.663 96.139 9.159 1.00 56.07 138 ALA B C 1
ATOM 2734 O O . ALA B 1 133 ? 37.419 95.764 10.321 1.00 56.70 138 ALA B O 1
ATOM 2736 N N . GLU B 1 134 ? 36.893 96.996 8.494 1.00 56.86 139 GLU B N 1
ATOM 2737 C CA . GLU B 1 134 ? 35.773 97.664 9.143 1.00 56.71 139 GLU B CA 1
ATOM 2738 C C . GLU B 1 134 ? 34.561 96.791 9.246 1.00 53.30 139 GLU B C 1
ATOM 2739 O O . GLU B 1 134 ? 33.801 96.938 10.215 1.00 50.88 139 GLU B O 1
ATOM 2745 N N . SER B 1 135 ? 34.356 95.928 8.245 1.00 52.24 140 SER B N 1
ATOM 2746 C CA . SER B 1 135 ? 33.234 94.965 8.253 1.00 51.17 140 SER B CA 1
ATOM 2747 C C . SER B 1 135 ? 33.464 93.934 9.330 1.00 51.01 140 SER B C 1
ATOM 2748 O O . SER B 1 135 ? 32.515 93.510 9.963 1.00 50.68 140 SER B O 1
ATOM 2751 N N . ILE B 1 136 ? 34.731 93.559 9.546 1.00 50.38 141 ILE B N 1
ATOM 2752 C CA . ILE B 1 136 ? 35.060 92.610 10.581 1.00 49.26 141 ILE B CA 1
ATOM 2753 C C . ILE B 1 136 ? 34.834 93.242 11.950 1.00 49.42 141 ILE B C 1
ATOM 2754 O O . ILE B 1 136 ? 34.328 92.590 12.869 1.00 47.06 141 ILE B O 1
ATOM 2759 N N . LEU B 1 137 ? 35.197 94.507 12.110 1.00 50.43 142 LEU B N 1
ATOM 2760 C CA . LEU B 1 137 ? 34.978 95.171 13.405 1.00 50.13 142 LEU B CA 1
ATOM 2761 C C . LEU B 1 137 ? 33.485 95.280 13.705 1.00 47.41 142 LEU B C 1
ATOM 2762 O O . LEU B 1 137 ? 33.063 95.130 14.834 1.00 48.31 142 LEU B O 1
ATOM 2767 N N . ALA B 1 138 ? 32.689 95.554 12.693 1.00 45.56 143 ALA B N 1
ATOM 2768 C CA . ALA B 1 138 ? 31.234 95.632 12.854 1.00 45.98 143 ALA B CA 1
ATOM 2769 C C . ALA B 1 138 ? 30.603 94.259 13.181 1.00 46.71 143 ALA B C 1
ATOM 2770 O O . ALA B 1 138 ? 29.681 94.170 13.985 1.00 47.82 143 ALA B O 1
ATOM 2772 N N . ILE B 1 139 ? 31.051 93.210 12.480 1.00 44.95 144 ILE B N 1
ATOM 2773 C CA . ILE B 1 139 ? 30.602 91.826 12.781 1.00 41.21 144 ILE B CA 1
ATOM 2774 C C . ILE B 1 139 ? 30.889 91.484 14.232 1.00 40.04 144 ILE B C 1
ATOM 2775 O O . ILE B 1 139 ? 30.063 90.939 14.913 1.00 39.92 144 ILE B O 1
ATOM 2780 N N . ASP B 1 140 ? 32.096 91.758 14.689 1.00 40.38 145 ASP B N 1
ATOM 2781 C CA . ASP B 1 140 ? 32.442 91.405 16.053 1.00 44.93 145 ASP B CA 1
ATOM 2782 C C . ASP B 1 140 ? 31.694 92.276 17.068 1.00 46.79 145 ASP B C 1
ATOM 2783 O O . ASP B 1 140 ? 31.349 91.810 18.144 1.00 45.79 145 ASP B O 1
ATOM 2788 N N . ASP B 1 141 ? 31.499 93.555 16.743 1.00 45.77 146 ASP B N 1
ATOM 2789 C CA . ASP B 1 141 ? 30.762 94.446 17.659 1.00 44.83 146 ASP B CA 1
ATOM 2790 C C . ASP B 1 141 ? 29.325 94.034 17.820 1.00 43.02 146 ASP B C 1
ATOM 2791 O O . ASP B 1 141 ? 28.813 94.015 18.943 1.00 42.63 146 ASP B O 1
ATOM 2796 N N . THR B 1 142 ? 28.644 93.667 16.735 1.00 42.62 147 THR B N 1
ATOM 2797 C CA . THR B 1 142 ? 27.267 93.259 16.853 1.00 42.70 147 THR B CA 1
ATOM 2798 C C . THR B 1 142 ? 27.152 91.980 17.628 1.00 43.79 147 THR B C 1
ATOM 2799 O O . THR B 1 142 ? 26.338 91.864 18.514 1.00 43.64 147 THR B O 1
ATOM 2803 N N . TYR B 1 143 ? 27.966 90.986 17.261 1.00 40.49 148 TYR B N 1
ATOM 2804 C CA . TYR B 1 143 ? 27.994 89.740 17.966 1.00 40.53 148 TYR B CA 1
ATOM 2805 C C . TYR B 1 143 ? 28.150 89.994 19.477 1.00 39.48 148 TYR B C 1
ATOM 2806 O O . TYR B 1 143 ? 27.416 89.448 20.292 1.00 40.02 148 TYR B O 1
ATOM 2815 N N . ASN B 1 144 ? 29.077 90.837 19.863 1.00 40.90 149 ASN B N 1
ATOM 2816 C CA . ASN B 1 144 ? 29.369 90.941 21.311 1.00 43.78 149 ASN B CA 1
ATOM 2817 C C . ASN B 1 144 ? 28.133 91.570 22.080 1.00 44.85 149 ASN B C 1
ATOM 2818 O O . ASN B 1 144 ? 27.770 91.147 23.185 1.00 42.37 149 ASN B O 1
ATOM 2823 N N . HIS B 1 145 ? 27.477 92.499 21.405 1.00 42.35 150 HIS B N 1
ATOM 2824 C CA . HIS B 1 145 ? 26.224 93.099 21.886 1.00 45.25 150 HIS B CA 1
ATOM 2825 C C . HIS B 1 145 ? 25.047 92.133 21.933 1.00 43.27 150 HIS B C 1
ATOM 2826 O O . HIS B 1 145 ? 24.359 92.099 22.936 1.00 43.95 150 HIS B O 1
ATOM 2833 N N . PHE B 1 146 ? 24.812 91.328 20.880 1.00 42.81 151 PHE B N 1
ATOM 2834 C CA . PHE B 1 146 ? 23.849 90.207 21.011 1.00 39.96 151 PHE B CA 1
ATOM 2835 C C . PHE B 1 146 ? 24.111 89.189 22.110 1.00 42.50 151 PHE B C 1
ATOM 2836 O O . PHE B 1 146 ? 23.166 88.681 22.701 1.00 42.75 151 PHE B O 1
ATOM 2844 N N . VAL B 1 147 ? 25.390 88.908 22.372 1.00 40.43 152 VAL B N 1
ATOM 2845 C CA . VAL B 1 147 ? 25.783 88.038 23.489 1.00 41.35 152 VAL B CA 1
ATOM 2846 C C . VAL B 1 147 ? 25.407 88.695 24.851 1.00 42.07 152 VAL B C 1
ATOM 2847 O O . VAL B 1 147 ? 24.779 88.048 25.698 1.00 40.20 152 VAL B O 1
ATOM 2851 N N . LYS B 1 148 ? 25.864 89.930 25.094 1.00 42.49 153 LYS B N 1
ATOM 2852 C CA . LYS B 1 148 ? 25.505 90.638 26.347 1.00 46.51 153 LYS B CA 1
ATOM 2853 C C . LYS B 1 148 ? 23.978 90.801 26.456 1.00 43.02 153 LYS B C 1
ATOM 2854 O O . LYS B 1 148 ? 23.414 90.560 27.485 1.00 44.83 153 LYS B O 1
ATOM 2860 N N . PHE B 1 149 ? 23.299 91.143 25.370 1.00 44.14 154 PHE B N 1
ATOM 2861 C CA . PHE B 1 149 ? 21.820 91.266 25.412 1.00 42.14 154 PHE B CA 1
ATOM 2862 C C . PHE B 1 149 ? 21.176 89.951 25.845 1.00 42.86 154 PHE B C 1
ATOM 2863 O O . PHE B 1 149 ? 20.338 89.900 26.778 1.00 39.13 154 PHE B O 1
ATOM 2871 N N . SER B 1 150 ? 21.629 88.834 25.243 1.00 41.72 155 SER B N 1
ATOM 2872 C CA . SER B 1 150 ? 21.041 87.529 25.528 1.00 40.08 155 SER B CA 1
ATOM 2873 C C . SER B 1 150 ? 21.340 87.178 26.964 1.00 40.97 155 SER B C 1
ATOM 2874 O O . SER B 1 150 ? 20.496 86.658 27.667 1.00 41.36 155 SER B O 1
ATOM 2877 N N . GLN B 1 151 ? 22.571 87.379 27.381 1.00 42.67 156 GLN B N 1
ATOM 2878 C CA . GLN B 1 151 ? 22.951 87.094 28.762 1.00 45.93 156 GLN B CA 1
ATOM 2879 C C . GLN B 1 151 ? 22.138 87.927 29.774 1.00 48.61 156 GLN B C 1
ATOM 2880 O O . GLN B 1 151 ? 21.695 87.382 30.818 1.00 49.46 156 GLN B O 1
ATOM 2886 N N . TRP B 1 152 ? 21.967 89.231 29.475 1.00 48.83 157 TRP B N 1
ATOM 2887 C CA . TRP B 1 152 ? 21.134 90.143 30.298 1.00 49.51 157 TRP B CA 1
ATOM 2888 C C . TRP B 1 152 ? 19.680 89.609 30.420 1.00 47.36 157 TRP B C 1
ATOM 2889 O O . TRP B 1 152 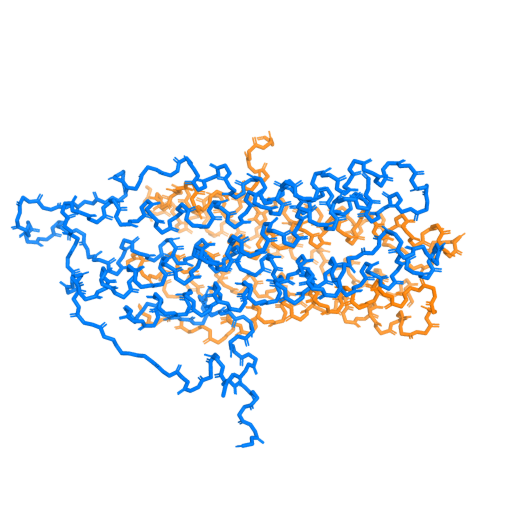? 19.151 89.474 31.512 1.00 45.63 157 TRP B O 1
ATOM 2900 N N . MET B 1 153 ? 19.047 89.218 29.324 1.00 46.69 158 MET B N 1
ATOM 2901 C CA . MET B 1 153 ? 17.686 88.791 29.457 1.00 47.34 158 MET B CA 1
ATOM 2902 C C . MET B 1 153 ? 17.590 87.534 30.327 1.00 48.73 158 MET B C 1
ATOM 2903 O O . MET B 1 153 ? 16.831 87.471 31.273 1.00 48.55 158 MET B O 1
ATOM 2908 N N . ILE B 1 154 ? 18.361 86.519 29.984 1.00 47.99 159 ILE B N 1
ATOM 2909 C CA . ILE B 1 154 ? 18.308 85.242 30.631 1.00 49.03 159 ILE B CA 1
ATOM 2910 C C . ILE B 1 154 ? 18.553 85.415 32.158 1.00 51.28 159 ILE B C 1
ATOM 2911 O O . ILE B 1 154 ? 17.889 84.789 32.960 1.00 51.91 159 ILE B O 1
ATOM 2916 N N . GLU B 1 155 ? 19.496 86.257 32.534 1.00 54.14 160 GLU B N 1
ATOM 2917 C CA . GLU B 1 155 ? 19.886 86.375 33.941 1.00 57.95 160 GLU B CA 1
ATOM 2918 C C . GLU B 1 155 ? 18.805 87.176 34.685 1.00 60.97 160 GLU B C 1
ATOM 2919 O O . GLU B 1 155 ? 18.448 86.876 35.848 1.00 60.01 160 GLU B O 1
ATOM 2925 N N . SER B 1 156 ? 18.243 88.169 33.996 1.00 62.07 161 SER B N 1
ATOM 2926 C CA . SER B 1 156 ? 17.324 89.064 34.662 1.00 64.98 161 SER B CA 1
ATOM 2927 C C . SER B 1 156 ? 16.021 88.309 34.855 1.00 65.38 161 SER B C 1
ATOM 2928 O O . SER B 1 156 ? 15.387 88.411 35.929 1.00 68.30 161 SER B O 1
ATOM 2931 N N . LEU B 1 157 ? 15.615 87.563 33.828 1.00 64.25 162 LEU B N 1
ATOM 2932 C CA . LEU B 1 157 ? 14.424 86.728 33.932 1.00 63.48 162 LEU B CA 1
ATOM 2933 C C . LEU B 1 157 ? 14.656 85.467 34.806 1.00 63.75 162 LEU B C 1
ATOM 2934 O O . LEU B 1 157 ? 13.780 84.617 34.924 1.00 60.58 162 LEU B O 1
ATOM 2939 N N . ARG B 1 158 ? 15.856 85.352 35.398 1.00 63.17 163 ARG B N 1
ATOM 2940 C CA . ARG B 1 158 ? 16.214 84.214 36.251 1.00 64.54 163 ARG B CA 1
ATOM 2941 C C . ARG B 1 158 ? 15.927 82.824 35.649 1.00 61.68 163 ARG B C 1
ATOM 2942 O O . ARG B 1 158 ? 15.552 81.897 36.346 1.00 61.73 163 ARG B O 1
ATOM 2950 N N . ILE B 1 159 ? 16.138 82.687 34.350 1.00 59.92 164 ILE B N 1
ATOM 2951 C CA . ILE B 1 159 ? 15.986 81.395 33.675 1.00 57.41 164 ILE B CA 1
ATOM 2952 C C . ILE B 1 159 ? 17.351 80.748 33.273 1.00 55.69 164 ILE B C 1
ATOM 2953 O O . ILE B 1 159 ? 17.390 79.818 32.488 1.00 53.83 164 ILE B O 1
ATOM 2958 N N . GLY B 1 160 ? 18.447 81.216 33.874 1.00 52.14 165 GLY B N 1
ATOM 2959 C CA . GLY B 1 160 ? 19.787 80.744 33.544 1.00 51.15 165 GLY B CA 1
ATOM 2960 C C . GLY B 1 160 ? 20.025 79.291 33.991 1.00 48.31 165 GLY B C 1
ATOM 2961 O O . GLY B 1 160 ? 19.458 78.851 34.971 1.00 48.34 165 GLY B O 1
ATOM 2962 N N . SER B 1 161 ? 20.783 78.530 33.201 1.00 45.54 166 SER B N 1
ATOM 2963 C CA . SER B 1 161 ? 21.208 77.173 33.543 1.00 42.62 166 SER B CA 1
ATOM 2964 C C . SER B 1 161 ? 22.420 76.860 32.650 1.00 41.89 166 SER B C 1
ATOM 2965 O O . SER B 1 161 ? 22.770 77.638 31.681 1.00 40.19 166 SER B O 1
ATOM 2968 N N . ASN B 1 162 ? 23.163 75.813 33.017 1.00 42.02 167 ASN B N 1
ATOM 2969 C CA . ASN B 1 162 ? 24.211 75.324 32.117 1.00 42.64 167 ASN B CA 1
ATOM 2970 C C . ASN B 1 162 ? 23.678 75.139 30.670 1.00 43.55 167 ASN B C 1
ATOM 2971 O O . ASN B 1 162 ? 24.444 75.292 29.726 1.00 44.30 167 ASN B O 1
ATOM 2976 N N . LEU B 1 163 ? 22.401 74.822 30.507 1.00 39.52 168 LEU B N 1
ATOM 2977 C CA . LEU B 1 163 ? 21.897 74.539 29.153 1.00 43.81 168 LEU B CA 1
ATOM 2978 C C . LEU B 1 163 ? 21.540 75.777 28.406 1.00 46.31 168 LEU B C 1
ATOM 2979 O O . LEU B 1 163 ? 21.040 75.690 27.245 1.00 48.12 168 LEU B O 1
ATOM 2984 N N . LEU B 1 164 ? 21.697 76.933 29.054 1.00 43.63 169 LEU B N 1
ATOM 2985 C CA . LEU B 1 164 ? 21.547 78.161 28.315 1.00 44.95 169 LEU B CA 1
ATOM 2986 C C . LEU B 1 164 ? 22.803 79.006 28.316 1.00 43.01 169 LEU B C 1
ATOM 2987 O O . LEU B 1 164 ? 22.813 80.077 27.749 1.00 46.97 169 LEU B O 1
ATOM 2992 N N . ASP B 1 165 ? 23.868 78.596 28.975 1.00 41.95 170 ASP B N 1
ATOM 2993 C CA . ASP B 1 165 ? 25.057 79.348 28.885 1.00 41.89 170 ASP B CA 1
ATOM 2994 C C . ASP B 1 165 ? 25.617 79.527 27.438 1.00 42.32 170 ASP B C 1
ATOM 2995 O O . ASP B 1 165 ? 25.592 78.597 26.623 1.00 41.35 170 ASP B O 1
ATOM 3000 N N . LEU B 1 166 ? 26.243 80.668 27.184 1.00 37.61 171 LEU B N 1
ATOM 3001 C CA . LEU B 1 166 ? 26.992 80.900 25.946 1.00 39.30 171 LEU B CA 1
ATOM 3002 C C . LEU B 1 166 ? 28.480 80.676 26.109 1.00 44.03 171 LEU B C 1
ATOM 3003 O O . LEU B 1 166 ? 29.037 81.041 27.155 1.00 41.39 171 LEU B O 1
ATOM 3008 N N . GLU B 1 167 ? 29.122 80.025 25.122 1.00 41.43 172 GLU B N 1
ATOM 3009 C CA . GLU B 1 167 ? 30.544 79.696 25.235 1.00 44.74 172 GLU B CA 1
ATOM 3010 C C . GLU B 1 167 ? 31.361 80.883 25.645 1.00 48.41 172 GLU B C 1
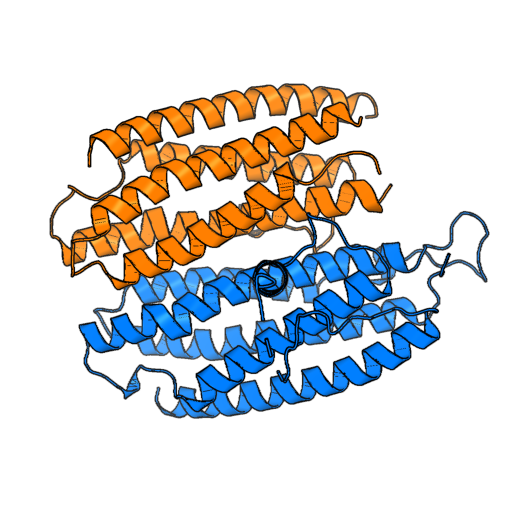ATOM 3011 O O . GLU B 1 167 ? 32.243 80.750 26.556 1.00 47.83 172 GLU B O 1
ATOM 3017 N N . VAL B 1 168 ? 31.119 82.010 24.962 1.00 48.97 173 VAL B N 1
ATOM 3018 C CA . VAL B 1 168 ? 32.036 83.134 25.107 1.00 54.79 173 VAL B CA 1
ATOM 3019 C C . VAL B 1 168 ? 32.004 83.830 26.478 1.00 56.59 173 VAL B C 1
ATOM 3020 O O . VAL B 1 168 ? 33.016 84.397 26.935 1.00 55.92 173 VAL B O 1
ATOM 3024 N N . VAL B 1 169 ? 30.868 83.736 27.146 1.00 60.66 174 VAL B N 1
ATOM 3025 C CA . VAL B 1 169 ? 30.697 84.329 28.472 1.00 65.95 174 VAL B CA 1
ATOM 3026 C C . VAL B 1 169 ? 31.587 83.570 29.498 1.00 70.16 174 VAL B C 1
ATOM 3027 O O . VAL B 1 169 ? 31.854 84.089 30.574 1.00 70.31 174 VAL B O 1
ATOM 3031 N N . GLN B 1 170 ? 32.054 82.366 29.132 1.00 76.25 175 GLN B N 1
ATOM 3032 C CA . GLN B 1 170 ? 32.960 81.534 29.961 1.00 82.28 175 GLN B CA 1
ATOM 3033 C C . GLN B 1 170 ? 34.415 82.012 29.961 1.00 85.76 175 GLN B C 1
ATOM 3034 O O . GLN B 1 170 ? 35.054 82.027 31.019 1.00 87.11 175 GLN B O 1
ATOM 3040 N N . PHE B 1 171 ? 34.935 82.372 28.777 1.00 89.64 176 PHE B N 1
ATOM 3041 C CA . PHE B 1 171 ? 36.333 82.825 28.608 1.00 93.13 176 PHE B CA 1
ATOM 3042 C C . PHE B 1 171 ? 36.453 84.249 29.134 1.00 95.45 176 PHE B C 1
ATOM 3043 O O . PHE B 1 171 ? 37.077 84.483 30.190 1.00 96.70 176 PHE B O 1
ATOM 3051 N N . ALA B 1 172 ? 35.823 85.188 28.413 1.00 97.44 177 ALA B N 1
ATOM 3052 C CA . ALA B 1 172 ? 35.751 86.602 28.816 1.00 98.54 177 ALA B CA 1
ATOM 3053 C C . ALA B 1 172 ? 35.429 86.823 30.311 1.00 99.25 177 ALA B C 1
ATOM 3054 O O . ALA B 1 172 ? 34.565 86.151 30.902 1.00 99.58 177 ALA B O 1
ATOM 3056 N N . SER B 1 199 ? 12.436 95.948 39.993 1.00 99.35 204 SER B N 1
ATOM 3057 C CA . SER B 1 199 ? 12.873 94.897 39.078 1.00 99.86 204 SER B CA 1
ATOM 3058 C C . SER B 1 199 ? 11.721 94.227 38.315 1.00 99.25 204 SER B C 1
ATOM 3059 O O . SER B 1 199 ? 11.897 93.151 37.750 1.00 99.14 204 SER B O 1
ATOM 3062 N N . GLU B 1 200 ? 10.552 94.861 38.312 1.00 98.40 205 GLU B N 1
ATOM 3063 C CA . GLU B 1 200 ? 9.443 94.471 37.426 1.00 97.73 205 GLU B CA 1
ATOM 3064 C C . GLU B 1 200 ? 9.310 95.496 36.270 1.00 95.73 205 GLU B C 1
ATOM 3065 O O . GLU B 1 200 ? 8.990 95.141 35.110 1.00 95.68 205 GLU B O 1
ATOM 3071 N N . GLU B 1 201 ? 9.560 96.765 36.598 1.00 92.37 206 GLU B N 1
ATOM 3072 C CA . GLU B 1 201 ? 9.793 97.777 35.571 1.00 89.07 206 GLU B CA 1
ATOM 3073 C C . GLU B 1 201 ? 11.179 97.499 34.943 1.00 85.92 206 GLU B C 1
ATOM 3074 O O . GLU B 1 201 ? 11.362 97.691 33.741 1.00 85.33 206 GLU B O 1
ATOM 3080 N N . GLU B 1 202 ? 12.119 97.025 35.770 1.00 81.97 207 GLU B N 1
ATOM 3081 C CA . GLU B 1 202 ? 13.468 96.626 35.352 1.00 76.99 207 GLU B CA 1
ATOM 3082 C C . GLU B 1 202 ? 13.542 96.042 33.933 1.00 72.64 207 GLU B C 1
ATOM 3083 O O . GLU B 1 202 ? 14.209 96.597 33.076 1.00 71.30 207 GLU B O 1
ATOM 3089 N N . PHE B 1 203 ? 12.855 94.933 33.686 1.00 69.87 208 PHE B N 1
ATOM 3090 C CA . PHE B 1 203 ? 12.960 94.269 32.398 1.00 66.56 208 PHE B CA 1
ATOM 3091 C C . PHE B 1 203 ? 12.564 95.223 31.288 1.00 66.50 208 PHE B C 1
ATOM 3092 O O . PHE B 1 203 ? 13.295 95.382 30.298 1.00 65.65 208 PHE B O 1
ATOM 3100 N N . GLN B 1 204 ? 11.410 95.860 31.473 1.00 65.91 209 GLN B N 1
ATOM 3101 C CA . GLN B 1 204 ? 10.808 96.761 30.487 1.00 64.77 209 GLN B CA 1
ATOM 3102 C C . GLN B 1 204 ? 11.784 97.884 30.108 1.00 61.94 209 GLN B C 1
ATOM 3103 O O . GLN B 1 204 ? 11.924 98.233 28.940 1.00 58.43 209 GLN B O 1
ATOM 3109 N N . THR B 1 205 ? 12.485 98.395 31.116 1.00 59.26 210 THR B N 1
ATOM 3110 C CA . THR B 1 205 ? 13.315 99.577 30.963 1.00 59.76 210 THR B CA 1
ATOM 3111 C C . THR B 1 205 ? 14.614 99.250 30.198 1.00 59.97 210 THR B C 1
ATOM 3112 O O . THR B 1 205 ? 15.050 99.999 29.285 1.00 58.22 210 THR B O 1
ATOM 3116 N N . LEU B 1 206 ? 15.258 98.163 30.615 1.00 58.62 211 LEU B N 1
ATOM 3117 C CA . LEU B 1 206 ? 16.510 97.740 30.000 1.00 57.45 211 LEU B CA 1
ATOM 3118 C C . LEU B 1 206 ? 16.228 97.205 28.588 1.00 55.76 211 LEU B C 1
ATOM 3119 O O . LEU B 1 206 ? 17.021 97.422 27.650 1.00 55.44 211 LEU B O 1
ATOM 3124 N N . SER B 1 207 ? 15.079 96.568 28.404 1.00 52.85 212 SER B N 1
ATOM 3125 C CA . SER B 1 207 ? 14.710 96.139 27.043 1.00 52.21 212 SER B CA 1
ATOM 3126 C C . SER B 1 207 ? 14.744 97.328 26.131 1.00 51.00 212 SER B C 1
ATOM 3127 O O . SER B 1 207 ? 15.386 97.313 25.078 1.00 49.06 212 SER B O 1
ATOM 3130 N N . ALA B 1 208 ? 14.086 98.405 26.575 1.00 49.36 213 ALA B N 1
ATOM 3131 C CA . ALA B 1 208 ? 14.047 99.633 25.794 1.00 46.21 213 ALA B CA 1
ATOM 3132 C C . ALA B 1 208 ? 15.440 100.185 25.445 1.00 43.91 213 ALA B C 1
ATOM 3133 O O . ALA B 1 208 ? 15.714 100.560 24.305 1.00 43.90 213 ALA B O 1
ATOM 3135 N N . ALA B 1 209 ? 16.317 100.299 26.430 1.00 42.37 214 ALA B N 1
ATOM 3136 C CA . ALA B 1 209 ? 17.644 100.763 26.155 1.00 44.23 214 ALA B CA 1
ATOM 3137 C C . ALA B 1 209 ? 18.422 99.811 25.147 1.00 44.93 214 ALA B C 1
ATOM 3138 O O . ALA B 1 209 ? 19.068 100.262 24.171 1.00 42.19 214 ALA B O 1
ATOM 3140 N N . TRP B 1 210 ? 18.360 98.509 25.402 1.00 46.42 215 TRP B N 1
ATOM 3141 C CA . TRP B 1 210 ? 18.947 97.496 24.490 1.00 47.60 215 TRP B CA 1
ATOM 3142 C C . TRP B 1 210 ? 18.321 97.545 23.131 1.00 48.09 215 TRP B C 1
ATOM 3143 O O . TRP B 1 210 ? 18.981 97.435 22.124 1.00 48.08 215 TRP B O 1
ATOM 3154 N N . HIS B 1 211 ? 17.012 97.667 23.064 1.00 51.21 216 HIS B N 1
ATOM 3155 C CA . HIS B 1 211 ? 16.444 97.758 21.725 1.00 52.90 216 HIS B CA 1
ATOM 3156 C C . HIS B 1 211 ? 17.106 98.948 20.990 1.00 54.81 216 HIS B C 1
ATOM 3157 O O . HIS B 1 211 ? 17.444 98.829 19.812 1.00 54.56 216 HIS B O 1
ATOM 3164 N N . SER B 1 212 ? 17.377 100.059 21.693 1.00 53.97 217 SER B N 1
ATOM 3165 C CA . SER B 1 212 ? 17.958 101.218 21.004 1.00 53.52 217 SER B CA 1
ATOM 3166 C C . SER B 1 212 ? 19.425 100.961 20.592 1.00 51.14 217 SER B C 1
ATOM 3167 O O . SER B 1 212 ? 19.819 101.281 19.470 1.00 49.45 217 SER B O 1
ATOM 3170 N N . ILE B 1 213 ? 20.228 100.452 21.527 1.00 50.76 218 ILE B N 1
ATOM 3171 C CA . ILE B 1 213 ? 21.616 100.085 21.256 1.00 50.81 218 ILE B CA 1
ATOM 3172 C C . ILE B 1 213 ? 21.698 99.099 20.050 1.00 49.98 218 ILE B C 1
ATOM 3173 O O . ILE B 1 213 ? 22.452 99.345 19.067 1.00 48.70 218 ILE B O 1
ATOM 3178 N N . LEU B 1 214 ? 20.872 98.048 20.068 1.00 48.40 219 LEU B N 1
ATOM 3179 C CA . LEU B 1 214 ? 21.010 96.977 19.044 1.00 49.45 219 LEU B CA 1
ATOM 3180 C C . LEU B 1 214 ? 20.607 97.461 17.689 1.00 50.58 219 LEU B C 1
ATOM 3181 O O . LEU B 1 214 ? 21.166 97.049 16.656 1.00 48.91 219 LEU B O 1
ATOM 3186 N N . ASP B 1 215 ? 19.605 98.328 17.698 1.00 51.74 220 ASP B N 1
ATOM 3187 C CA . ASP B 1 215 ? 19.049 98.898 16.462 1.00 52.64 220 ASP B CA 1
ATOM 3188 C C . ASP B 1 215 ? 20.139 99.668 15.762 1.00 51.36 220 ASP B C 1
ATOM 3189 O O . ASP B 1 215 ? 20.343 99.538 14.561 1.00 51.82 220 ASP B O 1
ATOM 3194 N N . GLY B 1 216 ? 20.883 100.445 16.549 1.00 52.28 221 GLY B N 1
ATOM 3195 C CA . GLY B 1 216 ? 22.055 101.133 16.060 1.00 53.35 221 GLY B CA 1
ATOM 3196 C C . GLY B 1 216 ? 23.114 100.193 15.465 1.00 55.32 221 GLY B C 1
ATOM 3197 O O . GLY B 1 216 ? 23.504 100.372 14.288 1.00 55.05 221 GLY B O 1
ATOM 3198 N N . LYS B 1 217 ? 23.606 99.235 16.286 1.00 53.84 222 LYS B N 1
ATOM 3199 C CA . LYS B 1 217 ? 24.554 98.201 15.825 1.00 50.82 222 LYS B CA 1
ATOM 3200 C C . LYS B 1 217 ? 24.072 97.554 14.544 1.00 48.88 222 LYS B C 1
ATOM 3201 O O . LYS B 1 217 ? 24.792 97.530 13.560 1.00 50.78 222 LYS B O 1
ATOM 3207 N N . LEU B 1 218 ? 22.845 97.081 14.512 1.00 48.78 223 LEU B N 1
ATOM 3208 C CA . LEU B 1 218 ? 22.375 96.471 13.289 1.00 49.74 223 LEU B CA 1
ATOM 3209 C C . LEU B 1 218 ? 22.507 97.403 12.110 1.00 51.71 223 LEU B C 1
ATOM 3210 O O . LEU B 1 218 ? 22.754 96.945 10.997 1.00 50.43 223 LEU B O 1
ATOM 3215 N N . SER B 1 219 ? 22.273 98.711 12.342 1.00 52.01 224 SER B N 1
ATOM 3216 C CA . SER B 1 219 ? 22.298 99.692 11.269 1.00 52.42 224 SER B CA 1
ATOM 3217 C C . SER B 1 219 ? 23.714 99.947 10.822 1.00 49.76 224 SER B C 1
ATOM 3218 O O . SER B 1 219 ? 23.977 99.922 9.637 1.00 52.76 224 SER B O 1
ATOM 3221 N N . ALA B 1 220 ? 24.636 100.149 11.754 1.00 49.38 225 ALA B N 1
ATOM 3222 C CA . ALA B 1 220 ? 26.051 100.158 11.427 1.00 50.70 225 ALA B CA 1
ATOM 3223 C C . ALA B 1 220 ? 26.503 98.878 10.634 1.00 51.90 225 ALA B C 1
ATOM 3224 O O . ALA B 1 220 ? 27.181 98.978 9.601 1.00 53.10 225 ALA B O 1
ATOM 3226 N N . LEU B 1 221 ? 26.107 97.695 11.088 1.00 52.74 226 LEU B N 1
ATOM 3227 C CA . LEU B 1 221 ? 26.461 96.440 10.397 1.00 52.56 226 LEU B CA 1
ATOM 3228 C C . LEU B 1 221 ? 26.023 96.485 8.958 1.00 53.51 226 LEU B C 1
ATOM 3229 O O . LEU B 1 221 ? 26.802 96.160 8.040 1.00 51.36 226 LEU B O 1
ATOM 3234 N N . ASP B 1 222 ? 24.756 96.809 8.747 1.00 55.66 227 ASP B N 1
ATOM 3235 C CA . ASP B 1 222 ? 24.234 96.716 7.402 1.00 59.95 227 ASP B CA 1
ATOM 3236 C C . ASP B 1 222 ? 24.911 97.761 6.483 1.00 61.09 227 ASP B C 1
ATOM 3237 O O . ASP B 1 222 ? 25.016 97.556 5.263 1.00 60.68 227 ASP B O 1
ATOM 3242 N N . GLU B 1 223 ? 25.397 98.840 7.089 1.00 61.62 228 GLU B N 1
ATOM 3243 C CA . GLU B 1 223 ? 26.183 99.873 6.411 1.00 63.21 228 GLU B CA 1
ATOM 3244 C C . GLU B 1 223 ? 27.500 99.283 5.892 1.00 61.31 228 GLU B C 1
ATOM 3245 O O . GLU B 1 223 ? 27.878 99.522 4.744 1.00 59.39 228 GLU B O 1
ATOM 3251 N N . GLU B 1 224 ? 28.235 98.586 6.774 1.00 57.72 229 GLU B N 1
ATOM 3252 C CA . GLU B 1 224 ? 29.501 97.987 6.386 1.00 56.22 229 GLU B CA 1
ATOM 3253 C C . GLU B 1 224 ? 29.277 96.836 5.430 1.00 53.08 229 GLU B C 1
ATOM 3254 O O . GLU B 1 224 ? 30.089 96.606 4.573 1.00 53.81 229 GLU B O 1
ATOM 3260 N N . PHE B 1 225 ? 28.143 96.166 5.515 1.00 53.57 230 PHE B N 1
ATOM 3261 C CA . PHE B 1 225 ? 27.834 95.120 4.550 1.00 53.68 230 PHE B CA 1
ATOM 3262 C C . PHE B 1 225 ? 27.657 95.646 3.123 1.00 56.05 230 PHE B C 1
ATOM 3263 O O . PHE B 1 225 ? 28.192 95.062 2.192 1.00 55.07 230 PHE B O 1
ATOM 3271 N N . ASP B 1 226 ? 26.879 96.716 2.954 1.00 57.66 231 ASP B N 1
ATOM 3272 C CA . ASP B 1 226 ? 26.779 97.426 1.667 1.00 59.93 231 ASP B CA 1
ATOM 3273 C C . ASP B 1 226 ? 28.153 97.877 1.198 1.00 57.31 231 ASP B C 1
ATOM 3274 O O . ASP B 1 226 ? 28.469 97.749 0.029 1.00 58.92 231 ASP B O 1
ATOM 3279 N N . VAL B 1 227 ? 28.975 98.389 2.101 1.00 56.39 232 VAL B N 1
ATOM 3280 C CA . VAL B 1 227 ? 30.326 98.779 1.724 1.00 56.68 232 VAL B CA 1
ATOM 3281 C C . VAL B 1 227 ? 31.128 97.599 1.155 1.00 58.92 232 VAL B C 1
ATOM 3282 O O . VAL B 1 227 ? 31.603 97.712 -0.016 1.00 59.48 232 VAL B O 1
ATOM 3286 N N . VAL B 1 228 ? 31.274 96.465 1.891 1.00 55.69 233 VAL B N 1
ATOM 3287 C CA . VAL B 1 228 ? 32.009 95.338 1.287 1.00 53.45 233 VAL B CA 1
ATOM 3288 C C . VAL B 1 228 ? 31.331 94.795 0.019 1.00 52.77 233 VAL B C 1
ATOM 3289 O O . VAL B 1 228 ? 31.986 94.352 -0.892 1.00 52.68 233 VAL B O 1
ATOM 3293 N N . ALA B 1 229 ? 30.022 94.804 -0.069 1.00 55.11 234 ALA B N 1
ATOM 3294 C CA . ALA B 1 229 ? 29.390 94.250 -1.275 1.00 59.59 234 ALA B CA 1
ATOM 3295 C C . ALA B 1 229 ? 29.744 95.038 -2.564 1.00 62.47 234 ALA B C 1
ATOM 3296 O O . ALA B 1 229 ? 29.831 94.466 -3.655 1.00 62.87 234 ALA B O 1
ATOM 3298 N N . THR B 1 230 ? 29.984 96.337 -2.411 1.00 65.82 235 THR B N 1
ATOM 3299 C CA . THR B 1 230 ? 30.376 97.204 -3.541 1.00 69.54 235 THR B CA 1
ATOM 3300 C C . THR B 1 230 ? 31.841 96.968 -3.896 1.00 71.02 235 THR B C 1
ATOM 3301 O O . THR B 1 230 ? 32.236 97.102 -5.048 1.00 71.84 235 THR B O 1
ATOM 3305 N N . LYS B 1 231 ? 32.642 96.623 -2.882 1.00 73.63 236 LYS B N 1
ATOM 3306 C CA . LYS B 1 231 ? 34.034 96.179 -3.066 1.00 73.81 236 LYS B CA 1
ATOM 3307 C C . LYS B 1 231 ? 34.140 94.969 -3.981 1.00 74.95 236 LYS B C 1
ATOM 3308 O O . LYS B 1 231 ? 35.075 94.881 -4.769 1.00 76.20 236 LYS B O 1
ATOM 3314 N N . TRP B 1 232 ? 33.182 94.056 -3.919 1.00 75.06 237 TRP B N 1
ATOM 3315 C CA . TRP B 1 232 ? 33.210 92.923 -4.842 1.00 75.98 237 TRP B CA 1
ATOM 3316 C C . TRP B 1 232 ? 32.671 93.337 -6.219 1.00 77.04 237 TRP B C 1
ATOM 3317 O O . TRP B 1 232 ? 31.542 93.842 -6.344 1.00 77.77 237 TRP B O 1
#

GO terms:
  GO:0005737 cytoplasm (C, IDA)
  GO:0005934 cellular bud tip (C, IDA)
  GO:0003729 mRNA binding (F, IDA)
  GO:0008289 lipid binding (F, IDA)
  GO:1990825 sequence-specific mRNA binding (F, IDA)
  GO:0008298 intracellular mRNA localization (P, IDA)
  GO:0005829 cytosol (C, HDA)
  GO:0007533 mating type switching (P, IMP)
  GO:0008298 intracellular mRNA localization (P, IMP)
  GO:0005634 nucleus (C, EXP)
  GO:0005737 cytoplasm (C, EXP)
  GO:0005515 protein binding (F, IPI)

Sequence (408 aa):
DIKVTPGTSELVEQILALLSRYLSSYIHVLNKFISHLRRVATLRFERTTLIKFVKKLRFYNDSVLSYNASEFINEGKNELDPEADSFDKVILPIASMFVKSVETFDLLNYYLTQSLQKEILSKTLNEDLTLTAESILAIDDTYNHFVKFSQWMIESLRIGSNLLDLEVVQFAIKSADEDNIFLQEILPVNSEEEFQTLSAAWHSILDGKLSALDEEFDVVATKWTSELVEQILALLSRYLSSYIHVLNKFISHLRRVATLRFERTTLIKFVKKLRFYNDSVLSYNASEFDKVILPIASMFVKSVETFDLLNYYLTQSLQKEILSKTLNEDLTLTAESILAIDDTYNHFVKFSQWMIESLRIGSNLLDLEVVQFASEEEFQTLSAAWHSILDGKLSALDEEFDVVATKW

Foldseek 3Di:
DFFDDPCVLVLLLLLLVLLLLVLVLCLVLLVLLLVVCVVPVVCVVVSVVSVVLSVVSVVLSVVSVPDRLVVVFFDDPPPPPPTGDHPLVSCPVVLVSLLVSLVSLVVVLCVQQPVVQVVCCVPPVDCLSHADPVLNVLSVVLSLLSLLVSVVSCQQSVVDDPVSDHPVLVVLDVVPPPVSRSYVPHDYDDHVVVVSVVVVVSSVVNVVSSVSNSVSSVVSSVSD/DQVLLVLVLVLLLLVLVLVLVLLVLLLVVCVPVVLCVVVSVVSVVLSVVSVVLNVVSVPDHRDDQCVRVVVSLVSLLVSLLSLVVVLCVQQPVVQVVCCVRVVDCLSHADPQLNVLSVVLSVLSLVVSVVVCVQSVVDDPSNDHPVVVVPDPVDVVVVSVVSSVVNVVSSVSNSVSSVVVSVSD

Radius of gyration: 21.84 Å; Cα contacts (8 Å, |Δi|>4): 394; chains: 2; bounding box: 53×50×59 Å